Protein AF-0000000077039198 (afdb_homodimer)

Sequence (618 aa):
MDKLDQVRIFLQVAEMGSFIKAAHALDVPRATVSAAVQQLEAALGTRLLHRTTRQVQLTADGTVLLERGRRLLAEADELDRLFRRRDRDVIGRLNVDVPSRIARRVIAPALPALFRRHPKLQLSLGSTDRSIDLVQEGVDCAIRVGRLADSSLVVRPLGQFALINCASPDYLREHGVPEHPDALAHGHWAIGYASPTTGRELDWEYVTDAGRHTLTLPSRVVVNNAETYIASCIAGMGLIQIPRFDVAHLLESGALVEVMRAHRPAPMDVSAVYPHRRHRSRRLNAFVEWFGELMADALTERVADADRDMDKLDQVRIFLQVAEMGSFIKAAHALDVPRATVSAAVQQLEAALGTRLLHRTTRQVQLTADGTVLLERGRRLLAEADELDRLFRRRDRDVIGRLNVDVPSRIARRVIAPALPALFRRHPKLQLSLGSTDRSIDLVQEGVDCAIRVGRLADSSLVVRPLGQFALINCASPDYLREHGVPEHPDALAHGHWAIGYASPTTGRELDWEYVTDAGRHTLTLPSRVVVNNAETYIASCIAGMGLIQIPRFDVAHLLESGALVEVMRAHRPAPMDVSAVYPHRRHRSRRLNAFVEWFGELMADALTERVADADRD

Solvent-accessible surface area (backbone atoms only — not comparable to full-atom values): 32562 Å² total; per-residue (Å²): 130,53,72,66,54,24,48,51,48,39,45,39,23,62,61,43,33,26,60,61,60,27,14,60,68,68,72,43,56,46,67,56,45,53,46,32,39,50,50,46,23,59,76,66,72,44,66,39,61,42,81,51,96,84,53,53,37,69,33,75,58,21,50,53,42,49,56,51,43,34,52,50,49,29,49,52,47,48,53,47,54,73,68,48,65,89,86,61,79,38,65,46,77,44,35,34,33,25,35,45,58,52,36,28,71,51,48,24,60,43,42,60,61,53,40,69,76,28,71,56,41,27,39,37,45,38,49,46,55,54,66,72,60,42,63,64,67,58,38,58,34,30,50,44,77,43,88,74,73,98,54,90,47,39,76,42,82,71,41,30,35,36,36,35,33,35,31,10,57,68,32,32,72,74,70,48,78,55,72,46,77,76,48,44,76,68,80,46,40,25,48,30,40,32,35,45,84,77,57,44,67,56,68,46,51,26,38,54,96,90,39,82,45,73,47,86,60,55,55,54,40,32,26,45,34,69,59,36,46,50,32,24,20,57,45,38,62,23,32,45,75,43,48,43,77,81,43,46,69,35,46,73,72,53,52,28,41,79,39,32,79,83,46,26,35,73,63,33,42,29,28,41,35,27,50,56,60,54,45,77,42,65,51,52,52,52,46,54,53,53,47,49,63,72,40,43,65,52,33,61,43,68,76,69,76,67,78,82,115,131,54,71,67,52,24,48,49,50,39,44,40,24,63,60,44,33,25,61,61,60,27,12,60,71,68,72,43,57,48,66,55,45,52,48,32,38,51,50,46,24,60,75,68,70,45,66,38,59,42,83,49,96,84,53,52,37,69,32,76,59,22,51,52,41,48,56,51,44,32,52,49,51,30,48,52,48,47,51,47,57,71,62,51,62,77,88,68,77,35,65,47,76,44,34,34,35,26,36,44,58,50,36,30,70,52,47,25,59,43,42,60,60,52,39,69,74,25,71,56,40,27,37,34,45,39,50,45,56,54,67,71,60,42,63,64,67,61,40,59,32,30,49,44,75,44,89,73,75,96,55,88,46,39,76,42,81,72,40,30,34,36,35,37,33,35,30,10,60,69,32,31,72,73,71,48,79,55,73,46,76,76,47,44,76,68,80,45,41,27,47,29,42,32,34,47,84,78,56,43,67,55,69,48,52,28,37,54,96,91,37,82,45,72,46,85,61,55,56,53,40,30,26,46,33,70,59,38,46,50,31,26,20,57,46,37,62,22,32,44,76,42,49,44,76,82,41,46,70,34,46,72,72,54,54,29,40,78,39,32,79,82,45,26,35,72,62,32,42,28,29,42,35,27,52,58,60,52,48,77,43,66,51,52,52,52,47,53,52,51,49,49,62,73,40,43,65,53,33,61,44,67,75,70,80,68,75,85,116

Foldseek 3Di:
DDLLVLLVLLLLCALQQHLVLSCVLVVHDSVVSVVSQVVNCVVVVHHQWDPDPPTTHGDPVVVVSNVVSLVVNLVVLVVCVVPVDDLDAPADEAAEEEAALCVPPFCVVCVVVVCVSHVRYHYHYHHFLADDDCSNNSHQKYKHKFDDDPDLKDKAFLFWFFKFKKAFPVLCVVQNADQDPVSQVPRFAAAFEADRYPRDTDFDWWADPVGIDTDHGHAPHYDHHVVVRVVCRLVNRGMYMDGCVSCVVVCVVRSMDTGNLVTHGDIIIIIMIGNPSPNCHPNNVSVVVVSSVRCVCRRPDDPPPPPPD/DDLLVLLVLLLLCALQQHLVLSCVLVVHDSVVSVVSQVVNCVVVVHHQWDPDPPTTHGDPVVVVSNVVSLVVNLVVLVVCVVPVPDPAAQADEAEEEEAALCVPPFVVVCVVVVCVRHVRY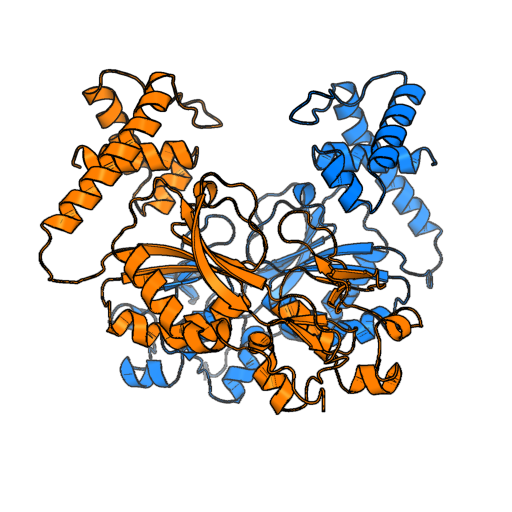HYHYHHFLADDDCSNNSHAKYKHKFDDDPDLKDKAFLFWFFKFKKAFPVLCVVQNADQDPVSQVPRFAAAFEADRYPRDTDFDWWADPVGIDTDHGHAPHYDHHVVVRVVCRLVNRGMYMDGCVSCVVVCVVRSMDTGNLVTHHDIIIIIMIGNPSPNCHSNNVSVVVVSSVSCVCRRPDDPPPPPPD

Organism: Burkholderia multivorans (strain ATCC 17616 / 249) (NCBI:txid395019)

Nearest PDB structures (foldseek):
  3mz1-assembly2_D  TM=9.166E-01  e=2.827E-24  Sinorhizobium meliloti 1021
  3mz1-assembly2_C  TM=9.330E-01  e=1.285E-22  Sinorhizobium meliloti 1021
  3hhg-assembly1_D  TM=6.402E-01  e=2.664E-24  Neisseria meningitidis serogroup B
  7trw-assembly1_A-2  TM=8.514E-01  e=2.018E-18  Yersinia pestis CO92
  3fxq-assembly1_A  TM=5.347E-01  e=2.849E-16  Comamonas testosteroni

Radius of gyration: 25.98 Å; Cα contacts (8 Å, |Δi|>4): 1129; chains: 2; bounding box: 73×73×73 Å

pLDDT: mean 85.36, std 14.04, range [26.58, 98.69]

Secondary structure (DSSP, 8-state):
--HHHHHHHHHHHHHHT-HHHHHHHHTS-HHHHHHHHHHHHHHHTS--EEE-SS-EEE-HHHHHHHHHHHHHHHHHHHHHHHHS-TT----EEEEEEE-HHHIIIIIHHHHHHHHHH-TTEEEEEEE-SS---HHHHT-SEEEEESPPPS-SEEEEEEEEEPEEEEE-HHHHHHH----SHHHHTTT--EEEEB-TTT-PBPPEEEEETTEEEEE---EEEEES-HHHHHHHHHTTS-BEEEEHHHHHHHHHHTSSEEE-GGGPPPPEEEEEEEETTS---HHHHHHHHHHHHHTHHHHH---------/--HHHHHHHHHHHHHHT-HHHHHHHHTS-HHHHHHHHHHHHHHHTS--EEE-SS-EEE-HHHHHHHHHHHHHHHHHHHHHHHHS-S-----EEEEEEE-HHHIIIIIHHHHHHHHHH-TTEEEEEEE-SS---HHHHT-SEEEEESPPPS-SEEEEEEEEEPEEEEE-HHHHHHH----SHHHHTTT--EEEEB-TTT-PBPPEEEEETTEEEEE---EEEEES-HHHHHHHHHTTS-BEEEEHHHHHHHHHHTSSEEE-GGGPPPPEEEEEEEETTS---HHHHHHHHHHHHHTHHHHH---------

InterPro domains:
  IPR000847 LysR, HTH, N-terminal domain [PF00126] (4-62)
  IPR000847 LysR, HTH, N-terminal domain [PS50931] (1-59)
  IPR005119 LysR, substrate-binding [PF03466] (91-295)
  IPR036388 Winged helix-like DNA-binding domain superfamily [G3DSA:1.10.10.10] (2-85)
  IPR036390 Winged helix DNA-binding domain superfamily [SSF46785] (4-87)
  IPR058163 LysR-type transcriptional regulator, proteobacterial-type [PTHR30537] (1-298)

Structure (mmCIF, N/CA/C/O backbone):
data_AF-0000000077039198-model_v1
#
loop_
_entity.id
_entity.type
_entity.pdbx_description
1 polymer 'LysR family transcriptional regulator'
#
loop_
_atom_site.group_PDB
_atom_site.id
_atom_site.type_symbol
_atom_site.label_atom_id
_atom_site.label_alt_id
_atom_site.label_comp_id
_atom_site.label_asym_id
_atom_site.label_entity_id
_atom_site.label_seq_id
_atom_site.pdbx_PDB_ins_code
_atom_site.Cartn_x
_atom_site.Cartn_y
_atom_site.Cartn_z
_atom_site.occupancy
_atom_site.B_iso_or_equiv
_atom_site.auth_seq_id
_atom_site.auth_comp_id
_atom_site.auth_asym_id
_atom_site.auth_atom_id
_atom_site.pdbx_PDB_model_num
ATOM 1 N N . MET A 1 1 ? 6.91 -18.266 -33.281 1 67 1 MET A N 1
ATOM 2 C CA . MET A 1 1 ? 5.758 -17.719 -32.562 1 67 1 MET A CA 1
ATOM 3 C C . MET A 1 1 ? 4.48 -17.906 -33.375 1 67 1 MET A C 1
ATOM 5 O O . MET A 1 1 ? 4.465 -17.656 -34.594 1 67 1 MET A O 1
ATOM 9 N N . ASP A 1 2 ? 3.58 -18.594 -32.875 1 75.06 2 ASP A N 1
ATOM 10 C CA . ASP A 1 2 ? 2.361 -18.844 -33.656 1 75.06 2 ASP A CA 1
ATOM 11 C C . ASP A 1 2 ? 1.493 -17.594 -33.719 1 75.06 2 ASP A C 1
ATOM 13 O O . ASP A 1 2 ? 1.746 -16.609 -33 1 75.06 2 ASP A O 1
ATOM 17 N N . LYS A 1 3 ? 0.579 -17.625 -34.656 1 77.5 3 LYS A N 1
ATOM 18 C CA . LYS A 1 3 ? -0.268 -16.469 -34.969 1 77.5 3 LYS A CA 1
ATOM 19 C C . LYS A 1 3 ? -1.01 -15.984 -33.719 1 77.5 3 LYS A C 1
ATOM 21 O O . LYS A 1 3 ? -1.183 -14.781 -33.531 1 77.5 3 LYS A O 1
ATOM 26 N N . LEU A 1 4 ? -1.336 -16.922 -32.906 1 78.31 4 LEU A N 1
ATOM 27 C CA . LEU A 1 4 ? -2.076 -16.547 -31.719 1 78.31 4 LEU A CA 1
ATOM 28 C C . LEU A 1 4 ? -1.189 -15.773 -30.75 1 78.31 4 LEU A C 1
ATOM 30 O O . LEU A 1 4 ? -1.648 -14.828 -30.109 1 78.31 4 LEU A O 1
ATOM 34 N N . ASP A 1 5 ? 0.031 -16.188 -30.719 1 82.06 5 ASP A N 1
ATOM 35 C CA . ASP A 1 5 ? 1.004 -15.484 -29.891 1 82.06 5 ASP A CA 1
ATOM 36 C C . ASP A 1 5 ? 1.21 -14.055 -30.391 1 82.06 5 ASP A C 1
ATOM 38 O O . ASP A 1 5 ? 1.312 -13.117 -29.594 1 82.06 5 ASP A O 1
ATOM 42 N N . GLN A 1 6 ? 1.284 -13.984 -31.672 1 87 6 GLN A N 1
ATOM 43 C CA . GLN A 1 6 ? 1.472 -12.672 -32.281 1 87 6 GLN A CA 1
ATOM 44 C C . GLN A 1 6 ? 0.288 -11.758 -31.969 1 87 6 GLN A C 1
ATOM 46 O O . GLN A 1 6 ? 0.47 -10.578 -31.641 1 87 6 GLN A O 1
ATOM 51 N N . VAL A 1 7 ? -0.876 -12.32 -32.062 1 85.19 7 VAL A N 1
ATOM 52 C CA . VAL A 1 7 ? -2.088 -11.555 -31.781 1 85.19 7 VAL A CA 1
ATOM 53 C C . VAL A 1 7 ? -2.107 -11.148 -30.297 1 85.19 7 VAL A C 1
ATOM 55 O O . VAL A 1 7 ? -2.451 -10.016 -29.969 1 85.19 7 VAL A O 1
ATOM 58 N N . ARG A 1 8 ? -1.712 -12.031 -29.469 1 85.62 8 ARG A N 1
ATOM 59 C CA . ARG A 1 8 ? -1.644 -11.758 -28.031 1 85.62 8 ARG A CA 1
ATOM 60 C C . ARG A 1 8 ? -0.685 -10.609 -27.75 1 85.62 8 ARG A C 1
ATOM 62 O O . ARG A 1 8 ? -0.999 -9.719 -26.953 1 85.62 8 ARG A O 1
ATOM 69 N N . ILE A 1 9 ? 0.448 -10.664 -28.312 1 89 9 ILE A N 1
ATOM 70 C CA . ILE A 1 9 ? 1.472 -9.641 -28.125 1 89 9 ILE A CA 1
ATOM 71 C C . ILE A 1 9 ? 0.968 -8.297 -28.656 1 89 9 ILE A C 1
ATOM 73 O O . ILE A 1 9 ? 1.109 -7.27 -27.984 1 89 9 ILE A O 1
ATOM 77 N N . PHE A 1 10 ? 0.365 -8.312 -29.797 1 90.38 10 PHE A N 1
ATOM 78 C CA . PHE A 1 10 ? -0.214 -7.105 -30.359 1 90.38 10 PHE A CA 1
ATOM 79 C C . PHE A 1 10 ? -1.245 -6.5 -29.422 1 90.38 10 PHE A C 1
ATOM 81 O O . PHE A 1 10 ? -1.231 -5.293 -29.172 1 90.38 10 PHE A O 1
ATOM 88 N N . LEU A 1 11 ? -2.121 -7.332 -28.953 1 87.94 11 LEU A N 1
ATOM 89 C CA . LEU A 1 11 ? -3.172 -6.852 -28.062 1 87.94 11 LEU A CA 1
ATOM 90 C C . LEU A 1 11 ? -2.572 -6.223 -26.812 1 87.94 11 LEU A C 1
ATOM 92 O O . LEU A 1 11 ? -3.045 -5.184 -26.344 1 87.94 11 LEU A O 1
ATOM 96 N N . GLN A 1 12 ? -1.568 -6.859 -26.281 1 87.62 12 GLN A N 1
ATOM 97 C CA . GLN A 1 12 ? -0.903 -6.352 -25.094 1 87.62 12 GLN A CA 1
ATOM 98 C C . GLN A 1 12 ? -0.29 -4.977 -25.344 1 87.62 12 GLN A C 1
ATOM 100 O O . GLN A 1 12 ? -0.417 -4.074 -24.516 1 87.62 12 GLN A O 1
ATOM 105 N N . VAL A 1 13 ? 0.344 -4.824 -26.469 1 88.44 13 VAL A N 1
ATOM 106 C CA . VAL A 1 13 ? 0.954 -3.555 -26.844 1 88.44 13 VAL A CA 1
ATOM 107 C C . VAL A 1 13 ? -0.13 -2.492 -27.016 1 88.44 13 VAL A C 1
ATOM 109 O O . VAL A 1 13 ? 0.014 -1.364 -26.547 1 88.44 13 VAL A O 1
ATOM 112 N N . ALA A 1 14 ? -1.17 -2.865 -27.672 1 86.69 14 ALA A N 1
ATOM 113 C CA . ALA A 1 14 ? -2.268 -1.945 -27.969 1 86.69 14 ALA A CA 1
ATOM 114 C C . ALA A 1 14 ? -2.938 -1.467 -26.672 1 86.69 14 ALA A C 1
ATOM 116 O O . ALA A 1 14 ? -3.24 -0.28 -26.531 1 86.69 14 ALA A O 1
ATOM 117 N N . GLU A 1 15 ? -3.156 -2.402 -25.859 1 81.75 15 GLU A N 1
ATOM 118 C CA . GLU A 1 15 ? -3.869 -2.109 -24.625 1 81.75 15 GLU A CA 1
ATOM 119 C C . GLU A 1 15 ? -3.014 -1.272 -23.672 1 81.75 15 GLU A C 1
ATOM 121 O O . GLU A 1 15 ? -3.518 -0.359 -23.016 1 81.75 15 GLU A O 1
ATOM 126 N N . MET A 1 16 ? -1.768 -1.598 -23.656 1 80.06 16 MET A N 1
ATOM 127 C CA . MET A 1 16 ? -0.873 -0.927 -22.719 1 80.06 16 MET A CA 1
ATOM 128 C C . MET A 1 16 ? -0.294 0.344 -23.328 1 80.06 16 MET A C 1
ATOM 130 O O . MET A 1 16 ? 0.256 1.187 -22.625 1 80.06 16 MET A O 1
ATOM 134 N N . GLY A 1 17 ? -0.468 0.487 -24.578 1 82.12 17 GLY A N 1
ATOM 135 C CA . GLY A 1 17 ? 0.005 1.641 -25.328 1 82.12 17 GLY A CA 1
ATOM 136 C C . GLY A 1 17 ? 1.517 1.765 -25.344 1 82.12 17 GLY A C 1
ATOM 137 O O . GLY A 1 17 ? 2.053 2.863 -25.5 1 82.12 17 GLY A O 1
ATOM 138 N N . SER A 1 18 ? 2.168 0.697 -25 1 85.81 18 SER A N 1
ATOM 139 C CA . SER A 1 18 ? 3.621 0.741 -24.891 1 85.81 18 SER A CA 1
ATOM 140 C C . SER A 1 18 ? 4.242 -0.621 -25.172 1 85.81 18 SER A C 1
ATOM 142 O O . SER A 1 18 ? 3.781 -1.642 -24.656 1 85.81 18 SER A O 1
ATOM 144 N N . PHE A 1 19 ? 5.367 -0.58 -26.031 1 86.94 19 PHE A N 1
ATOM 145 C CA . PHE A 1 19 ? 6.086 -1.809 -26.359 1 86.94 19 PHE A CA 1
ATOM 146 C C . PHE A 1 19 ? 6.887 -2.295 -25.156 1 86.94 19 PHE A C 1
ATOM 148 O O . PHE A 1 19 ? 6.945 -3.496 -24.891 1 86.94 19 PHE A O 1
ATOM 155 N N . ILE A 1 20 ? 7.375 -1.341 -24.422 1 84 20 ILE A N 1
ATOM 156 C CA . ILE A 1 20 ? 8.234 -1.686 -23.297 1 84 20 ILE A CA 1
ATOM 157 C C . ILE A 1 20 ? 7.379 -2.236 -22.156 1 84 20 ILE A C 1
ATOM 159 O O . ILE A 1 20 ? 7.727 -3.252 -21.547 1 84 20 ILE A O 1
ATOM 163 N N . LYS A 1 21 ? 6.285 -1.625 -21.953 1 81.75 21 LYS A N 1
ATOM 164 C CA . LYS A 1 21 ? 5.395 -2.107 -20.891 1 81.75 21 LYS A CA 1
ATOM 165 C C . LYS A 1 21 ? 4.844 -3.49 -21.234 1 81.75 21 LYS A C 1
ATOM 167 O O . LYS A 1 21 ? 4.754 -4.355 -20.359 1 81.75 21 LYS A O 1
ATOM 172 N N . ALA A 1 22 ? 4.539 -3.66 -22.484 1 85.12 22 ALA A N 1
ATOM 173 C CA . ALA A 1 22 ? 4.023 -4.949 -22.922 1 85.12 22 ALA A CA 1
ATOM 174 C C . ALA A 1 22 ? 5.074 -6.043 -22.781 1 85.12 22 ALA A C 1
ATOM 176 O O . ALA A 1 22 ? 4.77 -7.156 -22.344 1 85.12 22 ALA A O 1
ATOM 177 N N . ALA A 1 23 ? 6.266 -5.734 -23.109 1 86.75 23 ALA A N 1
ATOM 178 C CA . ALA A 1 23 ? 7.363 -6.691 -23 1 86.75 23 ALA A CA 1
ATOM 179 C C . ALA A 1 23 ? 7.555 -7.121 -21.547 1 86.75 23 ALA A C 1
ATOM 181 O O . ALA A 1 23 ? 7.719 -8.312 -21.266 1 86.75 23 ALA A O 1
ATOM 182 N N . HIS A 1 24 ? 7.434 -6.188 -20.75 1 79.31 24 HIS A N 1
ATOM 183 C CA . HIS A 1 24 ? 7.57 -6.453 -19.328 1 79.31 24 HIS A CA 1
ATOM 184 C C . HIS A 1 24 ? 6.422 -7.32 -18.812 1 79.31 24 HIS A C 1
ATOM 186 O O . HIS A 1 24 ? 6.652 -8.289 -18.094 1 79.31 24 HIS A O 1
ATOM 192 N N . ALA A 1 25 ? 5.316 -6.926 -19.281 1 74 25 ALA A N 1
ATOM 193 C CA . ALA A 1 25 ? 4.125 -7.645 -18.844 1 74 25 ALA A CA 1
ATOM 194 C C . ALA A 1 25 ? 4.137 -9.086 -19.344 1 74 25 ALA A C 1
ATOM 196 O O . ALA A 1 25 ? 3.666 -9.992 -18.656 1 74 25 ALA A O 1
ATOM 197 N N . LEU A 1 26 ? 4.715 -9.328 -20.484 1 76.69 26 LEU A N 1
ATOM 198 C CA . LEU A 1 26 ? 4.719 -10.633 -21.125 1 76.69 26 LEU A CA 1
ATOM 199 C C . LEU A 1 26 ? 6.004 -11.391 -20.812 1 76.69 26 LEU A C 1
ATOM 201 O O . LEU A 1 26 ? 6.156 -12.555 -21.203 1 76.69 26 LEU A O 1
ATOM 205 N N . ASP A 1 27 ? 6.879 -10.703 -20.031 1 77.19 27 ASP A N 1
ATOM 206 C CA . ASP A 1 27 ? 8.18 -11.258 -19.656 1 77.19 27 ASP A CA 1
ATOM 207 C C . ASP A 1 27 ? 8.953 -11.734 -20.875 1 77.19 27 ASP A C 1
ATOM 209 O O . ASP A 1 27 ? 9.414 -12.875 -20.922 1 77.19 27 ASP A O 1
ATOM 213 N N . VAL A 1 28 ? 8.984 -10.961 -21.953 1 80.12 28 VAL A N 1
ATOM 214 C CA . VAL A 1 28 ? 9.758 -11.211 -23.156 1 80.12 28 VAL A CA 1
ATOM 215 C C . VAL A 1 28 ? 10.516 -9.953 -23.562 1 80.12 28 VAL A C 1
ATOM 217 O O . VAL A 1 28 ? 10.133 -8.844 -23.188 1 80.12 28 VAL A O 1
ATOM 220 N N . PRO A 1 29 ? 11.664 -10.18 -24.156 1 83.69 29 PRO A N 1
ATOM 221 C CA . PRO A 1 29 ? 12.406 -9.008 -24.641 1 83.69 29 PRO A CA 1
ATOM 222 C C . PRO A 1 29 ? 11.578 -8.125 -25.562 1 83.69 29 PRO A C 1
ATOM 224 O O . PRO A 1 29 ? 10.742 -8.625 -26.312 1 83.69 29 PRO A O 1
ATOM 227 N N . ARG A 1 30 ? 11.859 -6.836 -25.453 1 89.69 30 ARG A N 1
ATOM 228 C CA . ARG A 1 30 ? 11.156 -5.875 -26.297 1 89.69 30 ARG A CA 1
ATOM 229 C C . ARG A 1 30 ? 11.305 -6.23 -27.766 1 89.69 30 ARG A C 1
ATOM 231 O O . ARG A 1 30 ? 10.375 -6.027 -28.562 1 89.69 30 ARG A O 1
ATOM 238 N N . ALA A 1 31 ? 12.492 -6.734 -28.078 1 90.75 31 ALA A N 1
ATOM 239 C CA . ALA A 1 31 ? 12.742 -7.125 -29.469 1 90.75 31 ALA A CA 1
ATOM 240 C C . ALA A 1 31 ? 11.75 -8.195 -29.922 1 90.75 31 ALA A C 1
ATOM 242 O O . ALA A 1 31 ? 11.32 -8.195 -31.078 1 90.75 31 ALA A O 1
ATOM 243 N N . THR A 1 32 ? 11.453 -9.023 -29 1 89.31 32 THR A N 1
ATOM 244 C CA . THR A 1 32 ? 10.492 -10.086 -29.281 1 89.31 32 THR A CA 1
ATOM 245 C C . THR A 1 32 ? 9.102 -9.508 -29.547 1 89.31 32 THR A C 1
ATOM 247 O O . THR A 1 32 ? 8.414 -9.922 -30.469 1 89.31 32 THR A O 1
ATOM 250 N N . VAL A 1 33 ? 8.766 -8.547 -28.734 1 91.56 33 VAL A N 1
ATOM 251 C CA . VAL A 1 33 ? 7.473 -7.883 -28.875 1 91.56 33 VAL A CA 1
ATOM 252 C C . VAL A 1 33 ? 7.406 -7.145 -30.203 1 91.56 33 VAL A C 1
ATOM 254 O O . VAL A 1 33 ? 6.422 -7.266 -30.938 1 91.56 33 VAL A O 1
ATOM 257 N N . SER A 1 34 ? 8.398 -6.426 -30.516 1 91.81 34 SER A N 1
ATOM 258 C CA . SER A 1 34 ? 8.453 -5.66 -31.75 1 91.81 34 SER A CA 1
ATOM 259 C C . SER A 1 34 ? 8.391 -6.574 -32.969 1 91.81 34 SER A C 1
ATOM 261 O O . SER A 1 34 ? 7.641 -6.305 -33.906 1 91.81 34 SER A O 1
ATOM 263 N N . ALA A 1 35 ? 9.141 -7.656 -32.906 1 92.56 35 ALA A N 1
ATOM 264 C CA . ALA A 1 35 ? 9.164 -8.609 -34.031 1 92.56 35 ALA A CA 1
ATOM 265 C C . ALA A 1 35 ? 7.801 -9.258 -34.219 1 92.56 35 ALA A C 1
ATOM 267 O O . ALA A 1 35 ? 7.352 -9.43 -35.375 1 92.56 35 ALA A O 1
ATOM 268 N N . ALA A 1 36 ? 7.25 -9.586 -33.156 1 92.25 36 ALA A N 1
ATOM 269 C CA . ALA A 1 36 ? 5.941 -10.227 -33.219 1 92.25 36 ALA A CA 1
ATOM 270 C C . ALA A 1 36 ? 4.918 -9.32 -33.875 1 92.25 36 ALA A C 1
ATOM 272 O O . ALA A 1 36 ? 4.152 -9.773 -34.75 1 92.25 36 ALA A O 1
ATOM 273 N N . VAL A 1 37 ? 4.93 -8.062 -33.531 1 92.94 37 VAL A N 1
ATOM 274 C CA . VAL A 1 37 ? 3.986 -7.102 -34.094 1 92.94 37 VAL A CA 1
ATOM 275 C C . VAL A 1 37 ? 4.281 -6.898 -35.562 1 92.94 37 VAL A C 1
ATOM 277 O O . VAL A 1 37 ? 3.363 -6.859 -36.406 1 92.94 37 VAL A O 1
ATOM 280 N N . GLN A 1 38 ? 5.531 -6.797 -35.875 1 91.56 38 GLN A N 1
ATOM 281 C CA . GLN A 1 38 ? 5.938 -6.617 -37.281 1 91.56 38 GLN A CA 1
ATOM 282 C C . GLN A 1 38 ? 5.527 -7.812 -38.125 1 91.56 38 GLN A C 1
ATOM 284 O O . GLN A 1 38 ? 5.031 -7.645 -39.25 1 91.56 38 GLN A O 1
ATOM 289 N N . GLN A 1 39 ? 5.797 -8.961 -37.594 1 88.94 39 GLN A N 1
ATOM 290 C CA . GLN A 1 39 ? 5.43 -10.18 -38.281 1 88.94 39 GLN A CA 1
ATOM 291 C C . GLN A 1 39 ? 3.922 -10.258 -38.5 1 88.94 39 GLN A C 1
ATOM 293 O O . GLN A 1 39 ? 3.465 -10.648 -39.594 1 88.94 39 GLN A O 1
ATOM 298 N N . LEU A 1 40 ? 3.223 -9.891 -37.5 1 90.75 40 LEU A N 1
ATOM 299 C CA . LEU A 1 40 ? 1.768 -9.891 -37.594 1 90.75 40 LEU A CA 1
ATOM 300 C C . LEU A 1 40 ? 1.295 -8.906 -38.656 1 90.75 40 LEU A C 1
ATOM 302 O O . LEU A 1 40 ? 0.442 -9.242 -39.5 1 90.75 40 LEU A O 1
ATOM 306 N N . GLU A 1 41 ? 1.841 -7.695 -38.625 1 92.5 41 GLU A N 1
ATOM 307 C CA . GLU A 1 41 ? 1.503 -6.672 -39.625 1 92.5 41 GLU A CA 1
ATOM 308 C C . GLU A 1 41 ? 1.846 -7.137 -41.031 1 92.5 41 GLU A C 1
ATOM 310 O O . GLU A 1 41 ? 1.07 -6.922 -41.969 1 92.5 41 GLU A O 1
ATOM 315 N N . ALA A 1 42 ? 2.975 -7.785 -41.156 1 88.94 42 ALA A N 1
ATOM 316 C CA . ALA A 1 42 ? 3.406 -8.305 -42.469 1 88.94 42 ALA A CA 1
ATOM 317 C C . ALA A 1 42 ? 2.453 -9.391 -42.969 1 88.94 42 ALA A C 1
ATOM 319 O O . ALA A 1 42 ? 2.082 -9.406 -44.125 1 88.94 42 ALA A O 1
ATOM 320 N N . ALA A 1 43 ? 2.131 -10.273 -42.094 1 83.19 43 ALA A N 1
ATOM 321 C CA . ALA A 1 43 ? 1.235 -11.367 -42.438 1 83.19 43 ALA A CA 1
ATOM 322 C C . ALA A 1 43 ? -0.137 -10.844 -42.844 1 83.19 43 ALA A C 1
ATOM 324 O O . ALA A 1 43 ? -0.785 -11.414 -43.719 1 83.19 43 ALA A O 1
ATOM 325 N N . LEU A 1 44 ? -0.529 -9.75 -42.188 1 85.31 44 LEU A N 1
ATOM 326 C CA . LEU A 1 44 ? -1.848 -9.18 -42.469 1 85.31 44 LEU A CA 1
ATOM 327 C C . LEU A 1 44 ? -1.787 -8.172 -43.594 1 85.31 44 LEU A C 1
ATOM 329 O O . LEU A 1 44 ? -2.822 -7.793 -44.156 1 85.31 44 LEU A O 1
ATOM 333 N N . GLY A 1 45 ? -0.642 -7.766 -43.938 1 87.56 45 GLY A N 1
ATOM 334 C CA . GLY A 1 45 ? -0.448 -6.836 -45.062 1 87.56 45 GLY A CA 1
ATOM 335 C C . GLY A 1 45 ? -0.879 -5.418 -44.719 1 87.56 45 GLY A C 1
ATOM 336 O O . GLY A 1 45 ? -1.255 -4.652 -45.594 1 87.56 45 GLY A O 1
ATOM 337 N N . THR A 1 46 ? -1.011 -5.168 -43.438 1 89.5 46 THR A N 1
ATOM 338 C CA . THR A 1 46 ? -1.401 -3.834 -43 1 89.5 46 THR A CA 1
ATOM 339 C C . THR A 1 46 ? -0.654 -3.443 -41.719 1 89.5 46 THR A C 1
ATOM 341 O O . THR A 1 46 ? -0.08 -4.301 -41.031 1 89.5 46 THR A O 1
ATOM 344 N N . ARG A 1 47 ? -0.626 -2.143 -41.469 1 90.75 47 ARG A N 1
ATOM 345 C CA . ARG A 1 47 ? -0.08 -1.639 -40.219 1 90.75 47 ARG A CA 1
ATOM 346 C C . ARG A 1 47 ? -1.156 -1.573 -39.125 1 90.75 47 ARG A C 1
ATOM 348 O O . ARG A 1 47 ? -2.299 -1.2 -39.406 1 90.75 47 ARG A O 1
ATOM 355 N N . LEU A 1 48 ? -0.766 -2.055 -38 1 92.5 48 LEU A N 1
ATOM 356 C CA . LEU A 1 48 ? -1.725 -2.102 -36.906 1 92.5 48 LEU A CA 1
ATOM 357 C C . LEU A 1 48 ? -1.466 -0.976 -35.906 1 92.5 48 LEU A C 1
ATOM 359 O O . LEU A 1 48 ? -2.369 -0.573 -35.156 1 92.5 48 LEU A O 1
ATOM 363 N N . LEU A 1 49 ? -0.245 -0.507 -35.875 1 91.25 49 LEU A N 1
ATOM 364 C CA . LEU A 1 49 ? 0.164 0.513 -34.906 1 91.25 49 LEU A CA 1
ATOM 365 C C . LEU A 1 49 ? 0.883 1.661 -35.625 1 91.25 49 LEU A C 1
ATOM 367 O O . LEU A 1 49 ? 1.617 1.443 -36.594 1 91.25 49 LEU A O 1
ATOM 371 N N . HIS A 1 50 ? 0.466 2.906 -35.188 1 83.88 50 HIS A N 1
ATOM 372 C CA . HIS A 1 50 ? 1.292 4.055 -35.531 1 83.88 50 HIS A CA 1
ATOM 373 C C . HIS A 1 50 ? 2.461 4.215 -34.562 1 83.88 50 HIS A C 1
ATOM 375 O O . HIS A 1 50 ? 2.268 4.227 -33.344 1 83.88 50 HIS A O 1
ATOM 381 N N . ARG A 1 51 ? 3.594 3.877 -35 1 68.62 51 ARG A N 1
ATOM 382 C CA . ARG A 1 51 ? 4.766 3.912 -34.125 1 68.62 51 ARG A CA 1
ATOM 383 C C . ARG A 1 51 ? 5.336 5.324 -34.031 1 68.62 51 ARG A C 1
ATOM 385 O O . ARG A 1 51 ? 5.883 5.844 -35 1 68.62 51 ARG A O 1
ATOM 392 N N . THR A 1 52 ? 4.559 6.172 -33.5 1 59.31 52 THR A N 1
ATOM 393 C CA . THR A 1 52 ? 5.234 7.449 -33.312 1 59.31 52 THR A CA 1
ATOM 394 C C . THR A 1 52 ? 6.078 7.43 -32.031 1 59.31 52 THR A C 1
ATOM 396 O O . THR A 1 52 ? 5.941 6.527 -31.219 1 59.31 52 THR A O 1
ATOM 399 N N . THR A 1 53 ? 7.047 8.211 -31.875 1 57.56 53 THR A N 1
ATOM 400 C CA . THR A 1 53 ? 8.078 8.258 -30.844 1 57.56 53 THR A CA 1
ATOM 401 C C . THR A 1 53 ? 7.453 8.32 -29.453 1 57.56 53 THR A C 1
ATOM 403 O O . THR A 1 53 ? 8.086 7.934 -28.469 1 57.56 53 THR A O 1
ATOM 406 N N . ARG A 1 54 ? 6.273 8.812 -29.188 1 59.19 54 ARG A N 1
ATOM 407 C CA . ARG A 1 54 ? 5.859 9.078 -27.812 1 59.19 54 ARG A CA 1
ATOM 408 C C . ARG A 1 54 ? 4.836 8.055 -27.344 1 59.19 54 ARG A C 1
ATOM 410 O O . ARG A 1 54 ? 4.879 7.617 -26.188 1 59.19 54 ARG A O 1
ATOM 417 N N . GLN A 1 55 ? 3.77 7.824 -28.125 1 69.06 55 GLN A N 1
ATOM 418 C CA . GLN A 1 55 ? 2.709 6.914 -27.703 1 69.06 55 GLN A CA 1
ATOM 419 C C . GLN A 1 55 ? 2.285 6 -28.844 1 69.06 55 GLN A C 1
ATOM 421 O O . GLN A 1 55 ? 2.238 6.426 -30 1 69.06 55 GLN A O 1
ATOM 426 N N . VAL A 1 56 ? 2.184 4.641 -28.562 1 79.25 56 VAL A N 1
ATOM 427 C CA . VAL A 1 56 ? 1.688 3.67 -29.531 1 79.25 56 VAL A CA 1
ATOM 428 C C . VAL A 1 56 ? 0.191 3.877 -29.75 1 79.25 56 VAL A C 1
ATOM 430 O O . VAL A 1 56 ? -0.583 3.928 -28.781 1 79.25 56 VAL A O 1
ATOM 433 N N . GLN A 1 57 ? -0.134 4.32 -30.969 1 85.75 57 GLN A N 1
ATOM 434 C CA . GLN A 1 57 ? -1.542 4.488 -31.312 1 85.75 57 GLN A CA 1
ATOM 435 C C . GLN A 1 57 ? -1.994 3.426 -32.312 1 85.75 57 GLN A C 1
ATOM 437 O O . GLN A 1 57 ? -1.224 3.02 -33.188 1 85.75 57 GLN A O 1
ATOM 442 N N . LEU A 1 58 ? -3.244 3.023 -32.188 1 88.75 58 LEU A N 1
ATOM 443 C CA . LEU A 1 58 ? -3.83 2.037 -33.094 1 88.75 58 LEU A CA 1
ATOM 444 C C . LEU A 1 58 ? -4.184 2.67 -34.438 1 88.75 58 LEU A C 1
ATOM 446 O O . LEU A 1 58 ? -4.652 3.811 -34.469 1 88.75 58 LEU A O 1
ATOM 450 N N . THR A 1 59 ? -3.908 2.029 -35.562 1 88.5 59 THR A N 1
ATOM 451 C CA . THR A 1 59 ? -4.5 2.359 -36.844 1 88.5 59 THR A CA 1
ATOM 452 C C . THR A 1 59 ? -5.961 1.913 -36.906 1 88.5 59 THR A C 1
ATOM 454 O O . THR A 1 59 ? -6.469 1.317 -35.938 1 88.5 59 THR A O 1
ATOM 457 N N . ALA A 1 60 ? -6.656 2.271 -37.969 1 85.81 60 ALA A N 1
ATOM 458 C CA . ALA A 1 60 ? -8.016 1.783 -38.188 1 85.81 60 ALA A CA 1
ATOM 459 C C . ALA A 1 60 ? -8.062 0.257 -38.188 1 85.81 60 ALA A C 1
ATOM 461 O O . ALA A 1 60 ? -8.922 -0.348 -37.531 1 85.81 60 ALA A O 1
ATOM 462 N N . ASP A 1 61 ? -7.125 -0.294 -38.844 1 86 61 ASP A N 1
ATOM 463 C CA . ASP A 1 61 ? -7.027 -1.75 -38.906 1 86 61 ASP A CA 1
ATOM 464 C C . ASP A 1 61 ? -6.641 -2.324 -37.562 1 86 61 ASP A C 1
ATOM 466 O O . ASP A 1 61 ? -7.113 -3.396 -37.156 1 86 61 ASP A O 1
ATOM 470 N N . GLY A 1 62 ? -5.773 -1.603 -36.844 1 90.81 62 GLY A N 1
ATOM 471 C CA . GLY A 1 62 ? -5.414 -2.012 -35.5 1 90.81 62 GLY A CA 1
ATOM 472 C C . GLY A 1 62 ? -6.598 -2.062 -34.562 1 90.81 62 GLY A C 1
ATOM 473 O O . GLY A 1 62 ? -6.711 -2.98 -33.75 1 90.81 62 GLY A O 1
ATOM 474 N N . THR A 1 63 ? -7.477 -1.148 -34.781 1 87.38 63 THR A N 1
ATOM 475 C CA . THR A 1 63 ? -8.68 -1.089 -33.938 1 87.38 63 THR A CA 1
ATOM 476 C C . THR A 1 63 ? -9.578 -2.291 -34.219 1 87.38 63 THR A C 1
ATOM 478 O O . THR A 1 63 ? -10.133 -2.885 -33.281 1 87.38 63 THR A O 1
ATOM 481 N N . VAL A 1 64 ? -9.734 -2.592 -35.5 1 81.81 64 VAL A N 1
ATOM 482 C CA . VAL A 1 64 ? -10.531 -3.744 -35.906 1 81.81 64 VAL A CA 1
ATOM 483 C C . VAL A 1 64 ? -9.914 -5.023 -35.344 1 81.81 64 VAL A C 1
ATOM 485 O O . VAL A 1 64 ? -10.609 -5.859 -34.75 1 81.81 64 VAL A O 1
ATOM 488 N N . LEU A 1 65 ? -8.625 -5.137 -35.406 1 85.69 65 LEU A N 1
ATOM 489 C CA . LEU A 1 65 ? -7.957 -6.352 -34.938 1 85.69 65 LEU A CA 1
ATOM 490 C C . LEU A 1 65 ? -8 -6.453 -33.438 1 85.69 65 LEU A C 1
ATOM 492 O O . LEU A 1 65 ? -8.086 -7.555 -32.875 1 85.69 65 LEU A O 1
ATOM 496 N N . LEU A 1 66 ? -7.895 -5.309 -32.844 1 86.5 66 LEU A N 1
ATOM 497 C CA . LEU A 1 66 ? -7.988 -5.316 -31.391 1 86.5 66 LEU A CA 1
ATOM 498 C C . LEU A 1 66 ? -9.281 -5.988 -30.938 1 86.5 66 LEU A C 1
ATOM 500 O O . LEU A 1 66 ? -9.258 -6.863 -30.062 1 86.5 66 LEU A O 1
ATOM 504 N N . GLU A 1 67 ? -10.336 -5.645 -31.594 1 78.88 67 GLU A N 1
ATOM 505 C CA . GLU A 1 67 ? -11.633 -6.203 -31.234 1 78.88 67 GLU A CA 1
ATOM 506 C C . GLU A 1 67 ? -11.734 -7.668 -31.641 1 78.88 67 GLU A C 1
ATOM 508 O O . GLU A 1 67 ? -12.133 -8.523 -30.844 1 78.88 67 GLU A O 1
ATOM 513 N N . ARG A 1 68 ? -11.359 -7.914 -32.875 1 76.94 68 ARG A N 1
ATOM 514 C CA . ARG A 1 68 ? -11.469 -9.266 -33.406 1 76.94 68 ARG A CA 1
ATOM 515 C C . ARG A 1 68 ? -10.453 -10.203 -32.75 1 76.94 68 ARG A C 1
ATOM 517 O O . ARG A 1 68 ? -10.742 -11.383 -32.531 1 76.94 68 ARG A O 1
ATOM 524 N N . GLY A 1 69 ? -9.312 -9.609 -32.5 1 80.31 69 GLY A N 1
ATOM 525 C CA . GLY A 1 69 ? -8.281 -10.398 -31.844 1 80.31 69 GLY A CA 1
ATOM 526 C C . GLY A 1 69 ? -8.664 -10.852 -30.453 1 80.31 69 GLY A C 1
ATOM 527 O O . GLY A 1 69 ? -8.391 -11.992 -30.062 1 80.31 69 GLY A O 1
ATOM 528 N N . ARG A 1 70 ? -9.344 -10.016 -29.875 1 78.75 70 ARG A N 1
ATOM 529 C CA . ARG A 1 70 ? -9.852 -10.352 -28.547 1 78.75 70 ARG A CA 1
ATOM 530 C C . ARG A 1 70 ? -10.805 -11.539 -28.609 1 78.75 70 ARG A C 1
ATOM 532 O O . ARG A 1 70 ? -10.711 -12.461 -27.781 1 78.75 70 ARG A O 1
ATOM 539 N N . ARG A 1 71 ? -11.672 -11.477 -29.547 1 69.81 71 ARG A N 1
ATOM 540 C CA . ARG A 1 71 ? -12.625 -12.57 -29.734 1 69.81 71 ARG A CA 1
ATOM 541 C C . ARG A 1 71 ? -11.914 -13.867 -30.094 1 69.81 71 ARG A C 1
ATOM 543 O O . ARG A 1 71 ? -12.258 -14.938 -29.578 1 69.81 71 ARG A O 1
ATOM 550 N N . LEU A 1 72 ? -10.969 -13.719 -30.953 1 71.75 72 LEU A N 1
ATOM 551 C CA . LEU A 1 72 ? -10.195 -14.875 -31.391 1 71.75 72 LEU A CA 1
ATOM 552 C C . LEU A 1 72 ? -9.484 -15.531 -30.219 1 71.75 72 LEU A C 1
ATOM 554 O O . LEU A 1 72 ? -9.531 -16.75 -30.047 1 71.75 72 LEU A O 1
ATOM 558 N N . LEU A 1 73 ? -8.898 -14.734 -29.422 1 73.62 73 LEU A N 1
ATOM 559 C CA . LEU A 1 73 ? -8.156 -15.281 -28.297 1 73.62 73 LEU A CA 1
ATOM 560 C C . LEU A 1 73 ? -9.102 -15.891 -27.266 1 73.62 73 LEU A C 1
ATOM 562 O O . LEU A 1 73 ? -8.789 -16.922 -26.656 1 73.62 73 LEU A O 1
ATOM 566 N N . ALA A 1 74 ? -10.211 -15.289 -27.156 1 68 74 ALA A N 1
ATOM 567 C CA . ALA A 1 74 ? -11.227 -15.828 -26.266 1 68 74 ALA A CA 1
ATOM 568 C C . ALA A 1 74 ? -11.695 -17.203 -26.734 1 68 74 ALA A C 1
ATOM 570 O O . ALA A 1 74 ? -11.852 -18.125 -25.922 1 68 74 ALA A O 1
ATOM 571 N N . GLU A 1 75 ? -11.898 -17.297 -27.969 1 62.31 75 GLU A N 1
ATOM 572 C CA . GLU A 1 75 ? -12.32 -18.562 -28.547 1 62.31 75 GLU A CA 1
ATOM 573 C C . GLU A 1 75 ? -11.219 -19.625 -28.422 1 62.31 75 GLU A C 1
ATOM 575 O O . GLU A 1 75 ? -11.5 -20.781 -28.141 1 62.31 75 GLU A O 1
ATOM 580 N N . ALA A 1 76 ? -10.062 -19.219 -28.656 1 63.69 76 ALA A N 1
ATOM 581 C CA . ALA A 1 76 ? -8.93 -20.125 -28.516 1 63.69 76 ALA A CA 1
ATOM 582 C C . ALA A 1 76 ? -8.812 -20.625 -27.078 1 63.69 76 ALA A C 1
ATOM 584 O O . ALA A 1 76 ? -8.578 -21.828 -26.859 1 63.69 76 ALA A O 1
ATOM 585 N N . ASP A 1 77 ? -8.992 -19.797 -26.234 1 62.5 77 ASP A N 1
ATOM 586 C CA . ASP A 1 77 ? -8.945 -20.156 -24.812 1 62.5 77 ASP A CA 1
ATOM 587 C C . ASP A 1 77 ? -10.078 -21.109 -24.453 1 62.5 77 ASP A C 1
ATOM 589 O O . ASP A 1 77 ? -9.883 -22.062 -23.688 1 62.5 77 ASP A O 1
ATOM 593 N N . GLU A 1 78 ? -11.25 -20.812 -25 1 59.19 78 GLU A N 1
ATOM 594 C CA . GLU A 1 78 ? -12.398 -21.688 -24.781 1 59.19 78 GLU A CA 1
ATOM 595 C C . GLU A 1 78 ? -12.141 -23.078 -25.328 1 59.19 78 GLU A C 1
ATOM 597 O O . GLU A 1 78 ? -12.492 -24.078 -24.703 1 59.19 78 GLU A O 1
ATOM 602 N N . LEU A 1 79 ? -11.648 -23.141 -26.484 1 53.25 79 LEU A N 1
ATOM 603 C CA . LEU A 1 79 ? -11.32 -24.422 -27.094 1 53.25 79 LEU A CA 1
ATOM 604 C C . LEU A 1 79 ? -10.336 -25.203 -26.234 1 53.25 79 LEU A C 1
ATOM 606 O O . LEU A 1 79 ? -10.469 -26.422 -26.078 1 53.25 79 LEU A O 1
ATOM 610 N N . ASP A 1 80 ? -9.461 -24.484 -25.75 1 54.66 80 ASP A N 1
ATOM 611 C CA . ASP A 1 80 ? -8.484 -25.125 -24.891 1 54.66 80 ASP A CA 1
ATOM 612 C C . ASP A 1 80 ? -9.141 -25.656 -23.625 1 54.66 80 ASP A C 1
ATOM 614 O O . ASP A 1 80 ? -8.789 -26.75 -23.141 1 54.66 80 ASP A O 1
ATOM 618 N N . ARG A 1 81 ? -10.055 -24.906 -23.172 1 53.66 81 ARG A N 1
ATOM 619 C CA . ARG A 1 81 ? -10.812 -25.297 -21.984 1 53.66 81 ARG A CA 1
ATOM 620 C C . ARG A 1 81 ? -11.609 -26.562 -22.219 1 53.66 81 ARG A C 1
ATOM 622 O O . ARG A 1 81 ? -11.711 -27.422 -21.344 1 53.66 81 ARG A O 1
ATOM 629 N N . LEU A 1 82 ? -12.25 -26.609 -23.328 1 46.62 82 LEU A N 1
ATOM 630 C CA . LEU A 1 82 ? -13.125 -27.719 -23.656 1 46.62 82 LEU A CA 1
ATOM 631 C C . LEU A 1 82 ? -12.328 -29.031 -23.734 1 46.62 82 LEU A C 1
ATOM 633 O O . LEU A 1 82 ? -12.852 -30.094 -23.406 1 46.62 82 LEU A O 1
ATOM 637 N N . PHE A 1 83 ? -11.289 -28.953 -24.328 1 45.84 83 PHE A N 1
ATOM 638 C CA . PHE A 1 83 ? -10.555 -30.203 -24.531 1 45.84 83 PHE A CA 1
ATOM 639 C C . PHE A 1 83 ? -9.523 -30.406 -23.422 1 45.84 83 PHE A C 1
ATOM 641 O O . PHE A 1 83 ? -8.828 -31.422 -23.406 1 45.84 83 PHE A O 1
ATOM 648 N N . ARG A 1 84 ? -9.211 -29.422 -22.703 1 48.06 84 ARG A N 1
ATOM 649 C CA . ARG A 1 84 ? -8.227 -29.625 -21.641 1 48.06 84 ARG A CA 1
ATOM 650 C C . ARG A 1 84 ? -8.828 -30.406 -20.484 1 48.06 84 ARG A C 1
ATOM 652 O O . ARG A 1 84 ? -9.773 -29.953 -19.844 1 48.06 84 ARG A O 1
ATOM 659 N N . ARG A 1 85 ? -8.742 -31.641 -20.516 1 45.28 85 ARG A N 1
ATOM 660 C CA . ARG A 1 85 ? -8.867 -32.531 -19.375 1 45.28 85 ARG A CA 1
ATOM 661 C C . ARG A 1 85 ? -8.57 -31.797 -18.062 1 45.28 85 ARG A C 1
ATOM 663 O O . ARG A 1 85 ? -7.824 -30.828 -18.047 1 45.28 85 ARG A O 1
ATOM 670 N N . ARG A 1 86 ? -9.25 -32.156 -16.875 1 44.53 86 ARG A N 1
ATOM 671 C CA . ARG A 1 86 ? -9.352 -31.875 -15.445 1 44.53 86 ARG A CA 1
ATOM 672 C C . ARG A 1 86 ? -8.023 -31.359 -14.891 1 44.53 86 ARG A C 1
ATOM 674 O O . ARG A 1 86 ? -7.992 -30.406 -14.125 1 44.53 86 ARG A O 1
ATOM 681 N N . ASP A 1 87 ? -7.105 -32.281 -14.68 1 44.25 87 ASP A N 1
ATOM 682 C CA . ASP A 1 87 ? -5.953 -32.25 -13.789 1 44.25 87 ASP A CA 1
ATOM 683 C C . ASP A 1 87 ? -4.922 -31.234 -14.273 1 44.25 87 ASP A C 1
ATOM 685 O O . ASP A 1 87 ? -3.727 -31.375 -14.016 1 44.25 87 ASP A O 1
ATOM 689 N N . ARG A 1 88 ? -5.121 -30.516 -15.352 1 54.34 88 ARG A N 1
ATOM 690 C CA . ARG A 1 88 ? -4.008 -29.938 -16.109 1 54.34 88 ARG A CA 1
ATOM 691 C C . ARG A 1 88 ? -3.379 -28.781 -15.352 1 54.34 88 ARG A C 1
ATOM 693 O O . ARG A 1 88 ? -4.074 -28.016 -14.672 1 54.34 88 ARG A O 1
ATOM 700 N N . ASP A 1 89 ? -2.105 -28.781 -15.367 1 70.56 89 ASP A N 1
ATOM 701 C CA . ASP A 1 89 ? -1.122 -27.953 -14.672 1 70.56 89 ASP A CA 1
ATOM 702 C C . ASP A 1 89 ? -1.369 -26.469 -14.93 1 70.56 89 ASP A C 1
ATOM 704 O O . ASP A 1 89 ? -1.607 -26.062 -16.078 1 70.56 89 ASP A O 1
ATOM 708 N N . VAL A 1 90 ? -1.957 -25.75 -13.969 1 82.19 90 VAL A N 1
ATOM 709 C CA . VAL A 1 90 ? -1.959 -24.297 -14.023 1 82.19 90 VAL A CA 1
ATOM 710 C C . VAL A 1 90 ? -0.528 -23.781 -14.172 1 82.19 90 VAL A C 1
ATOM 712 O O . VAL A 1 90 ? 0.299 -23.969 -13.273 1 82.19 90 VAL A O 1
ATOM 715 N N . ILE A 1 91 ? -0.327 -23.297 -15.359 1 81.38 91 ILE A N 1
ATOM 716 C CA . ILE A 1 91 ? 1.047 -22.922 -15.656 1 81.38 91 ILE A CA 1
ATOM 717 C C . ILE A 1 91 ? 1.095 -21.438 -16.047 1 81.38 91 ILE A C 1
ATOM 719 O O . ILE A 1 91 ? 0.192 -20.938 -16.719 1 81.38 91 ILE A O 1
ATOM 723 N N . GLY A 1 92 ? 2.24 -20.812 -15.57 1 87.19 92 GLY A N 1
ATOM 724 C CA . GLY A 1 92 ? 2.51 -19.453 -16.031 1 87.19 92 GLY A CA 1
ATOM 725 C C . GLY A 1 92 ? 2.299 -18.406 -14.969 1 87.19 92 GLY A C 1
ATOM 726 O O . GLY A 1 92 ? 2.033 -18.734 -13.805 1 87.19 92 GLY A O 1
ATOM 727 N N . ARG A 1 93 ? 2.447 -17.156 -15.414 1 89.44 93 ARG A N 1
ATOM 728 C CA . ARG A 1 93 ? 2.396 -16.047 -14.484 1 89.44 93 ARG A CA 1
ATOM 729 C C . ARG A 1 93 ? 1.008 -15.406 -14.461 1 89.44 93 ARG A C 1
ATOM 731 O O . ARG A 1 93 ? 0.406 -15.188 -15.508 1 89.44 93 ARG A O 1
ATOM 738 N N . LEU A 1 94 ? 0.506 -15.281 -13.367 1 92.25 94 LEU A N 1
ATOM 739 C CA . LEU A 1 94 ? -0.742 -14.562 -13.148 1 92.25 94 LEU A CA 1
ATOM 740 C C . LEU A 1 94 ? -0.487 -13.25 -12.414 1 92.25 94 LEU A C 1
ATOM 742 O O . LEU A 1 94 ? 0.129 -13.234 -11.352 1 92.25 94 LEU A O 1
ATOM 746 N N . ASN A 1 95 ? -0.908 -12.102 -13 1 93.31 95 ASN A N 1
ATOM 747 C CA . ASN A 1 95 ? -0.79 -10.789 -12.383 1 93.31 95 ASN A CA 1
ATOM 748 C C . ASN A 1 95 ? -2.08 -10.383 -11.672 1 93.31 95 ASN A C 1
ATOM 750 O O . ASN A 1 95 ? -3.094 -10.125 -12.32 1 93.31 95 ASN A O 1
ATOM 754 N N . VAL A 1 96 ? -1.976 -10.305 -10.359 1 95.06 96 VAL A N 1
ATOM 755 C CA . VAL A 1 96 ? -3.176 -9.969 -9.594 1 95.06 96 VAL A CA 1
ATOM 756 C C . VAL A 1 96 ? -2.92 -8.719 -8.75 1 95.06 96 VAL A C 1
ATOM 758 O O . VAL A 1 96 ? -1.784 -8.461 -8.352 1 95.06 96 VAL A O 1
ATOM 761 N N . ASP A 1 97 ? -3.947 -7.957 -8.547 1 94.62 97 ASP A N 1
ATOM 762 C CA . ASP A 1 97 ? -3.904 -6.805 -7.652 1 94.62 97 ASP A CA 1
ATOM 763 C C . ASP A 1 97 ? -5.008 -6.883 -6.598 1 94.62 97 ASP A C 1
ATOM 765 O O . ASP A 1 97 ? -6.172 -7.117 -6.93 1 94.62 97 ASP A O 1
ATOM 769 N N . VAL A 1 98 ? -4.605 -6.785 -5.355 1 95.44 98 VAL A N 1
ATOM 770 C CA . VAL A 1 98 ? -5.559 -6.941 -4.258 1 95.44 98 VAL A CA 1
ATOM 771 C C . VAL A 1 98 ? -5.328 -5.848 -3.217 1 95.44 98 VAL A C 1
ATOM 773 O O . VAL A 1 98 ? -4.258 -5.242 -3.172 1 95.44 98 VAL A O 1
ATOM 776 N N . PRO A 1 99 ? -6.359 -5.578 -2.387 1 93.75 99 PRO A N 1
ATOM 777 C CA . PRO A 1 99 ? -6.121 -4.652 -1.279 1 93.75 99 PRO A CA 1
ATOM 778 C C . PRO A 1 99 ? -4.957 -5.078 -0.389 1 93.75 99 PRO A C 1
ATOM 780 O O . PRO A 1 99 ? -4.734 -6.273 -0.19 1 93.75 99 PRO A O 1
ATOM 783 N N . SER A 1 100 ? -4.289 -4.078 0.151 1 91.81 100 SER A N 1
ATOM 784 C CA . SER A 1 100 ? -3.023 -4.277 0.849 1 91.81 100 SER A CA 1
ATOM 785 C C . SER A 1 100 ? -3.182 -5.254 2.008 1 91.81 100 SER A C 1
ATOM 787 O O . SER A 1 100 ? -2.363 -6.164 2.176 1 91.81 100 SER A O 1
ATOM 789 N N . ARG A 1 101 ? -4.129 -5.133 2.766 1 92.38 101 ARG A N 1
ATOM 790 C CA . ARG A 1 101 ? -4.297 -5.965 3.951 1 92.38 101 ARG A CA 1
ATOM 791 C C . ARG A 1 101 ? -4.621 -7.406 3.568 1 92.38 101 ARG A C 1
ATOM 793 O O . ARG A 1 101 ? -4.168 -8.344 4.227 1 92.38 101 ARG A O 1
ATOM 800 N N . ILE A 1 102 ? -5.422 -7.582 2.52 1 94.69 102 ILE A N 1
ATOM 801 C CA . ILE A 1 102 ? -5.746 -8.922 2.029 1 94.69 102 ILE A CA 1
ATOM 802 C C . ILE A 1 102 ? -4.48 -9.609 1.541 1 94.69 102 ILE A C 1
ATOM 804 O O . ILE A 1 102 ? -4.258 -10.789 1.83 1 94.69 102 ILE A O 1
ATOM 808 N N . ALA A 1 103 ? -3.693 -8.883 0.818 1 96.5 103 ALA A N 1
ATOM 809 C CA . ALA A 1 103 ? -2.436 -9.445 0.336 1 96.5 103 ALA A CA 1
ATOM 810 C C . ALA A 1 103 ? -1.564 -9.922 1.497 1 96.5 103 ALA A C 1
ATOM 812 O O . ALA A 1 103 ? -1.068 -11.047 1.488 1 96.5 103 ALA A O 1
ATOM 813 N N . ARG A 1 104 ? -1.435 -9.125 2.482 1 94.81 104 ARG A N 1
ATOM 814 C CA . ARG A 1 104 ? -0.503 -9.367 3.578 1 94.81 104 ARG A CA 1
ATOM 815 C C . ARG A 1 104 ? -1.042 -10.438 4.523 1 94.81 104 ARG A C 1
ATOM 817 O O . ARG A 1 104 ? -0.319 -11.359 4.902 1 94.81 104 ARG A O 1
ATOM 824 N N . ARG A 1 105 ? -2.268 -10.383 4.883 1 94.31 105 ARG A N 1
ATOM 825 C CA . ARG A 1 105 ? -2.781 -11.172 5.996 1 94.31 105 ARG A CA 1
ATOM 826 C C . ARG A 1 105 ? -3.418 -12.461 5.504 1 94.31 105 ARG A C 1
ATOM 828 O O . ARG A 1 105 ? -3.527 -13.438 6.258 1 94.31 105 ARG A O 1
ATOM 835 N N . VAL A 1 106 ? -3.852 -12.414 4.266 1 95 106 VAL A N 1
ATOM 836 C CA . VAL A 1 106 ? -4.633 -13.562 3.811 1 95 106 VAL A CA 1
ATOM 837 C C . VAL A 1 106 ? -3.855 -14.32 2.738 1 95 106 VAL A C 1
ATOM 839 O O . VAL A 1 106 ? -3.531 -15.5 2.916 1 95 106 VAL A O 1
ATOM 842 N N . ILE A 1 107 ? -3.428 -13.672 1.694 1 97.44 107 ILE A N 1
ATOM 843 C CA . I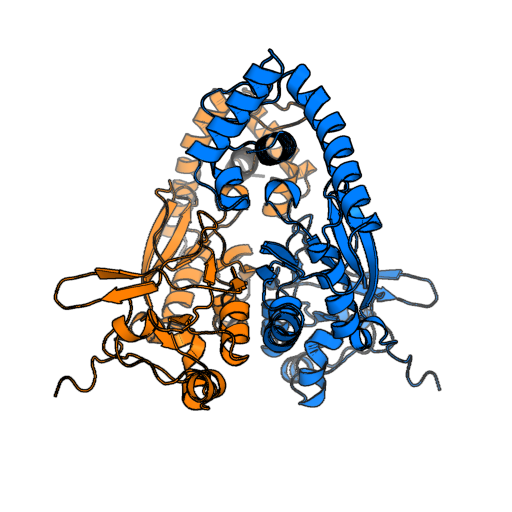LE A 1 107 ? -2.865 -14.344 0.527 1 97.44 107 ILE A CA 1
ATOM 844 C C . ILE A 1 107 ? -1.444 -14.805 0.834 1 97.44 107 ILE A C 1
ATOM 846 O O . ILE A 1 107 ? -1.111 -15.977 0.638 1 97.44 107 ILE A O 1
ATOM 850 N N . ALA A 1 108 ? -0.629 -13.961 1.355 1 97.94 108 ALA A N 1
ATOM 851 C CA . ALA A 1 108 ? 0.787 -14.266 1.549 1 97.94 108 ALA A CA 1
ATOM 852 C C . ALA A 1 108 ? 0.973 -15.5 2.426 1 97.94 108 ALA A C 1
ATOM 854 O O . ALA A 1 108 ? 1.672 -16.438 2.043 1 97.94 108 ALA A O 1
ATOM 855 N N . PRO A 1 109 ? 0.295 -15.562 3.568 1 97.06 109 PRO A N 1
ATOM 856 C CA . PRO A 1 109 ? 0.477 -16.734 4.426 1 97.06 109 PRO A CA 1
ATOM 857 C C . PRO A 1 109 ? -0.014 -18.031 3.768 1 97.06 109 PRO A C 1
ATOM 859 O O . PRO A 1 109 ? 0.39 -19.125 4.172 1 97.06 109 PRO A O 1
ATOM 862 N N . ALA A 1 110 ? -0.818 -17.906 2.775 1 97.62 110 ALA A N 1
ATOM 863 C CA . ALA A 1 110 ? -1.44 -19.078 2.17 1 97.62 110 ALA A CA 1
ATOM 864 C C . ALA A 1 110 ? -0.729 -19.484 0.88 1 97.62 110 ALA A C 1
ATOM 866 O O . ALA A 1 110 ? -1.076 -20.484 0.254 1 97.62 110 ALA A O 1
ATOM 867 N N . LEU A 1 111 ? 0.249 -18.781 0.487 1 97.56 111 LEU A N 1
ATOM 868 C CA . LEU A 1 111 ? 0.925 -18.984 -0.789 1 97.56 111 LEU A CA 1
ATOM 869 C C . LEU A 1 111 ? 1.533 -20.375 -0.862 1 97.56 111 LEU A C 1
ATOM 871 O O . LEU A 1 111 ? 1.472 -21.031 -1.905 1 97.56 111 LEU A O 1
ATOM 875 N N . PRO A 1 112 ? 2.188 -20.906 0.267 1 96.44 112 PRO A N 1
ATOM 876 C CA . PRO A 1 112 ? 2.752 -22.266 0.168 1 96.44 112 PRO A CA 1
ATOM 877 C C . PRO A 1 112 ? 1.724 -23.297 -0.27 1 96.44 112 PRO A C 1
ATOM 879 O O . PRO A 1 112 ? 2.025 -24.156 -1.106 1 96.44 112 PRO A O 1
ATOM 882 N N . ALA A 1 113 ? 0.546 -23.172 0.249 1 94.44 113 ALA A N 1
ATOM 883 C CA . ALA A 1 113 ? -0.511 -24.109 -0.112 1 94.44 113 ALA A CA 1
ATOM 884 C C . ALA A 1 113 ? -0.914 -23.953 -1.575 1 94.44 113 ALA A C 1
ATOM 886 O O . ALA A 1 113 ? -1.151 -24.938 -2.271 1 94.44 113 ALA A O 1
ATOM 887 N N . LEU A 1 114 ? -1.018 -22.75 -2.047 1 95.38 114 LEU A N 1
ATOM 888 C CA . LEU A 1 114 ? -1.358 -22.484 -3.441 1 95.38 114 LEU A CA 1
ATOM 889 C C . LEU A 1 114 ? -0.329 -23.109 -4.379 1 95.38 114 LEU A C 1
ATOM 891 O O . LEU A 1 114 ? -0.692 -23.766 -5.352 1 95.38 114 LEU A O 1
ATOM 895 N N . PHE A 1 115 ? 0.928 -22.922 -4.027 1 94.12 115 PHE A N 1
ATOM 896 C CA . PHE A 1 115 ? 1.991 -23.359 -4.926 1 94.12 115 PHE A CA 1
ATOM 897 C C . PHE A 1 115 ? 2.209 -24.859 -4.816 1 94.12 115 PHE A C 1
ATOM 899 O O . PHE A 1 115 ? 2.797 -25.484 -5.707 1 94.12 115 PHE A O 1
ATOM 906 N N . ARG A 1 116 ? 1.834 -25.453 -3.682 1 92.94 116 ARG A N 1
ATOM 907 C CA . ARG A 1 116 ? 1.796 -26.906 -3.611 1 92.94 116 ARG A CA 1
ATOM 908 C C . ARG A 1 116 ? 0.734 -27.469 -4.551 1 92.94 116 ARG A C 1
ATOM 910 O O . ARG A 1 116 ? 0.964 -28.484 -5.219 1 92.94 116 ARG A O 1
ATOM 917 N N . ARG A 1 117 ? -0.389 -26.797 -4.59 1 90.69 117 ARG A N 1
ATOM 918 C CA . ARG A 1 117 ? -1.497 -27.203 -5.445 1 90.69 117 ARG A CA 1
ATOM 919 C C . ARG A 1 117 ? -1.174 -26.969 -6.914 1 90.69 117 ARG A C 1
ATOM 921 O O . ARG A 1 117 ? -1.556 -27.75 -7.777 1 90.69 117 ARG A O 1
ATOM 928 N N . HIS A 1 118 ? -0.513 -25.891 -7.188 1 93.12 118 HIS A N 1
ATOM 929 C CA . HIS A 1 118 ? -0.139 -25.5 -8.547 1 93.12 118 HIS A CA 1
ATOM 930 C C . HIS A 1 118 ? 1.347 -25.172 -8.633 1 93.12 118 HIS A C 1
ATOM 932 O O . HIS A 1 118 ? 1.722 -24 -8.711 1 93.12 118 HIS A O 1
ATOM 938 N N . PRO A 1 119 ? 2.178 -26.141 -8.797 1 90.62 119 PRO A N 1
ATOM 939 C CA . PRO A 1 119 ? 3.627 -25.953 -8.68 1 90.62 119 PRO A CA 1
ATOM 940 C C . PRO A 1 119 ? 4.219 -25.125 -9.812 1 90.62 119 PRO A C 1
ATOM 942 O O . PRO A 1 119 ? 5.312 -24.578 -9.68 1 90.62 119 PRO A O 1
ATOM 945 N N . LYS A 1 120 ? 3.559 -25 -10.914 1 90.06 120 LYS A N 1
ATOM 946 C CA . LYS A 1 120 ? 4.125 -24.281 -12.062 1 90.06 120 LYS A CA 1
ATOM 947 C C . LYS A 1 120 ? 3.521 -22.891 -12.203 1 90.06 120 LYS A C 1
ATOM 949 O O . LYS A 1 120 ? 3.818 -22.172 -13.156 1 90.06 120 LYS A O 1
ATOM 954 N N . LEU A 1 121 ? 2.703 -22.547 -11.281 1 92.44 121 LEU A N 1
ATOM 955 C CA . LEU A 1 121 ? 2.104 -21.219 -11.242 1 92.44 121 LEU A CA 1
ATOM 956 C C . LEU A 1 121 ? 3.096 -20.188 -10.711 1 92.44 121 LEU A C 1
ATOM 958 O O . LEU A 1 121 ? 3.846 -20.469 -9.773 1 92.44 121 LEU A O 1
ATOM 962 N N . GLN A 1 122 ? 3.156 -19.078 -11.352 1 93.38 122 GLN A N 1
ATOM 963 C CA . GLN A 1 122 ? 3.844 -17.906 -10.828 1 93.38 122 GLN A CA 1
ATOM 964 C C . GLN A 1 122 ? 2.861 -16.766 -10.555 1 93.38 122 GLN A C 1
ATOM 966 O O . GLN A 1 122 ? 1.902 -16.578 -11.305 1 93.38 122 GLN A O 1
ATOM 971 N N . LEU A 1 123 ? 3.137 -16.047 -9.523 1 96.25 123 LEU A N 1
ATOM 972 C CA . LEU A 1 123 ? 2.191 -15.016 -9.117 1 96.25 123 LEU A CA 1
ATOM 973 C C . LEU A 1 123 ? 2.889 -13.672 -8.977 1 96.25 123 LEU A C 1
ATOM 975 O O . LEU A 1 123 ? 3.896 -13.555 -8.273 1 96.25 123 LEU A O 1
ATOM 979 N N . SER A 1 124 ? 2.445 -12.688 -9.727 1 95.62 124 SER A N 1
ATOM 980 C CA . SER A 1 124 ? 2.721 -11.281 -9.445 1 95.62 124 SER A CA 1
ATOM 981 C C . SER A 1 124 ? 1.607 -10.656 -8.617 1 95.62 124 SER A C 1
ATOM 983 O O . SER A 1 124 ? 0.492 -10.461 -9.102 1 95.62 124 SER A O 1
ATOM 985 N N . LEU A 1 125 ? 1.971 -10.328 -7.402 1 96.69 125 LEU A N 1
ATOM 986 C CA . LEU A 1 125 ? 0.971 -9.906 -6.426 1 96.69 125 LEU A CA 1
ATOM 987 C C . LEU A 1 125 ? 1.121 -8.43 -6.098 1 96.69 125 LEU A C 1
ATOM 989 O O . LEU A 1 125 ? 1.922 -8.055 -5.234 1 96.69 125 LEU A O 1
ATOM 993 N N . GLY A 1 126 ? 0.348 -7.648 -6.793 1 94.69 126 GLY A N 1
ATOM 994 C CA . GLY A 1 126 ? 0.255 -6.238 -6.449 1 94.69 126 GLY A CA 1
ATOM 995 C C . GLY A 1 126 ? -0.664 -5.969 -5.273 1 94.69 126 GLY A C 1
ATOM 996 O O . GLY A 1 126 ? -1.672 -6.656 -5.094 1 94.69 126 GLY A O 1
ATOM 997 N N . SER A 1 127 ? -0.263 -4.961 -4.508 1 93.12 127 SER A N 1
ATOM 998 C CA . SER A 1 127 ? -1.027 -4.586 -3.32 1 93.12 127 SER A CA 1
ATOM 999 C C . SER A 1 127 ? -1.303 -3.088 -3.289 1 93.12 127 SER A C 1
ATOM 1001 O O . SER A 1 127 ? -0.388 -2.287 -3.082 1 93.12 127 SER A O 1
ATOM 1003 N N . THR A 1 128 ? -2.566 -2.705 -3.492 1 88.81 128 THR A N 1
ATOM 1004 C CA . THR A 1 128 ? -2.926 -1.294 -3.404 1 88.81 128 THR A CA 1
ATOM 1005 C C . THR A 1 128 ? -4.391 -1.134 -3.006 1 88.81 128 THR A C 1
ATOM 1007 O O . THR A 1 128 ? -5.23 -1.962 -3.363 1 88.81 128 THR A O 1
ATOM 1010 N N . ASP A 1 129 ? -4.66 -0.054 -2.289 1 88.69 129 ASP A N 1
ATOM 1011 C CA . ASP A 1 129 ? -6.031 0.265 -1.914 1 88.69 129 ASP A CA 1
ATOM 1012 C C . ASP A 1 129 ? -6.633 1.301 -2.861 1 88.69 129 ASP A C 1
ATOM 1014 O O . ASP A 1 129 ? -7.805 1.659 -2.734 1 88.69 129 ASP A O 1
ATOM 1018 N N . ARG A 1 130 ? -5.859 1.663 -3.809 1 82.44 130 ARG A N 1
ATOM 1019 C CA . ARG A 1 130 ? -6.32 2.641 -4.789 1 82.44 130 ARG A CA 1
ATOM 1020 C C . ARG A 1 130 ? -6.879 1.952 -6.031 1 82.44 130 ARG A C 1
ATOM 1022 O O . ARG A 1 130 ? -6.508 0.815 -6.336 1 82.44 130 ARG A O 1
ATOM 1029 N N . SER A 1 131 ? -7.727 2.695 -6.648 1 78.56 131 SER A N 1
ATOM 1030 C CA . SER A 1 131 ? -8.195 2.209 -7.941 1 78.56 131 SER A CA 1
ATOM 1031 C C . SER A 1 131 ? -7.105 2.32 -9 1 78.56 131 SER A C 1
ATOM 1033 O O . SER A 1 131 ? -6.367 3.307 -9.039 1 78.56 131 SER A O 1
ATOM 1035 N N . ILE A 1 132 ? -7.035 1.221 -9.711 1 76.44 132 ILE A N 1
ATOM 1036 C CA . ILE A 1 132 ? -6.043 1.221 -10.781 1 76.44 132 ILE A CA 1
ATOM 1037 C C . ILE A 1 132 ? -6.715 0.863 -12.109 1 76.44 132 ILE A C 1
ATOM 1039 O O . ILE A 1 132 ? -7.809 0.294 -12.125 1 76.44 132 ILE A O 1
ATOM 1043 N N . ASP A 1 133 ? -6.059 1.367 -13.148 1 75 133 ASP A N 1
ATOM 1044 C CA . ASP A 1 133 ? -6.449 0.886 -14.469 1 75 133 ASP A CA 1
ATOM 1045 C C . ASP A 1 133 ? -5.852 -0.492 -14.75 1 75 133 ASP A C 1
ATOM 1047 O O . ASP A 1 133 ? -4.688 -0.604 -15.133 1 75 133 ASP A O 1
ATOM 1051 N N . LEU A 1 134 ? -6.676 -1.416 -14.688 1 78.5 134 LEU A N 1
ATOM 1052 C CA . LEU A 1 134 ? -6.219 -2.799 -14.773 1 78.5 134 LEU A CA 1
ATOM 1053 C C . LEU A 1 134 ? -5.543 -3.068 -16.109 1 78.5 134 LEU A C 1
ATOM 1055 O O . LEU A 1 134 ? -4.508 -3.736 -16.172 1 78.5 134 LEU A O 1
ATOM 1059 N N . VAL A 1 135 ? -6.16 -2.551 -17.109 1 73.81 135 VAL A N 1
ATOM 1060 C CA . VAL A 1 135 ? -5.664 -2.82 -18.453 1 73.81 135 VAL A CA 1
ATOM 1061 C C . VAL A 1 135 ? -4.309 -2.145 -18.656 1 73.81 135 VAL A C 1
ATOM 1063 O O . VAL A 1 135 ? -3.346 -2.783 -19.078 1 73.81 135 VAL A O 1
ATOM 1066 N N . GLN A 1 136 ? -4.258 -0.979 -18.172 1 71.12 136 GLN A N 1
ATOM 1067 C CA . GLN A 1 136 ? -3.02 -0.222 -18.328 1 71.12 136 GLN A CA 1
ATOM 1068 C C . GLN A 1 136 ? -1.91 -0.788 -17.438 1 71.12 136 GLN A C 1
ATOM 1070 O O . GLN A 1 136 ? -0.734 -0.747 -17.812 1 71.12 136 GLN A O 1
ATOM 1075 N N . GLU A 1 137 ? -2.361 -1.372 -16.406 1 77.94 137 GLU A N 1
ATOM 1076 C CA . GLU A 1 137 ? -1.368 -1.837 -15.453 1 77.94 137 GLU A CA 1
ATOM 1077 C C . GLU A 1 137 ? -1.013 -3.303 -15.688 1 77.94 137 GLU A C 1
ATOM 1079 O O . GLU A 1 137 ? -0.159 -3.859 -14.992 1 77.94 137 GLU A O 1
ATOM 1084 N N . GLY A 1 138 ? -1.621 -3.906 -16.672 1 80.56 138 GLY A N 1
ATOM 1085 C CA . GLY A 1 138 ? -1.332 -5.293 -17 1 80.56 138 GLY A CA 1
ATOM 1086 C C . GLY A 1 138 ? -1.798 -6.27 -15.945 1 80.56 138 GLY A C 1
ATOM 1087 O O . GLY A 1 138 ? -1.13 -7.27 -15.672 1 80.56 138 GLY A O 1
ATOM 1088 N N . VAL A 1 139 ? -2.852 -5.973 -15.305 1 88.25 139 VAL A N 1
ATOM 1089 C CA . VAL A 1 139 ? -3.406 -6.812 -14.242 1 88.25 139 VAL A CA 1
ATOM 1090 C C . VAL A 1 139 ? -4.434 -7.773 -14.836 1 88.25 139 VAL A C 1
ATOM 1092 O O . VAL A 1 139 ? -5.336 -7.355 -15.562 1 88.25 139 VAL A O 1
ATOM 1095 N N . ASP A 1 140 ? -4.207 -9.07 -14.562 1 88.06 140 ASP A N 1
ATOM 1096 C CA . ASP A 1 140 ? -5.117 -10.094 -15.062 1 88.06 140 ASP A CA 1
ATOM 1097 C C . ASP A 1 140 ? -6.414 -10.117 -14.25 1 88.06 140 ASP A C 1
ATOM 1099 O O . ASP A 1 140 ? -7.48 -10.438 -14.781 1 88.06 140 ASP A O 1
ATOM 1103 N N . CYS A 1 141 ? -6.246 -9.859 -12.969 1 91.5 141 CYS A N 1
ATOM 1104 C CA . CYS A 1 141 ? -7.383 -9.914 -12.055 1 91.5 141 CYS A CA 1
ATOM 1105 C C . CYS A 1 141 ? -7.16 -9.008 -10.852 1 91.5 141 CYS A C 1
ATOM 1107 O O . CYS A 1 141 ? -6.055 -8.961 -10.305 1 91.5 141 CYS A O 1
ATOM 1109 N N . ALA A 1 142 ? -8.219 -8.344 -10.492 1 93.44 142 ALA A N 1
ATOM 1110 C CA . ALA A 1 142 ? -8.156 -7.543 -9.273 1 93.44 142 ALA A CA 1
ATOM 1111 C C . ALA A 1 142 ? -9.266 -7.926 -8.305 1 93.44 142 ALA A C 1
ATOM 1113 O O . ALA A 1 142 ? -10.383 -8.234 -8.727 1 93.44 142 ALA A O 1
ATOM 1114 N N . ILE A 1 143 ? -8.914 -8 -7.074 1 94.19 143 ILE A N 1
ATOM 1115 C CA . ILE A 1 143 ? -9.938 -8.07 -6.031 1 94.19 143 ILE A CA 1
ATOM 1116 C C . ILE A 1 143 ? -10.281 -6.664 -5.551 1 94.19 143 ILE A C 1
ATOM 1118 O O . ILE A 1 143 ? -9.391 -5.879 -5.211 1 94.19 143 ILE A O 1
ATOM 1122 N N . ARG A 1 144 ? -11.57 -6.371 -5.535 1 91.38 144 ARG A N 1
ATOM 1123 C CA . ARG A 1 144 ? -12.016 -5.039 -5.133 1 91.38 144 ARG A CA 1
ATOM 1124 C C . ARG A 1 144 ? -13.07 -5.125 -4.031 1 91.38 144 ARG A C 1
ATOM 1126 O O . ARG A 1 144 ? -13.914 -6.02 -4.047 1 91.38 144 ARG A O 1
ATOM 1133 N N . VAL A 1 145 ? -12.93 -4.168 -3.184 1 90.44 145 VAL A N 1
ATOM 1134 C CA . VAL A 1 145 ? -13.883 -4.047 -2.09 1 90.44 145 VAL A CA 1
ATOM 1135 C C . VAL A 1 145 ? -14.68 -2.748 -2.238 1 90.44 145 VAL A C 1
ATOM 1137 O O . VAL A 1 145 ? -14.094 -1.667 -2.352 1 90.44 145 VAL A O 1
ATOM 1140 N N . GLY A 1 146 ? -15.969 -2.863 -2.248 1 85.44 146 GLY A N 1
ATOM 1141 C CA . GLY A 1 146 ? -16.828 -1.697 -2.373 1 85.44 146 GLY A CA 1
ATOM 1142 C C . GLY A 1 146 ? -17.344 -1.489 -3.781 1 85.44 146 GLY A C 1
ATOM 1143 O O . GLY A 1 146 ? -17.344 -2.414 -4.598 1 85.44 146 GLY A O 1
ATOM 1144 N N . ARG A 1 147 ? -17.859 -0.275 -4.008 1 74.56 147 ARG A N 1
ATOM 1145 C CA . ARG A 1 147 ? -18.531 0.054 -5.266 1 74.56 147 ARG A CA 1
ATOM 1146 C C . ARG A 1 147 ? -17.531 0.129 -6.414 1 74.56 147 ARG A C 1
ATOM 1148 O O . ARG A 1 147 ? -16.422 0.654 -6.246 1 74.56 147 ARG A O 1
ATOM 1155 N N . LEU A 1 148 ? -17.906 -0.559 -7.477 1 74.88 148 LEU A N 1
ATOM 1156 C CA . LEU A 1 148 ? -17.062 -0.589 -8.664 1 74.88 148 LEU A CA 1
ATOM 1157 C C . LEU A 1 148 ? -17.484 0.49 -9.656 1 74.88 148 LEU A C 1
ATOM 1159 O O . LEU A 1 148 ? -18.672 0.797 -9.781 1 74.88 148 LEU A O 1
ATOM 1163 N N . ALA A 1 149 ? -16.469 1.248 -10.078 1 64.12 149 ALA A N 1
ATOM 1164 C CA . ALA A 1 149 ? -16.812 2.188 -11.141 1 64.12 149 ALA A CA 1
ATOM 1165 C C . ALA A 1 149 ? -17.234 1.451 -12.406 1 64.12 149 ALA A C 1
ATOM 1167 O O . ALA A 1 149 ? -16.875 0.288 -12.609 1 64.12 149 ALA A O 1
ATOM 1168 N N . ASP A 1 150 ? -18.172 1.974 -13.227 1 58.06 150 ASP A N 1
ATOM 1169 C CA . ASP A 1 150 ? -18.734 1.443 -14.469 1 58.06 150 ASP A CA 1
ATOM 1170 C C . ASP A 1 150 ? -17.625 1.057 -15.453 1 58.06 150 ASP A C 1
ATOM 1172 O O . ASP A 1 150 ? -16.875 1.911 -15.906 1 58.06 150 ASP A O 1
ATOM 1176 N N . SER A 1 151 ? -17.094 -0.175 -15.203 1 61.97 151 SER A N 1
ATOM 1177 C CA . SER A 1 151 ? -15.977 -0.468 -16.094 1 61.97 151 SER A CA 1
ATOM 1178 C C . SER A 1 151 ? -16.328 -1.584 -17.078 1 61.97 151 SER A C 1
ATOM 1180 O O . SER A 1 151 ? -17.344 -2.264 -16.906 1 61.97 151 SER A O 1
ATOM 1182 N N . SER A 1 152 ? -15.789 -1.53 -18.312 1 69.38 152 SER A N 1
ATOM 1183 C CA . SER A 1 152 ? -15.719 -2.58 -19.328 1 69.38 152 SER A CA 1
ATOM 1184 C C . SER A 1 152 ? -15.102 -3.854 -18.766 1 69.38 152 SER A C 1
ATOM 1186 O O . SER A 1 152 ? -14.695 -4.742 -19.516 1 69.38 152 SER A O 1
ATOM 1188 N N . LEU A 1 153 ? -15.25 -3.936 -17.422 1 79.12 153 LEU A N 1
ATOM 1189 C CA . LEU A 1 153 ? -14.648 -5.078 -16.75 1 79.12 153 LEU A CA 1
ATOM 1190 C C . LEU A 1 153 ? -15.703 -6.109 -16.359 1 79.12 153 LEU A C 1
ATOM 1192 O O . LEU A 1 153 ? -16.875 -5.766 -16.172 1 79.12 153 LEU A O 1
ATOM 1196 N N . VAL A 1 154 ? -15.336 -7.348 -16.453 1 82.38 154 VAL A N 1
ATOM 1197 C CA . VAL A 1 154 ? -16.172 -8.414 -15.906 1 82.38 154 VAL A CA 1
ATOM 1198 C C . VAL A 1 154 ? -16.094 -8.391 -14.383 1 82.38 154 VAL A C 1
ATOM 1200 O O . VAL A 1 154 ? -15.008 -8.289 -13.812 1 82.38 154 VAL A O 1
ATOM 1203 N N . VAL A 1 155 ? -17.25 -8.445 -13.812 1 87.75 155 VAL A N 1
ATOM 1204 C CA . VAL A 1 155 ? -17.344 -8.445 -12.352 1 87.75 155 VAL A CA 1
ATOM 1205 C C . VAL A 1 155 ? -17.859 -9.797 -11.867 1 87.75 155 VAL A C 1
ATOM 1207 O O . VAL A 1 155 ? -18.922 -10.25 -12.289 1 87.75 155 VAL A O 1
ATOM 1210 N N . ARG A 1 156 ? -17.109 -10.445 -11.023 1 87.44 156 ARG A N 1
ATOM 1211 C CA . ARG A 1 156 ? -17.531 -11.672 -10.352 1 87.44 156 ARG A CA 1
ATOM 1212 C C . ARG A 1 156 ? -17.688 -11.438 -8.852 1 87.44 156 ARG A C 1
ATOM 1214 O O . ARG A 1 156 ? -16.703 -11.336 -8.125 1 87.44 156 ARG A O 1
ATOM 1221 N N . PRO A 1 157 ? -18.938 -11.438 -8.43 1 89.81 157 PRO A N 1
ATOM 1222 C CA . PRO A 1 157 ? -19.156 -11.25 -6.996 1 89.81 157 PRO A CA 1
ATOM 1223 C C . PRO A 1 157 ? -18.641 -12.414 -6.16 1 89.81 157 PRO A C 1
ATOM 1225 O O . PRO A 1 157 ? -18.828 -13.578 -6.523 1 89.81 157 PRO A O 1
ATOM 1228 N N . LEU A 1 158 ? -17.953 -12.102 -5.129 1 91.19 158 LEU A N 1
ATOM 1229 C CA . LEU A 1 158 ? -17.391 -13.125 -4.254 1 91.19 158 LEU A CA 1
ATOM 1230 C C . LEU A 1 158 ? -18.141 -13.156 -2.92 1 91.19 158 LEU A C 1
ATOM 1232 O O . LEU A 1 158 ? -18.156 -14.188 -2.24 1 91.19 158 LEU A O 1
ATOM 1236 N N . GLY A 1 159 ? -18.703 -12.062 -2.471 1 91.12 159 GLY A N 1
ATOM 1237 C CA . GLY A 1 159 ? -19.375 -11.93 -1.193 1 91.12 159 GLY A CA 1
ATOM 1238 C C . GLY A 1 159 ? -19.328 -10.523 -0.63 1 91.12 159 GLY A C 1
ATOM 1239 O O . GLY A 1 159 ? -19.266 -9.547 -1.385 1 91.12 159 GLY A O 1
ATOM 1240 N N . GLN A 1 160 ? -19.516 -10.461 0.715 1 92.56 160 GLN A N 1
ATOM 1241 C CA . GLN A 1 160 ? -19.516 -9.156 1.375 1 92.56 160 GLN A CA 1
ATOM 1242 C C . GLN A 1 160 ? -18.688 -9.195 2.662 1 92.56 160 GLN A C 1
ATOM 1244 O O . GLN A 1 160 ? -18.609 -10.234 3.318 1 92.56 160 GLN A O 1
ATOM 1249 N N . PHE A 1 161 ? -18.109 -8.062 2.879 1 94.25 161 PHE A N 1
ATOM 1250 C CA . PHE A 1 161 ? -17.484 -7.859 4.184 1 94.25 161 PHE A CA 1
ATOM 1251 C C . PHE A 1 161 ? -18.422 -7.094 5.113 1 94.25 161 PHE A C 1
ATOM 1253 O O . PHE A 1 161 ? -18.969 -6.062 4.734 1 94.25 161 PHE A O 1
ATOM 1260 N N . ALA A 1 162 ? -18.562 -7.598 6.328 1 94.75 162 ALA A N 1
ATOM 1261 C CA . ALA A 1 162 ? -19.219 -6.816 7.371 1 94.75 162 ALA A CA 1
ATOM 1262 C C . ALA A 1 162 ? -18.312 -5.723 7.91 1 94.75 162 ALA A C 1
ATOM 1264 O O . ALA A 1 162 ? -17.141 -5.977 8.211 1 94.75 162 ALA A O 1
ATOM 1265 N N . LEU A 1 163 ? -18.891 -4.543 7.988 1 96.12 163 LEU A N 1
ATOM 1266 C CA . LEU A 1 163 ? -18.109 -3.432 8.531 1 96.12 163 LEU A CA 1
ATOM 1267 C C . LEU A 1 163 ? -18.516 -3.141 9.977 1 96.12 163 LEU A C 1
ATOM 1269 O O . LEU A 1 163 ? -19.688 -3.307 10.336 1 96.12 163 LEU A O 1
ATOM 1273 N N . ILE A 1 164 ? -17.547 -2.662 10.734 1 96.88 164 ILE A N 1
ATOM 1274 C CA . ILE A 1 164 ? -17.812 -2.291 12.117 1 96.88 164 ILE A CA 1
ATOM 1275 C C . ILE A 1 164 ? -17.156 -0.946 12.43 1 96.88 164 ILE A C 1
ATOM 1277 O O . ILE A 1 164 ? -16.312 -0.473 11.664 1 96.88 164 ILE A O 1
ATOM 1281 N N . ASN A 1 165 ? -17.594 -0.362 13.523 1 97.81 165 ASN A N 1
ATOM 1282 C CA . ASN A 1 165 ? -16.984 0.825 14.102 1 97.81 165 ASN A CA 1
ATOM 1283 C C . ASN A 1 165 ? -16.016 0.46 15.219 1 97.81 165 ASN A C 1
ATOM 1285 O O . ASN A 1 165 ? -16.359 -0.315 16.109 1 97.81 165 ASN A O 1
ATOM 1289 N N . CYS A 1 166 ? -14.773 1.054 15.125 1 97.94 166 CYS A N 1
ATOM 1290 C CA . CYS A 1 166 ? -13.812 0.725 16.172 1 97.94 166 CYS A CA 1
ATOM 1291 C C . CYS A 1 166 ? -13.047 1.964 16.625 1 97.94 166 CYS A C 1
ATOM 1293 O O . CYS A 1 166 ? -13 2.963 15.898 1 97.94 166 CYS A O 1
ATOM 1295 N N . ALA A 1 167 ? -12.562 1.858 17.781 1 98.56 167 ALA A N 1
ATOM 1296 C CA . ALA A 1 167 ? -11.648 2.834 18.375 1 98.56 167 ALA A CA 1
ATOM 1297 C C . ALA A 1 167 ? -10.68 2.164 19.344 1 98.56 167 ALA A C 1
ATOM 1299 O O . ALA A 1 167 ? -10.891 1.021 19.75 1 98.56 167 ALA A O 1
ATOM 1300 N N . SER A 1 168 ? -9.609 2.865 19.641 1 98.69 168 SER A N 1
ATOM 1301 C CA . SER A 1 168 ? -8.703 2.357 20.672 1 98.69 168 SER A CA 1
ATOM 1302 C C . SER A 1 168 ? -9.227 2.646 22.062 1 98.69 168 SER A C 1
ATOM 1304 O O . SER A 1 168 ? -9.953 3.621 22.281 1 98.69 168 SER A O 1
ATOM 1306 N N . PRO A 1 169 ? -8.859 1.803 23.062 1 98.38 169 PRO A N 1
ATOM 1307 C CA . PRO A 1 169 ? -9.242 2.092 24.453 1 98.38 169 PRO A CA 1
ATOM 1308 C C . PRO A 1 169 ? -8.742 3.455 24.922 1 98.38 169 PRO A C 1
ATOM 1310 O O . PRO A 1 169 ? -9.469 4.168 25.625 1 98.38 169 PRO A O 1
ATOM 1313 N N . ASP A 1 170 ? -7.586 3.805 24.547 1 96.94 170 ASP A N 1
ATOM 1314 C CA . ASP A 1 170 ? -7.02 5.09 24.953 1 96.94 170 ASP A CA 1
ATOM 1315 C C . ASP A 1 170 ? -7.855 6.25 24.406 1 96.94 170 ASP A C 1
ATOM 1317 O O . ASP A 1 170 ? -8.109 7.223 25.125 1 96.94 170 ASP A O 1
ATOM 1321 N N . TYR A 1 171 ? -8.25 6.137 23.203 1 97.75 171 TYR A N 1
ATOM 1322 C CA . TYR A 1 171 ? -9.109 7.168 22.625 1 97.75 171 TYR A CA 1
ATOM 1323 C C . TYR A 1 171 ? -10.406 7.289 23.422 1 97.75 171 TYR A C 1
ATOM 1325 O O . TYR A 1 171 ? -10.852 8.398 23.734 1 97.75 171 TYR A O 1
ATOM 1333 N N . LEU A 1 172 ? -11 6.172 23.688 1 97.38 172 LEU A N 1
ATOM 1334 C CA . LEU A 1 172 ? -12.289 6.152 24.375 1 97.38 172 LEU A CA 1
ATOM 1335 C C . LEU A 1 172 ? -12.164 6.688 25.797 1 97.38 172 LEU A C 1
ATOM 1337 O O . LEU A 1 172 ? -13.086 7.316 26.312 1 97.38 172 LEU A O 1
ATOM 1341 N N . ARG A 1 173 ? -11.07 6.406 26.422 1 96.56 173 ARG A N 1
ATOM 1342 C CA . ARG A 1 173 ? -10.828 6.953 27.75 1 96.56 173 ARG A CA 1
ATOM 1343 C C . ARG A 1 173 ? -10.758 8.477 27.719 1 96.56 173 ARG A C 1
ATOM 1345 O O . ARG A 1 173 ? -11.266 9.148 28.609 1 96.56 173 ARG A O 1
ATOM 1352 N N . GLU A 1 174 ? -10.227 8.984 26.688 1 94.62 174 GLU A N 1
ATOM 1353 C CA . GLU A 1 174 ? -9.992 10.422 26.578 1 94.62 174 GLU A CA 1
ATOM 1354 C C . GLU A 1 174 ? -11.234 11.148 26.062 1 94.62 174 GLU A C 1
ATOM 1356 O O . GLU A 1 174 ? -11.547 12.25 26.516 1 94.62 174 GLU A O 1
ATOM 1361 N N . HIS A 1 175 ? -11.977 10.539 25.156 1 95.25 175 HIS A N 1
ATOM 1362 C CA . HIS A 1 175 ? -13.031 11.258 24.453 1 95.25 175 HIS A CA 1
ATOM 1363 C C . HIS A 1 175 ? -14.406 10.711 24.812 1 95.25 175 HIS A C 1
ATOM 1365 O O . HIS A 1 175 ? -15.43 11.289 24.438 1 95.25 175 HIS A O 1
ATOM 1371 N N . GLY A 1 176 ? -14.461 9.594 25.547 1 95.12 176 GLY A N 1
ATOM 1372 C CA . GLY A 1 176 ? -15.719 8.953 25.875 1 95.12 176 GLY A CA 1
ATOM 1373 C C . GLY A 1 176 ? -16.141 7.91 24.844 1 95.12 176 GLY A C 1
ATOM 1374 O O . GLY A 1 176 ? -15.609 7.879 23.734 1 95.12 176 GLY A O 1
ATOM 1375 N N . VAL A 1 177 ? -17.078 7.051 25.234 1 95.94 177 VAL A N 1
ATOM 1376 C CA . VAL A 1 177 ? -17.594 6.004 24.359 1 95.94 177 VAL A CA 1
ATOM 1377 C C . VAL A 1 177 ? -18.859 6.492 23.656 1 95.94 177 VAL A C 1
ATOM 1379 O O . VAL A 1 177 ? -19.875 6.738 24.297 1 95.94 177 VAL A O 1
ATOM 1382 N N . PRO A 1 178 ? -18.734 6.641 22.344 1 95.19 178 PRO A N 1
ATOM 1383 C CA . PRO A 1 178 ? -19.969 7.039 21.656 1 95.19 178 PRO A CA 1
ATOM 1384 C C . PRO A 1 178 ? -20.984 5.91 21.594 1 95.19 178 PRO A C 1
ATOM 1386 O O . PRO A 1 178 ? -20.656 4.793 21.188 1 95.19 178 PRO A O 1
ATOM 1389 N N . GLU A 1 179 ? -22.219 6.238 21.891 1 89.62 179 GLU A N 1
ATOM 1390 C CA . GLU A 1 179 ? -23.25 5.211 21.906 1 89.62 179 GLU A CA 1
ATOM 1391 C C . GLU A 1 179 ? -24.203 5.375 20.719 1 89.62 179 GLU A C 1
ATOM 1393 O O . GLU A 1 179 ? -24.922 4.438 20.344 1 89.62 179 GLU A O 1
ATOM 1398 N N . HIS A 1 180 ? -24.25 6.551 20.25 1 91.06 180 HIS A N 1
ATOM 1399 C CA . HIS A 1 180 ? -25.109 6.891 19.125 1 91.06 180 HIS A CA 1
ATOM 1400 C C . HIS A 1 180 ? -24.422 7.852 18.172 1 91.06 180 HIS A C 1
ATOM 1402 O O . HIS A 1 180 ? -23.562 8.633 18.578 1 91.06 180 HIS A O 1
ATOM 1408 N N . PRO A 1 181 ? -24.844 7.77 16.891 1 91.38 181 PRO A N 1
ATOM 1409 C CA . PRO A 1 181 ? -24.219 8.68 15.93 1 91.38 181 PRO A CA 1
ATOM 1410 C C . PRO A 1 181 ? -24.344 10.148 16.328 1 91.38 181 PRO A C 1
ATOM 1412 O O . PRO A 1 181 ? -23.484 10.961 15.992 1 91.38 181 PRO A O 1
ATOM 1415 N N . ASP A 1 182 ? -25.344 10.531 17.047 1 89.06 182 ASP A N 1
ATOM 1416 C CA . ASP A 1 182 ? -25.516 11.906 17.516 1 89.06 182 ASP A CA 1
ATOM 1417 C C . ASP A 1 182 ? -24.375 12.328 18.438 1 89.06 182 ASP A C 1
ATOM 1419 O O . ASP A 1 182 ? -24.031 13.508 18.5 1 89.06 182 ASP A O 1
ATOM 1423 N N . ALA A 1 183 ? -23.859 11.352 19.125 1 89.31 183 ALA A N 1
ATOM 1424 C CA . ALA A 1 183 ? -22.75 11.625 20.047 1 89.31 183 ALA A CA 1
ATOM 1425 C C . ALA A 1 183 ? -21.484 11.984 19.281 1 89.31 183 ALA A C 1
ATOM 1427 O O . ALA A 1 183 ? -20.594 12.648 19.828 1 89.31 183 ALA A O 1
ATOM 1428 N N . LEU A 1 184 ? -21.375 11.531 18 1 91.56 184 LEU A N 1
ATOM 1429 C CA . LEU A 1 184 ? -20.172 11.766 17.203 1 91.56 184 LEU A CA 1
ATOM 1430 C C . LEU A 1 184 ? -20 13.242 16.891 1 91.56 184 LEU A C 1
ATOM 1432 O O . LEU A 1 184 ? -18.875 13.727 16.75 1 91.56 184 LEU A O 1
ATOM 1436 N N . ALA A 1 185 ? -21.109 13.922 16.812 1 79.5 185 ALA A N 1
ATOM 1437 C CA . ALA A 1 185 ? -21.078 15.344 16.469 1 79.5 185 ALA A CA 1
ATOM 1438 C C . ALA A 1 185 ? -20.484 16.172 17.609 1 79.5 185 ALA A C 1
ATOM 1440 O O . ALA A 1 185 ? -20.141 17.344 17.422 1 79.5 185 ALA A O 1
ATOM 1441 N N . HIS A 1 186 ? -20.375 15.57 18.75 1 82.12 186 HIS A N 1
ATOM 1442 C CA . HIS A 1 186 ? -19.953 16.328 19.906 1 82.12 186 HIS A CA 1
ATOM 1443 C C . HIS A 1 186 ? -18.531 15.945 20.312 1 82.12 186 HIS A C 1
ATOM 1445 O O . HIS A 1 186 ? -18.312 15.383 21.391 1 82.12 186 HIS A O 1
ATOM 1451 N N . GLY A 1 187 ? -17.531 16.281 19.484 1 85.31 187 GLY A N 1
ATOM 1452 C CA . GLY A 1 187 ? -16.156 16.234 19.969 1 85.31 187 GLY A CA 1
ATOM 1453 C C . GLY A 1 187 ? -15.398 15 19.531 1 85.31 187 GLY A C 1
ATOM 1454 O O . GLY A 1 187 ? -14.289 14.742 20 1 85.31 187 GLY A O 1
ATOM 1455 N N . HIS A 1 188 ? -16.016 14.117 18.781 1 94.88 188 HIS A N 1
ATOM 1456 C CA . HIS A 1 188 ? -15.305 12.93 18.344 1 94.88 188 HIS A CA 1
ATOM 1457 C C . HIS A 1 188 ? -14.602 13.172 17.016 1 94.88 188 HIS A C 1
ATOM 1459 O O . HIS A 1 188 ? -15.008 14.055 16.25 1 94.88 188 HIS A O 1
ATOM 1465 N N . TRP A 1 189 ? -13.555 12.422 16.859 1 95 189 TRP A N 1
ATOM 1466 C CA . TRP A 1 189 ? -12.75 12.492 15.648 1 95 189 TRP A CA 1
ATOM 1467 C C . TRP A 1 189 ? -12.805 11.172 14.883 1 95 189 TRP A C 1
ATOM 1469 O O . TRP A 1 189 ? -12.812 10.102 15.484 1 95 189 TRP A O 1
ATOM 1479 N N . ALA A 1 190 ? -12.859 11.281 13.594 1 96.88 190 ALA A N 1
ATOM 1480 C CA . ALA A 1 190 ? -12.633 10.125 12.734 1 96.88 190 ALA A CA 1
ATOM 1481 C C . ALA A 1 190 ? -11.242 10.164 12.109 1 96.88 190 ALA A C 1
ATOM 1483 O O . ALA A 1 190 ? -10.609 11.219 12.07 1 96.88 190 ALA A O 1
ATOM 1484 N N . ILE A 1 191 ? -10.742 9.07 11.836 1 97.75 191 ILE A N 1
ATOM 1485 C CA . ILE A 1 191 ? -9.648 8.992 10.875 1 97.75 191 ILE A CA 1
ATOM 1486 C C . ILE A 1 191 ? -10.203 8.891 9.461 1 97.75 191 ILE A C 1
ATOM 1488 O O . ILE A 1 191 ? -10.977 7.98 9.148 1 97.75 191 ILE A O 1
ATOM 1492 N N . GLY A 1 192 ? -9.805 9.875 8.719 1 96.5 192 GLY A N 1
ATOM 1493 C CA . GLY A 1 192 ? -10.336 9.883 7.367 1 96.5 192 GLY A CA 1
ATOM 1494 C C . GLY A 1 192 ? -9.758 8.789 6.492 1 96.5 192 GLY A C 1
ATOM 1495 O O . GLY A 1 192 ? -8.57 8.453 6.609 1 96.5 192 GLY A O 1
ATOM 1496 N N . TYR A 1 193 ? -10.602 8.258 5.672 1 94.88 193 TYR A N 1
ATOM 1497 C CA . TYR A 1 193 ? -10.156 7.355 4.617 1 94.88 193 TYR A CA 1
ATOM 1498 C C . TYR A 1 193 ? -10.445 7.938 3.238 1 94.88 193 TYR A C 1
ATOM 1500 O O . TYR A 1 193 ? -11.594 8.281 2.934 1 94.88 193 TYR A O 1
ATOM 1508 N N . ALA A 1 194 ? -9.383 8.039 2.492 1 90.56 194 ALA A N 1
ATOM 1509 C CA . ALA A 1 194 ? -9.531 8.625 1.163 1 90.56 194 ALA A CA 1
ATOM 1510 C C . ALA A 1 194 ? -10.141 7.621 0.188 1 90.56 194 ALA A C 1
ATOM 1512 O O . ALA A 1 194 ? -9.688 6.48 0.095 1 90.56 194 ALA A O 1
ATOM 1513 N N . SER A 1 195 ? -11.125 8.086 -0.524 1 81.88 195 SER A N 1
ATOM 1514 C CA . SER A 1 195 ? -11.758 7.262 -1.552 1 81.88 195 SER A CA 1
ATOM 1515 C C . SER A 1 195 ? -10.734 6.785 -2.582 1 81.88 195 SER A C 1
ATOM 1517 O O . SER A 1 195 ? -9.945 7.582 -3.092 1 81.88 195 SER A O 1
ATOM 1519 N N . PRO A 1 196 ? -10.805 5.508 -2.918 1 77.62 196 PRO A N 1
ATOM 1520 C CA . PRO A 1 196 ? -9.883 4.984 -3.932 1 77.62 196 PRO A CA 1
ATOM 1521 C C . PRO A 1 196 ? -10.086 5.629 -5.301 1 77.62 196 PRO A C 1
ATOM 1523 O O . PRO A 1 196 ? -9.164 5.656 -6.117 1 77.62 196 PRO A O 1
ATOM 1526 N N . THR A 1 197 ? -11.25 6.133 -5.57 1 72 197 THR A N 1
ATOM 1527 C CA . THR A 1 197 ? -11.594 6.629 -6.898 1 72 197 THR A CA 1
ATOM 1528 C C . THR A 1 197 ? -11.406 8.141 -6.977 1 72 197 THR A C 1
ATOM 1530 O O . THR A 1 197 ? -10.828 8.656 -7.934 1 72 197 THR A O 1
ATOM 1533 N N . THR A 1 198 ? -11.828 8.859 -5.895 1 69.31 198 THR A N 1
ATOM 1534 C CA . THR A 1 198 ? -11.852 10.312 -5.996 1 69.31 198 THR A CA 1
ATOM 1535 C C . THR A 1 198 ? -10.758 10.93 -5.137 1 69.31 198 THR A C 1
ATOM 1537 O O . THR A 1 198 ? -10.406 12.102 -5.316 1 69.31 198 THR A O 1
ATOM 1540 N N . GLY A 1 199 ? -10.32 10.156 -4.254 1 77.56 199 GLY A N 1
ATOM 1541 C CA . GLY A 1 199 ? -9.344 10.688 -3.318 1 77.56 199 GLY A CA 1
ATOM 1542 C C . GLY A 1 199 ? -9.969 11.5 -2.197 1 77.56 199 GLY A C 1
ATOM 1543 O O . GLY A 1 199 ? -9.273 11.922 -1.27 1 77.56 199 GLY A O 1
ATOM 1544 N N . ARG A 1 200 ? -11.266 11.586 -2.199 1 81.25 200 ARG A N 1
ATOM 1545 C CA . ARG A 1 200 ? -11.953 12.352 -1.162 1 81.25 200 ARG A CA 1
ATOM 1546 C C . ARG A 1 200 ? -12.203 11.5 0.075 1 81.25 200 ARG A C 1
ATOM 1548 O O . ARG A 1 200 ? -12.398 10.289 -0.031 1 81.25 200 ARG A O 1
ATOM 1555 N N . GLU A 1 201 ? -12.195 12.227 1.139 1 89.44 201 GLU A N 1
ATOM 1556 C CA . GLU A 1 201 ? -12.492 11.555 2.398 1 89.44 201 GLU A CA 1
ATOM 1557 C C . GLU A 1 201 ? -13.906 10.984 2.402 1 89.44 201 GLU A C 1
ATOM 1559 O O . GLU A 1 201 ? -14.852 11.656 1.989 1 89.44 201 GLU A O 1
ATOM 1564 N N . LEU A 1 202 ? -14.031 9.789 2.822 1 89.12 202 LEU A N 1
ATOM 1565 C CA . LEU A 1 202 ? -15.336 9.141 2.902 1 89.12 202 LEU A CA 1
ATOM 1566 C C . LEU A 1 202 ? -16.109 9.625 4.121 1 89.12 202 LEU A C 1
ATOM 1568 O O . LEU A 1 202 ? -15.531 9.844 5.188 1 89.12 202 LEU A O 1
ATOM 1572 N N . ASP A 1 203 ? -17.375 9.664 3.938 1 91.81 203 ASP A N 1
ATOM 1573 C CA . ASP A 1 203 ? -18.25 10.031 5.059 1 91.81 203 ASP A CA 1
ATOM 1574 C C . ASP A 1 203 ? -18.422 8.852 6.016 1 91.81 203 ASP A C 1
ATOM 1576 O O . ASP A 1 203 ? -18.234 7.699 5.633 1 91.81 203 ASP A O 1
ATOM 1580 N N . TRP A 1 204 ? -18.766 9.273 7.234 1 95 204 TRP A N 1
ATOM 1581 C CA . TRP A 1 204 ? -19.172 8.266 8.203 1 95 204 TRP A CA 1
ATOM 1582 C C . TRP A 1 204 ? -20.578 7.746 7.906 1 95 204 TRP A C 1
ATOM 1584 O O . TRP A 1 204 ? -21.516 8.531 7.781 1 95 204 TRP A O 1
ATOM 1594 N N . GLU A 1 205 ? -20.672 6.449 7.77 1 95.44 205 GLU A N 1
ATOM 1595 C CA . GLU A 1 205 ? -21.953 5.867 7.387 1 95.44 205 GLU A CA 1
ATOM 1596 C C . GLU A 1 205 ? -22.531 5.004 8.508 1 95.44 205 GLU A C 1
ATOM 1598 O O . GLU A 1 205 ? -21.781 4.359 9.242 1 95.44 205 GLU A O 1
ATOM 1603 N N . TYR A 1 206 ? -23.875 5.055 8.633 1 94.69 206 TYR A N 1
ATOM 1604 C CA . TYR A 1 206 ? -24.562 4.094 9.484 1 94.69 206 TYR A CA 1
ATOM 1605 C C . TYR A 1 206 ? -25.938 3.766 8.93 1 94.69 206 TYR A C 1
ATOM 1607 O O . TYR A 1 206 ? -26.5 4.543 8.156 1 94.69 206 TYR A O 1
ATOM 1615 N N . VAL A 1 207 ? -26.406 2.588 9.336 1 94.19 207 VAL A N 1
ATOM 1616 C CA . VAL A 1 207 ? -27.688 2.105 8.82 1 94.19 207 VAL A CA 1
ATOM 1617 C C . VAL A 1 207 ? -28.703 2.031 9.945 1 94.19 207 VAL A C 1
ATOM 1619 O O . VAL A 1 207 ? -28.391 1.592 11.055 1 94.19 207 VAL A O 1
ATOM 1622 N N . THR A 1 208 ? -29.875 2.516 9.664 1 90.62 208 THR A N 1
ATOM 1623 C CA . THR A 1 208 ? -31.047 2.369 10.531 1 90.62 208 THR A CA 1
ATOM 1624 C C . THR A 1 208 ? -32.188 1.693 9.797 1 90.62 208 THR A C 1
ATOM 1626 O O . THR A 1 208 ? -32.062 1.326 8.625 1 90.62 208 THR A O 1
ATOM 1629 N N . ASP A 1 209 ? -33.25 1.557 10.516 1 87.62 209 ASP A N 1
ATOM 1630 C CA . ASP A 1 209 ? -34.438 1.004 9.875 1 87.62 209 ASP A CA 1
ATOM 1631 C C . ASP A 1 209 ? -34.906 1.889 8.727 1 87.62 209 ASP A C 1
ATOM 1633 O O . ASP A 1 209 ? -35.562 1.411 7.797 1 87.62 209 ASP A O 1
ATOM 1637 N N . ALA A 1 210 ? -34.594 3.072 8.781 1 89.75 210 ALA A N 1
ATOM 1638 C CA . ALA A 1 210 ? -35.031 4.043 7.781 1 89.75 210 ALA A CA 1
ATOM 1639 C C . ALA A 1 210 ? -34.094 4.055 6.578 1 89.75 210 ALA A C 1
ATOM 1641 O O . ALA A 1 210 ? -34.375 4.715 5.574 1 89.75 210 ALA A O 1
ATOM 1642 N N . GLY A 1 211 ? -33.031 3.352 6.727 1 91.81 211 GLY A N 1
ATOM 1643 C CA . GLY A 1 211 ? -32.094 3.287 5.602 1 91.81 211 GLY A CA 1
ATOM 1644 C C . GLY A 1 211 ? -30.703 3.723 5.957 1 91.81 211 GLY A C 1
ATOM 1645 O O . GLY A 1 211 ? -30.297 3.648 7.121 1 91.81 211 GLY A O 1
ATOM 1646 N N . ARG A 1 212 ? -29.938 4.125 4.89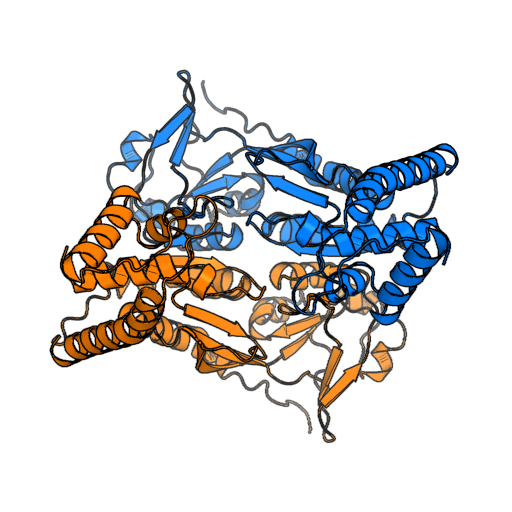8 1 93.56 212 ARG A N 1
ATOM 1647 C CA . ARG A 1 212 ? -28.547 4.523 5.055 1 93.56 212 ARG A CA 1
ATOM 1648 C C . ARG A 1 212 ? -28.438 6.012 5.387 1 93.56 212 ARG A C 1
ATOM 1650 O O . ARG A 1 212 ? -29.141 6.836 4.797 1 93.56 212 ARG A O 1
ATOM 1657 N N . HIS A 1 213 ? -27.594 6.312 6.359 1 94.12 213 HIS A N 1
ATOM 1658 C CA . HIS A 1 213 ? -27.328 7.684 6.785 1 94.12 213 HIS A CA 1
ATOM 1659 C C . HIS A 1 213 ? -25.828 7.973 6.77 1 94.12 213 HIS A C 1
ATOM 1661 O O . HIS A 1 213 ? -25.016 7.059 6.918 1 94.12 213 HIS A O 1
ATOM 1667 N N . THR A 1 214 ? -25.516 9.219 6.508 1 93.5 214 THR A N 1
ATOM 1668 C CA . THR A 1 214 ? -24.125 9.641 6.555 1 93.5 214 THR A CA 1
ATOM 1669 C C . THR A 1 214 ? -23.969 10.891 7.406 1 93.5 214 THR A C 1
ATOM 1671 O O . THR A 1 214 ? -24.906 11.672 7.555 1 93.5 214 THR A O 1
ATOM 1674 N N . LEU A 1 215 ? -22.844 11.023 8.047 1 90.62 215 LEU A N 1
ATOM 1675 C CA . LEU A 1 215 ? -22.5 12.25 8.75 1 90.62 215 LEU A CA 1
ATOM 1676 C C . LEU A 1 215 ? -21.031 12.609 8.539 1 90.62 215 LEU A C 1
ATOM 1678 O O . LEU A 1 215 ? -20.219 11.742 8.203 1 90.62 215 LEU A O 1
ATOM 1682 N N . THR A 1 216 ? -20.797 13.844 8.625 1 90.19 216 THR A N 1
ATOM 1683 C CA . THR A 1 216 ? -19.422 14.32 8.484 1 90.19 216 THR A CA 1
ATOM 1684 C C . THR A 1 216 ? -18.75 14.438 9.844 1 90.19 216 THR A C 1
ATOM 1686 O O . THR A 1 216 ? -19.281 15.094 10.75 1 90.19 216 THR A O 1
ATOM 1689 N N . LEU A 1 217 ? -17.656 13.742 9.992 1 92.19 217 LEU A N 1
ATOM 1690 C CA . LEU A 1 217 ? -16.828 13.859 11.188 1 92.19 217 LEU A CA 1
ATOM 1691 C C . LEU A 1 217 ? -15.5 14.539 10.859 1 92.19 217 LEU A C 1
ATOM 1693 O O . LEU A 1 217 ? -14.938 14.328 9.789 1 92.19 217 LEU A O 1
ATOM 1697 N N . PRO A 1 218 ? -15.055 15.367 11.781 1 92.06 218 PRO A N 1
ATOM 1698 C CA . PRO A 1 218 ? -13.734 15.961 11.547 1 92.06 218 PRO A CA 1
ATOM 1699 C C . PRO A 1 218 ? -12.602 14.938 11.625 1 92.06 218 PRO A C 1
ATOM 1701 O O . PRO A 1 218 ? -12.695 13.961 12.383 1 92.06 218 PRO A O 1
ATOM 1704 N N . SER A 1 219 ? -11.609 15.141 10.844 1 94.38 219 SER A N 1
ATOM 1705 C CA . SER A 1 219 ? -10.414 14.305 10.844 1 94.38 219 SER A CA 1
ATOM 1706 C C . SER A 1 219 ? -9.141 15.148 10.828 1 94.38 219 SER A C 1
ATOM 1708 O O . SER A 1 219 ? -9.094 16.203 10.18 1 94.38 219 SER A O 1
ATOM 1710 N N . ARG A 1 220 ? -8.164 14.727 11.594 1 94.38 220 ARG A N 1
ATOM 1711 C CA . ARG A 1 220 ? -6.863 15.391 11.57 1 94.38 220 ARG A CA 1
ATOM 1712 C C . ARG A 1 220 ? -5.91 14.688 10.617 1 94.38 220 ARG A C 1
ATOM 1714 O O . ARG A 1 220 ? -4.895 15.258 10.211 1 94.38 220 ARG A O 1
ATOM 1721 N N . VAL A 1 221 ? -6.27 13.461 10.367 1 96.75 221 VAL A N 1
ATOM 1722 C CA . VAL A 1 221 ? -5.453 12.664 9.461 1 96.75 221 VAL A CA 1
ATOM 1723 C C . VAL A 1 221 ? -6.352 11.898 8.492 1 96.75 221 VAL A C 1
ATOM 1725 O O . VAL A 1 221 ? -7.398 11.383 8.883 1 96.75 221 VAL A O 1
ATOM 1728 N N . VAL A 1 222 ? -5.988 11.961 7.234 1 96.75 222 VAL A N 1
ATOM 1729 C CA . VAL A 1 222 ? -6.641 11.188 6.184 1 96.75 222 VAL A CA 1
ATOM 1730 C C . VAL A 1 222 ? -5.633 10.227 5.555 1 96.75 222 VAL A C 1
ATOM 1732 O O . VAL A 1 222 ? -4.535 10.625 5.168 1 96.75 222 VAL A O 1
ATOM 1735 N N . VAL A 1 223 ? -6.023 8.945 5.559 1 97 223 VAL A N 1
ATOM 1736 C CA . VAL A 1 223 ? -5.125 7.934 5.016 1 97 223 VAL A CA 1
ATOM 1737 C C . VAL A 1 223 ? -5.785 7.246 3.824 1 97 223 VAL A C 1
ATOM 1739 O O . VAL A 1 223 ? -6.984 7.402 3.594 1 97 223 VAL A O 1
ATOM 1742 N N . ASN A 1 224 ? -4.973 6.477 3.041 1 94.19 224 ASN A N 1
ATOM 1743 C CA . ASN A 1 224 ? -5.527 5.781 1.885 1 94.19 224 ASN A CA 1
ATOM 1744 C C . ASN A 1 224 ? -5.133 4.309 1.877 1 94.19 224 ASN A C 1
ATOM 1746 O O . ASN A 1 224 ? -5.113 3.672 0.822 1 94.19 224 ASN A O 1
ATOM 1750 N N . ASN A 1 225 ? -4.789 3.846 2.984 1 94.81 225 ASN A N 1
ATOM 1751 C CA . ASN A 1 225 ? -4.352 2.469 3.18 1 94.81 225 ASN A CA 1
ATOM 1752 C C . ASN A 1 225 ? -4.895 1.886 4.48 1 94.81 225 ASN A C 1
ATOM 1754 O O . ASN A 1 225 ? -4.809 2.52 5.535 1 94.81 225 ASN A O 1
ATOM 1758 N N . ALA A 1 226 ? -5.398 0.676 4.398 1 95 226 ALA A N 1
ATOM 1759 C CA . ALA A 1 226 ? -6.09 0.08 5.539 1 95 226 ALA A CA 1
ATOM 1760 C C . ALA A 1 226 ? -5.125 -0.179 6.691 1 95 226 ALA A C 1
ATOM 1762 O O . ALA A 1 226 ? -5.488 -0.027 7.859 1 95 226 ALA A O 1
ATOM 1763 N N . GLU A 1 227 ? -3.93 -0.565 6.367 1 94.62 227 GLU A N 1
ATOM 1764 C CA . GLU A 1 227 ? -2.945 -0.806 7.418 1 94.62 227 GLU A CA 1
ATOM 1765 C C . GLU A 1 227 ? -2.664 0.466 8.211 1 94.62 227 GLU A C 1
ATOM 1767 O O . GLU A 1 227 ? -2.609 0.435 9.445 1 94.62 227 GLU A O 1
ATOM 1772 N N . THR A 1 228 ? -2.508 1.519 7.48 1 96.44 228 THR A N 1
ATOM 1773 C CA . THR A 1 228 ? -2.234 2.795 8.125 1 96.44 228 THR A CA 1
ATOM 1774 C C . THR A 1 228 ? -3.471 3.305 8.867 1 96.44 228 THR A C 1
ATOM 1776 O O . THR A 1 228 ? -3.357 3.926 9.922 1 96.44 228 THR A O 1
ATOM 1779 N N . TYR A 1 229 ? -4.582 3.014 8.289 1 97.75 229 TYR A N 1
ATOM 1780 C CA . TYR A 1 229 ? -5.863 3.346 8.898 1 97.75 229 TYR A CA 1
ATOM 1781 C C . TYR A 1 229 ? -5.98 2.73 10.289 1 97.75 229 TYR A C 1
ATOM 1783 O O . TYR A 1 229 ? -6.234 3.436 11.266 1 97.75 229 TYR A O 1
ATOM 1791 N N . ILE A 1 230 ? -5.699 1.535 10.398 1 98 230 ILE A N 1
ATOM 1792 C CA . ILE A 1 230 ? -5.805 0.775 11.641 1 98 230 ILE A CA 1
ATOM 1793 C C . ILE A 1 230 ? -4.719 1.222 12.617 1 98 230 ILE A C 1
ATOM 1795 O O . ILE A 1 230 ? -4.98 1.416 13.805 1 98 230 ILE A O 1
ATOM 1799 N N . ALA A 1 231 ? -3.5 1.359 12.109 1 97.69 231 ALA A N 1
ATOM 1800 C CA . ALA A 1 231 ? -2.398 1.789 12.961 1 97.69 231 ALA A CA 1
ATOM 1801 C C . ALA A 1 231 ? -2.688 3.15 13.586 1 97.69 231 ALA A C 1
ATOM 1803 O O . ALA A 1 231 ? -2.371 3.385 14.758 1 97.69 231 ALA A O 1
ATOM 1804 N N . SER A 1 232 ? -3.254 4.055 12.812 1 98.44 232 SER A N 1
ATOM 1805 C CA . SER A 1 232 ? -3.617 5.367 13.328 1 98.44 232 SER A CA 1
ATOM 1806 C C . SER A 1 232 ? -4.703 5.262 14.398 1 98.44 232 SER A C 1
ATOM 1808 O O . SER A 1 232 ? -4.699 6.016 15.367 1 98.44 232 SER A O 1
ATOM 1810 N N . CYS A 1 233 ? -5.598 4.34 14.18 1 98.69 233 CYS A N 1
ATOM 1811 C CA . CYS A 1 233 ? -6.656 4.105 15.156 1 98.69 233 CYS A CA 1
ATOM 1812 C C . CYS A 1 233 ? -6.086 3.59 16.469 1 98.69 233 CYS A C 1
ATOM 1814 O O . CYS A 1 233 ? -6.438 4.09 17.547 1 98.69 233 CYS A O 1
ATOM 1816 N N . ILE A 1 234 ? -5.246 2.627 16.375 1 98.56 234 ILE A N 1
ATOM 1817 C CA . ILE A 1 234 ? -4.594 2.072 17.562 1 98.56 234 ILE A CA 1
ATOM 1818 C C . ILE A 1 234 ? -3.857 3.178 18.312 1 98.56 234 ILE A C 1
ATOM 1820 O O . ILE A 1 234 ? -3.85 3.201 19.547 1 98.56 234 ILE A O 1
ATOM 1824 N N . ALA A 1 235 ? -3.326 4.102 17.578 1 98.12 235 ALA A N 1
ATOM 1825 C CA . ALA A 1 235 ? -2.547 5.195 18.156 1 98.12 235 ALA A CA 1
ATOM 1826 C C . ALA A 1 235 ? -3.453 6.219 18.828 1 98.12 235 ALA A C 1
ATOM 1828 O O . ALA A 1 235 ? -2.973 7.18 19.438 1 98.12 235 ALA A O 1
ATOM 1829 N N . GLY A 1 236 ? -4.727 6.062 18.672 1 97.62 236 GLY A N 1
ATOM 1830 C CA . GLY A 1 236 ? -5.668 6.91 19.391 1 97.62 236 GLY A CA 1
ATOM 1831 C C . GLY A 1 236 ? -6.043 8.164 18.625 1 97.62 236 GLY A C 1
ATOM 1832 O O . GLY A 1 236 ? -6.426 9.172 19.219 1 97.62 236 GLY A O 1
ATOM 1833 N N . MET A 1 237 ? -5.977 8.117 17.281 1 97.5 237 MET A N 1
ATOM 1834 C CA . MET A 1 237 ? -6.195 9.32 16.484 1 97.5 237 MET A CA 1
ATOM 1835 C C . MET A 1 237 ? -7.684 9.531 16.219 1 97.5 237 MET A C 1
ATOM 1837 O O . MET A 1 237 ? -8.094 10.602 15.766 1 97.5 237 MET A O 1
ATOM 1841 N N . GLY A 1 238 ? -8.469 8.484 16.422 1 97.88 238 GLY A N 1
ATOM 1842 C CA . GLY A 1 238 ? -9.891 8.625 16.156 1 97.88 238 GLY A CA 1
ATOM 1843 C C . GLY A 1 238 ? -10.586 7.297 15.898 1 97.88 238 GLY A C 1
ATOM 1844 O O . GLY A 1 238 ? -10 6.23 16.125 1 97.88 238 GLY A O 1
ATOM 1845 N N . LEU A 1 239 ? -11.852 7.398 15.477 1 98.06 239 LEU A N 1
ATOM 1846 C CA . LEU A 1 239 ? -12.68 6.238 15.141 1 98.06 239 LEU A CA 1
ATOM 1847 C C . LEU A 1 239 ? -12.477 5.828 13.688 1 98.06 239 LEU A C 1
ATOM 1849 O O . LEU A 1 239 ? -12.156 6.664 12.836 1 98.06 239 LEU A O 1
ATOM 1853 N N . ILE A 1 240 ? -12.664 4.578 13.422 1 98.31 240 ILE A N 1
ATOM 1854 C CA . ILE A 1 240 ? -12.609 4.105 12.047 1 98.31 240 ILE A CA 1
ATOM 1855 C C . ILE A 1 240 ? -13.797 3.18 11.766 1 98.31 240 ILE A C 1
ATOM 1857 O O . ILE A 1 240 ? -14.414 2.66 12.695 1 98.31 240 ILE A O 1
ATOM 1861 N N . GLN A 1 241 ? -14.156 3.025 10.539 1 97.44 241 GLN A N 1
ATOM 1862 C CA . GLN A 1 241 ? -15.047 1.999 10 1 97.44 241 GLN A CA 1
ATOM 1863 C C . GLN A 1 241 ? -14.281 1.027 9.102 1 97.44 241 GLN A C 1
ATOM 1865 O O . GLN A 1 241 ? -13.719 1.431 8.086 1 97.44 241 GLN A O 1
ATOM 1870 N N . ILE A 1 242 ? -14.336 -0.19 9.445 1 96.81 242 ILE A N 1
ATOM 1871 C CA . ILE A 1 242 ? -13.406 -1.13 8.82 1 96.81 242 ILE A CA 1
ATOM 1872 C C . ILE A 1 242 ? -14.047 -2.514 8.75 1 96.81 242 ILE A C 1
ATOM 1874 O O . ILE A 1 242 ? -14.867 -2.871 9.602 1 96.81 242 ILE A O 1
ATOM 1878 N N . PRO A 1 243 ? -13.711 -3.305 7.695 1 95.25 243 PRO A N 1
ATOM 1879 C CA . PRO A 1 243 ? -14.164 -4.695 7.723 1 95.25 243 PRO A CA 1
ATOM 1880 C C . PRO A 1 243 ? -13.742 -5.43 8.992 1 95.25 243 PRO A C 1
ATOM 1882 O O . PRO A 1 243 ? -12.586 -5.348 9.406 1 95.25 243 PRO A O 1
ATOM 1885 N N . ARG A 1 244 ? -14.641 -6.176 9.578 1 95.31 244 ARG A N 1
ATOM 1886 C CA . ARG A 1 244 ? -14.398 -6.848 10.852 1 95.31 244 ARG A CA 1
ATOM 1887 C C . ARG A 1 244 ? -13.227 -7.812 10.75 1 95.31 244 ARG A C 1
ATOM 1889 O O . ARG A 1 244 ? -12.422 -7.918 11.68 1 95.31 244 ARG A O 1
ATOM 1896 N N . PHE A 1 245 ? -13.109 -8.492 9.664 1 92.06 245 PHE A N 1
ATOM 1897 C CA . PHE A 1 245 ? -12.07 -9.508 9.523 1 92.06 245 PHE A CA 1
ATOM 1898 C C . PHE A 1 245 ? -10.68 -8.883 9.648 1 92.06 245 PHE A C 1
ATOM 1900 O O . PHE A 1 245 ? -9.742 -9.531 10.102 1 92.06 245 PHE A O 1
ATOM 1907 N N . ASP A 1 246 ? -10.594 -7.598 9.289 1 94.19 246 ASP A N 1
ATOM 1908 C CA . ASP A 1 246 ? -9.312 -6.898 9.312 1 94.19 246 ASP A CA 1
ATOM 1909 C C . ASP A 1 246 ? -8.828 -6.688 10.742 1 94.19 246 ASP A C 1
ATOM 1911 O O . ASP A 1 246 ? -7.625 -6.562 10.984 1 94.19 246 ASP A O 1
ATOM 1915 N N . VAL A 1 247 ? -9.758 -6.641 11.688 1 96.75 247 VAL A N 1
ATOM 1916 C CA . VAL A 1 247 ? -9.359 -6.207 13.023 1 96.75 247 VAL A CA 1
ATOM 1917 C C . VAL A 1 247 ? -9.805 -7.238 14.055 1 96.75 247 VAL A C 1
ATOM 1919 O O . VAL A 1 247 ? -9.766 -6.977 15.258 1 96.75 247 VAL A O 1
ATOM 1922 N N . ALA A 1 248 ? -10.219 -8.398 13.633 1 94.94 248 ALA A N 1
ATOM 1923 C CA . ALA A 1 248 ? -10.719 -9.422 14.539 1 94.94 248 ALA A CA 1
ATOM 1924 C C . ALA A 1 248 ? -9.703 -9.727 15.633 1 94.94 248 ALA A C 1
ATOM 1926 O O . ALA A 1 248 ? -10.047 -9.781 16.812 1 94.94 248 ALA A O 1
ATOM 1927 N N . HIS A 1 249 ? -8.477 -9.859 15.266 1 94.38 249 HIS A N 1
ATOM 1928 C CA . HIS A 1 249 ? -7.422 -10.172 16.219 1 94.38 249 HIS A CA 1
ATOM 1929 C C . HIS A 1 249 ? -7.18 -9.008 17.172 1 94.38 249 HIS A C 1
ATOM 1931 O O . HIS A 1 249 ? -6.797 -9.219 18.328 1 94.38 249 HIS A O 1
ATOM 1937 N N . LEU A 1 250 ? -7.402 -7.836 16.766 1 97.62 250 LEU A N 1
ATOM 1938 C CA . LEU A 1 250 ? -7.215 -6.648 17.594 1 97.62 250 LEU A CA 1
ATOM 1939 C C . LEU A 1 250 ? -8.375 -6.48 18.578 1 97.62 250 LEU A C 1
ATOM 1941 O O . LEU A 1 250 ? -8.195 -5.969 19.672 1 97.62 250 LEU A O 1
ATOM 1945 N N . LEU A 1 251 ? -9.539 -6.922 18.109 1 97.44 251 LEU A N 1
ATOM 1946 C CA . LEU A 1 251 ? -10.688 -6.941 19.016 1 97.44 251 LEU A CA 1
ATOM 1947 C C . LEU A 1 251 ? -10.5 -7.984 20.109 1 97.44 251 LEU A C 1
ATOM 1949 O O . LEU A 1 251 ? -10.766 -7.715 21.281 1 97.44 251 LEU A O 1
ATOM 1953 N N . GLU A 1 252 ? -9.977 -9.078 19.75 1 97.06 252 GLU A N 1
ATOM 1954 C CA . GLU A 1 252 ? -9.742 -10.172 20.688 1 97.06 252 GLU A CA 1
ATOM 1955 C C . GLU A 1 252 ? -8.68 -9.797 21.719 1 97.06 252 GLU A C 1
ATOM 1957 O O . GLU A 1 252 ? -8.82 -10.102 22.906 1 97.06 252 GLU A O 1
ATOM 1962 N N . SER A 1 253 ? -7.664 -9.141 21.312 1 97 253 SER A N 1
ATOM 1963 C CA . SER A 1 253 ? -6.57 -8.773 22.203 1 97 253 SER A CA 1
ATOM 1964 C C . SER A 1 253 ? -6.93 -7.543 23.031 1 97 253 SER A C 1
ATOM 1966 O O . SER A 1 253 ? -6.242 -7.223 24.016 1 97 253 SER A O 1
ATOM 1968 N N . GLY A 1 254 ? -7.926 -6.816 22.594 1 97.44 254 GLY A N 1
ATOM 1969 C CA . GLY A 1 254 ? -8.344 -5.617 23.297 1 97.44 254 GLY A CA 1
ATOM 1970 C C . GLY A 1 254 ? -7.637 -4.363 22.828 1 97.44 254 GLY A C 1
ATOM 1971 O O . GLY A 1 254 ? -7.828 -3.283 23.375 1 97.44 254 GLY A O 1
ATOM 1972 N N . ALA A 1 255 ? -6.879 -4.5 21.766 1 98 255 ALA A N 1
ATOM 1973 C CA . ALA A 1 255 ? -6.195 -3.338 21.203 1 98 255 ALA A CA 1
ATOM 1974 C C . ALA A 1 255 ? -7.188 -2.369 20.578 1 98 255 ALA A C 1
ATOM 1976 O O . ALA A 1 255 ? -6.922 -1.169 20.484 1 98 255 ALA A O 1
ATOM 1977 N N . LEU A 1 256 ? -8.289 -2.912 20.109 1 98.56 256 LEU A N 1
ATOM 1978 C CA . LEU A 1 256 ? -9.414 -2.125 19.609 1 98.56 256 LEU A CA 1
ATOM 1979 C C . LEU A 1 256 ? -10.719 -2.57 20.25 1 98.56 256 LEU A C 1
ATOM 1981 O O . LEU A 1 256 ? -10.82 -3.693 20.75 1 98.56 256 LEU A O 1
ATOM 1985 N N . VAL A 1 257 ? -11.633 -1.669 20.297 1 98.38 257 VAL A N 1
ATOM 1986 C CA . VAL A 1 257 ? -12.961 -1.926 20.844 1 98.38 257 VAL A CA 1
ATOM 1987 C C . VAL A 1 257 ? -14.023 -1.519 19.828 1 98.38 257 VAL A C 1
ATOM 1989 O O . VAL A 1 257 ? -13.945 -0.442 19.234 1 98.38 257 VAL A O 1
ATOM 1992 N N . GLU A 1 258 ? -14.977 -2.4 19.641 1 97.88 258 GLU A N 1
ATOM 1993 C CA . GLU A 1 258 ? -16.109 -2.027 18.781 1 97.88 258 GLU A CA 1
ATOM 1994 C C . GLU A 1 258 ? -17.047 -1.069 19.5 1 97.88 258 GLU A C 1
ATOM 1996 O O . GLU A 1 258 ? -17.344 -1.259 20.688 1 97.88 258 GLU A O 1
ATOM 2001 N N . VAL A 1 259 ? -17.453 -0.063 18.812 1 97.5 259 VAL A N 1
ATOM 2002 C CA . VAL A 1 259 ? -18.391 0.906 19.375 1 97.5 259 VAL A CA 1
ATOM 2003 C C . VAL A 1 259 ? -19.609 1.036 18.453 1 97.5 259 VAL A C 1
ATOM 2005 O O . VAL A 1 259 ? -19.547 0.658 17.281 1 97.5 259 VAL A O 1
ATOM 2008 N N . MET A 1 260 ? -20.719 1.421 19.016 1 95.88 260 MET A N 1
ATOM 2009 C CA . MET A 1 260 ? -21.953 1.676 18.281 1 95.88 260 MET A CA 1
ATOM 2010 C C . MET A 1 260 ? -22.344 0.467 17.438 1 95.88 260 MET A C 1
ATOM 2012 O O . MET A 1 260 ? -22.609 0.599 16.25 1 95.88 260 MET A O 1
ATOM 2016 N N . ARG A 1 261 ? -22.453 -0.612 18.031 1 93.94 261 ARG A N 1
ATOM 2017 C CA . ARG A 1 261 ? -22.75 -1.882 17.375 1 93.94 261 ARG A CA 1
ATOM 2018 C C . ARG A 1 261 ? -24.094 -1.829 16.672 1 93.94 261 ARG A C 1
ATOM 2020 O O . ARG A 1 261 ? -24.297 -2.506 15.656 1 93.94 261 ARG A O 1
ATOM 2027 N N . ALA A 1 262 ? -24.953 -1.023 17.188 1 92.62 262 ALA A N 1
ATOM 2028 C CA . ALA A 1 262 ? -26.297 -0.933 16.609 1 92.62 262 ALA A CA 1
ATOM 2029 C C . ALA A 1 262 ? -26.312 0.012 15.414 1 92.62 262 ALA A C 1
ATOM 2031 O O . ALA A 1 262 ? -27.328 0.108 14.711 1 92.62 262 ALA A O 1
ATOM 2032 N N . HIS A 1 263 ? -25.25 0.658 15.188 1 94.81 263 HIS A N 1
ATOM 2033 C CA . HIS A 1 263 ? -25.188 1.659 14.133 1 94.81 263 HIS A CA 1
ATOM 2034 C C . HIS A 1 263 ? -24 1.412 13.203 1 94.81 263 HIS A C 1
ATOM 2036 O O . HIS A 1 263 ? -23.234 2.334 12.906 1 94.81 263 HIS A O 1
ATOM 2042 N N . ARG A 1 264 ? -23.922 0.212 12.742 1 95.44 264 ARG A N 1
ATOM 2043 C CA . ARG A 1 264 ? -22.859 -0.177 11.812 1 95.44 264 ARG A CA 1
ATOM 2044 C C . ARG A 1 264 ? -23.156 0.331 10.406 1 95.44 264 ARG A C 1
ATOM 2046 O O . ARG A 1 264 ? -24.312 0.568 10.062 1 95.44 264 ARG A O 1
ATOM 2053 N N . PRO A 1 265 ? -22.062 0.575 9.648 1 95.56 265 PRO A N 1
ATOM 2054 C CA . PRO A 1 265 ? -22.312 0.866 8.234 1 95.56 265 PRO A CA 1
ATOM 2055 C C . PRO A 1 265 ? -22.766 -0.36 7.453 1 95.56 265 PRO A C 1
ATOM 2057 O O . PRO A 1 265 ? -22.734 -1.479 7.969 1 95.56 265 PRO A O 1
ATOM 2060 N N . ALA A 1 266 ? -23.25 -0.098 6.223 1 93.69 266 ALA A N 1
ATOM 2061 C CA . ALA A 1 266 ? -23.656 -1.195 5.344 1 93.69 266 ALA A CA 1
ATOM 2062 C C . ALA A 1 266 ? -22.453 -2.061 4.969 1 93.69 266 ALA A C 1
ATOM 2064 O O . ALA A 1 266 ? -21.328 -1.563 4.867 1 93.69 266 ALA A O 1
ATOM 2065 N N . PRO A 1 267 ? -22.719 -3.375 4.812 1 93.56 267 PRO A N 1
ATOM 2066 C CA . PRO A 1 267 ? -21.625 -4.23 4.324 1 93.56 267 PRO A CA 1
ATOM 2067 C C . PRO A 1 267 ? -21.109 -3.797 2.959 1 93.56 267 PRO A C 1
ATOM 2069 O O . PRO A 1 267 ? -21.781 -3.066 2.234 1 93.56 267 PRO A O 1
ATOM 2072 N N . MET A 1 268 ? -19.906 -4.184 2.684 1 92.56 268 MET A N 1
ATOM 2073 C CA . MET A 1 268 ? -19.297 -3.85 1.399 1 92.56 268 MET A CA 1
ATOM 2074 C C . MET A 1 268 ? -19.172 -5.09 0.519 1 92.56 268 MET A C 1
ATOM 2076 O O . MET A 1 268 ? -18.734 -6.145 0.979 1 92.56 268 MET A O 1
ATOM 2080 N N . ASP A 1 269 ? -19.438 -4.922 -0.757 1 92.06 269 ASP A N 1
ATOM 2081 C CA . ASP A 1 269 ? -19.297 -6.016 -1.715 1 92.06 269 ASP A CA 1
ATOM 2082 C C . ASP A 1 269 ? -17.812 -6.285 -2.02 1 92.06 269 ASP A C 1
ATOM 2084 O O . ASP A 1 269 ? -17.016 -5.352 -2.119 1 92.06 269 ASP A O 1
ATOM 2088 N N . VAL A 1 270 ? -17.531 -7.551 -2.117 1 93.38 270 VAL A N 1
ATOM 2089 C CA . VAL A 1 270 ? -16.219 -7.992 -2.58 1 93.38 270 VAL A CA 1
ATOM 2090 C C . VAL A 1 270 ? -16.359 -8.711 -3.922 1 93.38 270 VAL A C 1
ATOM 2092 O O . VAL A 1 270 ? -17.203 -9.594 -4.074 1 93.38 270 VAL A O 1
ATOM 2095 N N . SER A 1 271 ? -15.516 -8.25 -4.902 1 92.62 271 SER A N 1
ATOM 2096 C CA . SER A 1 271 ? -15.625 -8.836 -6.23 1 92.62 271 SER A CA 1
ATOM 2097 C C . SER A 1 271 ? -14.25 -9.047 -6.859 1 92.62 271 SER A C 1
ATOM 2099 O O . SER A 1 271 ? -13.312 -8.312 -6.562 1 92.62 271 SER A O 1
ATOM 2101 N N . ALA A 1 272 ? -14.18 -10.086 -7.621 1 92.62 272 ALA A N 1
ATOM 2102 C CA . ALA A 1 272 ? -13.078 -10.203 -8.578 1 92.62 272 ALA A CA 1
ATOM 2103 C C . ALA A 1 272 ? -13.414 -9.5 -9.891 1 92.62 272 ALA A C 1
ATOM 2105 O O . ALA A 1 272 ? -14.508 -9.68 -10.43 1 92.62 272 ALA A O 1
ATOM 2106 N N . VAL A 1 273 ? -12.531 -8.648 -10.312 1 91 273 VAL A N 1
ATOM 2107 C CA . VAL A 1 273 ? -12.75 -7.914 -11.555 1 91 273 VAL A CA 1
ATOM 2108 C C . VAL A 1 273 ? -11.625 -8.219 -12.539 1 91 273 VAL A C 1
ATOM 2110 O O . VAL A 1 273 ? -10.461 -8.312 -12.148 1 91 273 VAL A O 1
ATOM 2113 N N . TYR A 1 274 ? -11.961 -8.438 -13.695 1 87.31 274 TYR A N 1
ATOM 2114 C CA . TYR A 1 274 ? -10.953 -8.703 -14.719 1 87.31 274 TYR A CA 1
ATOM 2115 C C . TYR A 1 274 ? -11.453 -8.273 -16.094 1 87.31 274 TYR A C 1
ATOM 2117 O O . TYR A 1 274 ? -12.664 -8.172 -16.328 1 87.31 274 TYR A O 1
ATOM 2125 N N . PRO A 1 275 ? -10.508 -7.848 -16.891 1 79.44 275 PRO A N 1
ATOM 2126 C CA . PRO A 1 275 ? -10.914 -7.391 -18.219 1 79.44 275 PRO A CA 1
ATOM 2127 C C . PRO A 1 275 ? -11.648 -8.469 -19.016 1 79.44 275 PRO A C 1
ATOM 2129 O O . PRO A 1 275 ? -11.359 -9.656 -18.859 1 79.44 275 PRO A O 1
ATOM 2132 N N . HIS A 1 276 ? -12.773 -8.047 -19.594 1 65.75 276 HIS A N 1
ATOM 2133 C CA . HIS A 1 276 ? -13.609 -8.922 -20.406 1 65.75 276 HIS A CA 1
ATOM 2134 C C . HIS A 1 276 ? -12.758 -9.812 -21.297 1 65.75 276 HIS A C 1
ATOM 2136 O O . HIS A 1 276 ? -13.078 -10.992 -21.484 1 65.75 276 HIS A O 1
ATOM 2142 N N . ARG A 1 277 ? -11.953 -9.07 -21.906 1 52.69 277 ARG A N 1
ATOM 2143 C CA . ARG A 1 277 ? -11.305 -9.711 -23.047 1 52.69 277 ARG A CA 1
ATOM 2144 C C . ARG A 1 277 ? -10.352 -10.805 -22.578 1 52.69 277 ARG A C 1
ATOM 2146 O O . ARG A 1 277 ? -9.859 -11.594 -23.391 1 52.69 277 ARG A O 1
ATOM 2153 N N . ARG A 1 278 ? -9.984 -10.656 -21.328 1 51.38 278 ARG A N 1
ATOM 2154 C CA . ARG A 1 278 ? -8.961 -11.633 -20.969 1 51.38 278 ARG A CA 1
ATOM 2155 C C . ARG A 1 278 ? -9.586 -12.984 -20.641 1 51.38 278 ARG A C 1
ATOM 2157 O O . ARG A 1 278 ? -10.555 -13.062 -19.875 1 51.38 278 ARG A O 1
ATOM 2164 N N . HIS A 1 279 ? -9.672 -13.812 -21.828 1 47.66 279 HIS A N 1
ATOM 2165 C CA . HIS A 1 279 ? -10 -15.219 -21.641 1 47.66 279 HIS A CA 1
ATOM 2166 C C . HIS A 1 279 ? -9.602 -15.703 -20.25 1 47.66 279 HIS A C 1
ATOM 2168 O O . HIS A 1 279 ? -8.508 -15.398 -19.766 1 47.66 279 HIS A O 1
ATOM 2174 N N . ARG A 1 280 ? -10.555 -15.812 -19.484 1 61.06 280 ARG A N 1
ATOM 2175 C CA . ARG A 1 280 ? -10.344 -16.406 -18.156 1 61.06 280 ARG A CA 1
ATOM 2176 C C . ARG A 1 280 ? -9.344 -17.547 -18.234 1 61.06 280 ARG A C 1
ATOM 2178 O O . ARG A 1 280 ? -9.711 -18.672 -18.578 1 61.06 280 ARG A O 1
ATOM 2185 N N . SER A 1 281 ? -8.109 -17.25 -18.234 1 74.06 281 SER A N 1
ATOM 2186 C CA . SER A 1 281 ? -7.074 -18.281 -18.203 1 74.06 281 SER A CA 1
ATOM 2187 C C . SER A 1 281 ? -7.273 -19.234 -17.047 1 74.06 281 SER A C 1
ATOM 2189 O O . SER A 1 281 ? -7.992 -18.938 -16.094 1 74.06 281 SER A O 1
ATOM 2191 N N . ARG A 1 282 ? -6.996 -20.422 -17.25 1 78.12 282 ARG A N 1
ATOM 2192 C CA . ARG A 1 282 ? -7.035 -21.438 -16.203 1 78.12 282 ARG A CA 1
ATOM 2193 C C . ARG A 1 282 ? -6.391 -20.922 -14.914 1 78.12 282 ARG A C 1
ATOM 2195 O O . ARG A 1 282 ? -6.863 -21.219 -13.812 1 78.12 282 ARG A O 1
ATOM 2202 N N . ARG A 1 283 ? -5.398 -20.125 -15.141 1 87 283 ARG A N 1
ATOM 2203 C CA . ARG A 1 283 ? -4.703 -19.594 -13.969 1 87 283 ARG A CA 1
ATOM 2204 C C . ARG A 1 283 ? -5.57 -18.594 -13.219 1 87 283 ARG A C 1
ATOM 2206 O O . ARG A 1 283 ? -5.594 -18.594 -11.992 1 87 283 ARG A O 1
ATOM 2213 N N . LEU A 1 284 ? -6.301 -17.844 -13.984 1 89 284 LEU A N 1
ATOM 2214 C CA . LEU A 1 284 ? -7.191 -16.875 -13.375 1 89 284 LEU A CA 1
ATOM 2215 C C . LEU A 1 284 ? -8.312 -17.562 -12.602 1 89 284 LEU A C 1
ATOM 2217 O O . LEU A 1 284 ? -8.578 -17.219 -11.453 1 89 284 LEU A O 1
ATOM 2221 N N . ASN A 1 285 ? -8.93 -18.531 -13.227 1 85.69 285 ASN A N 1
ATOM 2222 C CA . ASN A 1 285 ? -10.008 -19.266 -12.578 1 85.69 285 ASN A CA 1
ATOM 2223 C C . ASN A 1 285 ? -9.523 -20 -11.328 1 85.69 285 ASN A C 1
ATOM 2225 O O . ASN A 1 285 ? -10.195 -19.984 -10.305 1 85.69 285 ASN A O 1
ATOM 2229 N N . ALA A 1 286 ? -8.367 -20.609 -11.484 1 88.69 286 ALA A N 1
ATOM 2230 C CA . ALA A 1 286 ? -7.793 -21.312 -10.352 1 88.69 286 ALA A CA 1
ATOM 2231 C C . ALA A 1 286 ? -7.543 -20.375 -9.18 1 88.69 286 ALA A C 1
ATOM 2233 O O . ALA A 1 286 ? -7.82 -20.719 -8.023 1 88.69 286 ALA A O 1
ATOM 2234 N N . PHE A 1 287 ? -7.086 -19.219 -9.469 1 94 287 PHE A N 1
ATOM 2235 C CA . PHE A 1 287 ? -6.809 -18.25 -8.43 1 94 287 PHE A CA 1
ATOM 2236 C C . PHE A 1 287 ? -8.094 -17.781 -7.762 1 94 287 PHE A C 1
ATOM 2238 O O . PHE A 1 287 ? -8.18 -17.703 -6.535 1 94 287 PHE A O 1
ATOM 2245 N N . VAL A 1 288 ? -9.078 -17.391 -8.555 1 91.81 288 VAL A N 1
ATOM 2246 C CA . VAL A 1 288 ? -10.328 -16.844 -8.039 1 91.81 288 VAL A CA 1
ATOM 2247 C C . VAL A 1 288 ? -11.008 -17.891 -7.156 1 91.81 288 VAL A C 1
ATOM 2249 O O . VAL A 1 288 ? -11.531 -17.562 -6.09 1 91.81 288 VAL A O 1
ATOM 2252 N N . GLU A 1 289 ? -10.992 -19.125 -7.625 1 88.19 289 GLU A N 1
ATOM 2253 C CA . GLU A 1 289 ? -11.586 -20.203 -6.84 1 88.19 289 GLU A CA 1
ATOM 2254 C C . GLU A 1 289 ? -10.836 -20.406 -5.523 1 88.19 289 GLU A C 1
ATOM 2256 O O . GLU A 1 289 ? -11.453 -20.5 -4.461 1 88.19 289 GLU A O 1
ATOM 2261 N N . TRP A 1 290 ? -9.531 -20.469 -5.609 1 93.69 290 TRP A N 1
ATOM 2262 C CA . TRP A 1 290 ? -8.695 -20.625 -4.426 1 93.69 290 TRP A CA 1
ATOM 2263 C C . TRP A 1 290 ? -8.914 -19.469 -3.453 1 93.69 290 TRP A C 1
ATOM 2265 O O . TRP A 1 290 ? -9.086 -19.688 -2.252 1 93.69 290 TRP A O 1
ATOM 2275 N N . PHE A 1 291 ? -8.969 -18.281 -3.967 1 94.81 291 PHE A N 1
ATOM 2276 C CA . PHE A 1 291 ? -9.18 -17.094 -3.148 1 94.81 291 PHE A CA 1
ATOM 2277 C C . PHE A 1 291 ? -10.531 -17.141 -2.457 1 94.81 291 PHE A C 1
ATOM 2279 O O . PHE A 1 291 ? -10.648 -16.812 -1.275 1 94.81 291 PHE A O 1
ATOM 2286 N N . GLY A 1 292 ? -11.508 -17.469 -3.213 1 91.75 292 GLY A N 1
ATOM 2287 C CA . GLY A 1 292 ? -12.836 -17.594 -2.639 1 91.75 292 GLY A CA 1
ATOM 2288 C C . GLY A 1 292 ? -12.891 -18.562 -1.466 1 91.75 292 GLY A C 1
ATOM 2289 O O . GLY A 1 292 ? -13.539 -18.281 -0.456 1 91.75 292 GLY A O 1
ATOM 2290 N N . GLU A 1 293 ? -12.195 -19.656 -1.61 1 90.56 293 GLU A N 1
ATOM 2291 C CA . GLU A 1 293 ? -12.125 -20.641 -0.53 1 90.56 293 GLU A CA 1
ATOM 2292 C C . GLU A 1 293 ? -11.406 -20.062 0.689 1 90.56 293 GLU A C 1
ATOM 2294 O O . GLU A 1 293 ? -11.844 -20.266 1.824 1 90.56 293 GLU A O 1
ATOM 2299 N N . LEU A 1 294 ? -10.383 -19.375 0.438 1 93 294 LEU A N 1
ATOM 2300 C CA . LEU A 1 294 ? -9.562 -18.797 1.501 1 93 294 LEU A CA 1
ATOM 2301 C C . LEU A 1 294 ? -10.375 -17.797 2.324 1 93 294 LEU A C 1
ATOM 2303 O O . LEU A 1 294 ? -10.234 -17.734 3.549 1 93 294 LEU A O 1
ATOM 2307 N N . MET A 1 295 ? -11.234 -17.062 1.664 1 92.62 295 MET A N 1
ATOM 2308 C CA . MET A 1 295 ? -11.906 -15.945 2.322 1 92.62 295 MET A CA 1
ATOM 2309 C C . MET A 1 295 ? -13.344 -16.312 2.682 1 92.62 295 MET A C 1
ATOM 2311 O O . MET A 1 295 ? -14.125 -15.461 3.094 1 92.62 295 MET A O 1
ATOM 2315 N N . ALA A 1 296 ? -13.711 -17.5 2.553 1 89 296 ALA A N 1
ATOM 2316 C CA . ALA A 1 296 ? -15.094 -17.953 2.691 1 89 296 ALA A CA 1
ATOM 2317 C C . ALA A 1 296 ? -15.688 -17.484 4.02 1 89 296 ALA A C 1
ATOM 2319 O O . ALA A 1 296 ? -16.797 -16.938 4.051 1 89 296 ALA A O 1
ATOM 2320 N N . ASP A 1 297 ? -14.969 -17.594 5.078 1 86.38 297 ASP A N 1
ATOM 2321 C CA . ASP A 1 297 ? -15.477 -17.234 6.398 1 86.38 297 ASP A CA 1
ATOM 2322 C C . ASP A 1 297 ? -15.68 -15.734 6.523 1 86.38 297 ASP A C 1
ATOM 2324 O O . ASP A 1 297 ? -16.688 -15.273 7.07 1 86.38 297 ASP A O 1
ATOM 2328 N N . ALA A 1 298 ? -14.742 -15.031 6.039 1 87.25 298 ALA A N 1
ATOM 2329 C CA . ALA A 1 298 ? -14.812 -13.57 6.137 1 87.25 298 ALA A CA 1
ATOM 2330 C C . ALA A 1 298 ? -15.906 -13.016 5.234 1 87.25 298 ALA A C 1
ATOM 2332 O O . ALA A 1 298 ? -16.531 -11.992 5.551 1 87.25 298 ALA A O 1
ATOM 2333 N N . LEU A 1 299 ? -16.141 -13.664 4.137 1 86.06 299 LEU A N 1
ATOM 2334 C CA . LEU A 1 299 ? -17.078 -13.188 3.131 1 86.06 299 LEU A CA 1
ATOM 2335 C C . LEU A 1 299 ? -18.516 -13.523 3.527 1 86.06 299 LEU A C 1
ATOM 2337 O O . LEU A 1 299 ? -19.469 -12.898 3.041 1 86.06 299 LEU A O 1
ATOM 2341 N N . THR A 1 300 ? -18.672 -14.484 4.426 1 72.44 300 THR A N 1
ATOM 2342 C CA . THR A 1 300 ? -20.016 -14.93 4.793 1 72.44 300 THR A CA 1
ATOM 2343 C C . THR A 1 300 ? -20.359 -14.492 6.211 1 72.44 300 THR A C 1
ATOM 2345 O O . THR A 1 300 ? -21.484 -14.695 6.672 1 72.44 300 THR A O 1
ATOM 2348 N N . GLU A 1 301 ? -19.359 -13.969 6.758 1 72.12 301 GLU A N 1
ATOM 2349 C CA . GLU A 1 301 ? -19.625 -13.531 8.125 1 72.12 301 GLU A CA 1
ATOM 2350 C C . GLU A 1 301 ? -20.766 -12.523 8.172 1 72.12 301 GLU A C 1
ATOM 2352 O O . GLU A 1 301 ? -20.766 -11.539 7.438 1 72.12 301 GLU A O 1
ATOM 2357 N N . ARG A 1 302 ? -21.922 -13.07 8.719 1 62.56 302 ARG A N 1
ATOM 2358 C CA . ARG A 1 302 ? -22.969 -12.133 9.078 1 62.56 302 ARG A CA 1
ATOM 2359 C C . ARG A 1 302 ? -22.781 -11.602 10.492 1 62.56 302 ARG A C 1
ATOM 2361 O O . ARG A 1 302 ? -22.453 -12.359 11.414 1 62.56 302 ARG A O 1
ATOM 2368 N N . VAL A 1 303 ? -22.266 -10.328 10.633 1 57.66 303 VAL A N 1
ATOM 2369 C CA . VAL A 1 303 ? -22.172 -9.805 11.992 1 57.66 303 VAL A CA 1
ATOM 2370 C C . VAL A 1 303 ? -23.547 -9.844 12.664 1 57.66 303 VAL A C 1
ATOM 2372 O O . VAL A 1 303 ? -24.516 -9.266 12.156 1 57.66 303 VAL A O 1
ATOM 2375 N N . ALA A 1 304 ? -23.734 -10.961 13.391 1 49.47 304 ALA A N 1
ATOM 2376 C CA . ALA A 1 304 ? -24.969 -11.172 14.133 1 49.47 304 ALA A CA 1
ATOM 2377 C C . ALA A 1 304 ? -25.422 -9.898 14.836 1 49.47 304 ALA A C 1
ATOM 2379 O O . ALA A 1 304 ? -24.594 -9.164 15.391 1 49.47 304 ALA A O 1
ATOM 2380 N N . ASP A 1 305 ? -26.516 -9.422 14.312 1 45.94 305 ASP A N 1
ATOM 2381 C CA . ASP A 1 305 ? -27.219 -8.422 15.102 1 45.94 305 ASP A CA 1
ATOM 2382 C C . ASP A 1 305 ? -27.25 -8.812 16.578 1 45.94 305 ASP A C 1
ATOM 2384 O O . ASP A 1 305 ? -27.781 -9.859 16.938 1 45.94 305 ASP A O 1
ATOM 2388 N N . ALA A 1 306 ? -26.328 -8.953 17.375 1 36.75 306 ALA A N 1
ATOM 2389 C CA . ALA A 1 306 ? -26.578 -9.312 18.766 1 36.75 306 ALA A CA 1
ATOM 2390 C C . ALA A 1 306 ? -27.969 -8.852 19.219 1 36.75 306 ALA A C 1
ATOM 2392 O O . ALA A 1 306 ? -28.719 -8.266 18.438 1 36.75 306 ALA A O 1
ATOM 2393 N N . ASP A 1 307 ? -28 -8.258 20.594 1 33.31 307 ASP A N 1
ATOM 2394 C CA . ASP A 1 307 ? -29.062 -8.172 21.578 1 33.31 307 ASP A CA 1
ATOM 2395 C C . ASP A 1 307 ? -30.188 -7.238 21.109 1 33.31 307 ASP A C 1
ATOM 2397 O O . ASP A 1 307 ? -30.078 -6.016 21.234 1 33.31 307 ASP A O 1
ATOM 2401 N N . ARG A 1 308 ? -30.75 -7.285 20.125 1 31.05 308 ARG A N 1
ATOM 2402 C CA . ARG A 1 308 ? -32.062 -6.633 20.141 1 31.05 308 ARG A CA 1
ATOM 2403 C C . ARG A 1 308 ? -32.906 -7.137 21.297 1 31.05 308 ARG A C 1
ATOM 2405 O O . ARG A 1 308 ? -34.094 -6.785 21.406 1 31.05 308 ARG A O 1
ATOM 2412 N N . ASP A 1 309 ? -32.531 -8.219 22.016 1 26.73 309 ASP A N 1
ATOM 2413 C CA . ASP A 1 309 ? -33.406 -8.43 23.156 1 26.73 309 ASP A CA 1
ATOM 2414 C C . ASP A 1 309 ? -33.094 -7.434 24.281 1 26.73 309 ASP A C 1
ATOM 2416 O O . ASP A 1 309 ? -31.938 -7.145 24.547 1 26.73 309 ASP A O 1
ATOM 2420 N N . MET B 1 1 ? -10.719 36.688 -2.383 1 66.38 1 MET B N 1
ATOM 2421 C CA . MET B 1 1 ? -9.523 35.875 -2.65 1 66.38 1 MET B CA 1
ATOM 2422 C C . MET B 1 1 ? -8.391 36.75 -3.174 1 66.38 1 MET B C 1
ATOM 2424 O O . MET B 1 1 ? -8.617 37.625 -4.035 1 66.38 1 MET B O 1
ATOM 2428 N N . ASP B 1 2 ? -7.352 36.812 -2.479 1 74.62 2 ASP B N 1
ATOM 2429 C CA . ASP B 1 2 ? -6.27 37.688 -2.91 1 74.62 2 ASP B CA 1
ATOM 2430 C C . ASP B 1 2 ? -5.543 37.094 -4.121 1 74.62 2 ASP B C 1
ATOM 2432 O O . ASP B 1 2 ? -5.762 35.938 -4.488 1 74.62 2 ASP B O 1
ATOM 2436 N N . LYS B 1 3 ? -4.797 38 -4.773 1 77.19 3 LYS B N 1
ATOM 2437 C CA . LYS B 1 3 ? -4.121 37.656 -6.023 1 77.19 3 LYS B CA 1
ATOM 2438 C C . LYS B 1 3 ? -3.232 36.406 -5.852 1 77.19 3 LYS B C 1
ATOM 2440 O O . LYS B 1 3 ? -3.139 35.594 -6.75 1 77.19 3 LYS B O 1
ATOM 2445 N N . LEU B 1 4 ? -2.697 36.312 -4.699 1 78.12 4 LEU B N 1
ATOM 2446 C CA . LEU B 1 4 ? -1.808 35.188 -4.461 1 78.12 4 LEU B CA 1
ATOM 2447 C C . LEU B 1 4 ? -2.592 33.875 -4.414 1 78.12 4 LEU B C 1
ATOM 2449 O O . LEU B 1 4 ? -2.121 32.844 -4.906 1 78.12 4 LEU B O 1
ATOM 2453 N N . ASP B 1 5 ? -3.752 33.969 -3.854 1 81.81 5 ASP B N 1
ATOM 2454 C CA . ASP B 1 5 ? -4.637 32.812 -3.814 1 81.81 5 ASP B CA 1
ATOM 2455 C C . ASP B 1 5 ? -5.051 32.406 -5.223 1 81.81 5 ASP B C 1
ATOM 2457 O O . ASP B 1 5 ? -5.105 31.203 -5.527 1 81.81 5 ASP B O 1
ATOM 2461 N N . GLN B 1 6 ? -5.336 33.375 -5.973 1 86.81 6 GLN B N 1
ATOM 2462 C CA . GLN B 1 6 ? -5.734 33.125 -7.352 1 86.81 6 GLN B CA 1
ATOM 2463 C C . GLN B 1 6 ? -4.602 32.438 -8.125 1 86.81 6 GLN B C 1
ATOM 2465 O O . GLN B 1 6 ? -4.836 31.5 -8.883 1 86.81 6 GLN B O 1
ATOM 2470 N N . VAL B 1 7 ? -3.418 32.938 -7.914 1 85 7 VAL B N 1
ATOM 2471 C CA . VAL B 1 7 ? -2.25 32.375 -8.578 1 85 7 VAL B CA 1
ATOM 2472 C C . VAL B 1 7 ? -2.029 30.938 -8.102 1 85 7 VAL B C 1
ATOM 2474 O O . VAL B 1 7 ? -1.737 30.047 -8.906 1 85 7 VAL B O 1
ATOM 2477 N N . ARG B 1 8 ? -2.213 30.734 -6.859 1 85.5 8 ARG B N 1
ATOM 2478 C CA . ARG B 1 8 ? -2.072 29.391 -6.281 1 85.5 8 ARG B CA 1
ATOM 2479 C C . ARG B 1 8 ? -3.068 28.422 -6.898 1 85.5 8 ARG B C 1
ATOM 2481 O O . ARG B 1 8 ? -2.711 27.297 -7.242 1 85.5 8 ARG B O 1
ATOM 2488 N N . ILE B 1 9 ? -4.27 28.828 -6.98 1 88.75 9 ILE B N 1
ATOM 2489 C CA . ILE B 1 9 ? -5.332 28 -7.543 1 88.75 9 ILE B CA 1
ATOM 2490 C C . ILE B 1 9 ? -5.039 27.703 -9.016 1 88.75 9 ILE B C 1
ATOM 2492 O O . ILE B 1 9 ? -5.16 26.562 -9.461 1 88.75 9 ILE B O 1
ATOM 2496 N N . PHE B 1 10 ? -4.633 28.703 -9.727 1 90.25 10 PHE B N 1
ATOM 2497 C CA . PHE B 1 10 ? -4.266 28.531 -11.125 1 90.25 10 PHE B CA 1
ATOM 2498 C C . PHE B 1 10 ? -3.15 27.516 -11.273 1 90.25 10 PHE B C 1
ATOM 2500 O O . PHE B 1 10 ? -3.23 26.609 -12.125 1 90.25 10 PHE B O 1
ATOM 2507 N N . LEU B 1 11 ? -2.146 27.688 -10.484 1 87.5 11 LEU B N 1
ATOM 2508 C CA . LEU B 1 11 ? -1.013 26.766 -10.555 1 87.5 11 LEU B CA 1
ATOM 2509 C C . LEU B 1 11 ? -1.45 25.328 -10.281 1 87.5 11 LEU B C 1
ATOM 2511 O O . LEU B 1 11 ? -1 24.406 -10.953 1 87.5 11 LEU B O 1
ATOM 2515 N N . GLN B 1 12 ? -2.293 25.172 -9.312 1 87.31 12 GLN B N 1
ATOM 2516 C CA . GLN B 1 12 ? -2.799 23.859 -8.961 1 87.31 12 GLN B CA 1
ATOM 2517 C C . GLN B 1 12 ? -3.562 23.234 -10.125 1 87.31 12 GLN B C 1
ATOM 2519 O O . GLN B 1 12 ? -3.383 22.047 -10.43 1 87.31 12 GLN B O 1
ATOM 2524 N N . VAL B 1 13 ? -4.383 24.016 -10.758 1 88.31 13 VAL B N 1
ATOM 2525 C CA . VAL B 1 13 ? -5.156 23.547 -11.898 1 88.31 13 VAL B CA 1
ATOM 2526 C C . VAL B 1 13 ? -4.215 23.188 -13.047 1 88.31 13 VAL B C 1
ATOM 2528 O O . VAL B 1 13 ? -4.383 22.141 -13.688 1 88.31 13 VAL B O 1
ATOM 2531 N N . ALA B 1 14 ? -3.258 24.016 -13.273 1 86.56 14 ALA B N 1
ATOM 2532 C CA . ALA B 1 14 ? -2.309 23.828 -14.367 1 86.56 14 ALA B CA 1
ATOM 2533 C C . ALA B 1 14 ? -1.483 22.562 -14.164 1 86.56 14 ALA B C 1
ATOM 2535 O O . ALA B 1 14 ? -1.267 21.797 -15.109 1 86.56 14 ALA B O 1
ATOM 2536 N N . GLU B 1 15 ? -1.059 22.438 -12.984 1 81.62 15 GLU B N 1
ATOM 2537 C CA . GLU B 1 15 ? -0.181 21.312 -12.664 1 81.62 15 GLU B CA 1
ATOM 2538 C C . GLU B 1 15 ? -0.943 20 -12.688 1 81.62 15 GLU B C 1
ATOM 2540 O O . GLU B 1 15 ? -0.422 18.984 -13.164 1 81.62 15 GLU B O 1
ATOM 2545 N N . MET B 1 16 ? -2.141 20.062 -12.211 1 79.88 16 MET B N 1
ATOM 2546 C CA . MET B 1 16 ? -2.928 18.844 -12.094 1 79.88 16 MET B CA 1
ATOM 2547 C C . MET B 1 16 ? -3.709 18.578 -13.383 1 79.88 16 MET B C 1
ATOM 2549 O O . MET B 1 16 ? -4.211 17.469 -13.594 1 79.88 16 MET B O 1
ATOM 2553 N N . GLY B 1 17 ? -3.754 19.516 -14.211 1 82 17 GLY B N 1
ATOM 2554 C CA . GLY B 1 17 ? -4.441 19.438 -15.492 1 82 17 GLY B CA 1
ATOM 2555 C C . GLY B 1 17 ? -5.941 19.266 -15.352 1 82 17 GLY B C 1
ATOM 2556 O O . GLY B 1 17 ? -6.59 18.734 -16.25 1 82 17 GLY B O 1
ATOM 2557 N N . SER B 1 18 ? -6.434 19.516 -14.18 1 85.81 18 SER B N 1
ATOM 2558 C CA . SER B 1 18 ? -7.848 19.281 -13.914 1 85.81 18 SER B CA 1
ATOM 2559 C C . SER B 1 18 ? -8.383 20.234 -12.852 1 85.81 18 SER B C 1
ATOM 2561 O O . SER B 1 18 ? -7.754 20.438 -11.805 1 85.81 18 SER B O 1
ATOM 2563 N N . PHE B 1 19 ? -9.625 20.828 -13.172 1 86.94 19 PHE B N 1
ATOM 2564 C CA . PHE B 1 19 ? -10.273 21.719 -12.219 1 86.94 19 PHE B CA 1
ATOM 2565 C C . PHE B 1 19 ? -10.82 20.938 -11.031 1 86.94 19 PHE B C 1
ATOM 2567 O O . PHE B 1 19 ? -10.719 21.391 -9.883 1 86.94 19 PHE B O 1
ATOM 2574 N N . ILE B 1 20 ? -11.258 19.766 -11.328 1 84.06 20 ILE B N 1
ATOM 2575 C CA . ILE B 1 20 ? -11.891 18.969 -10.281 1 84.06 20 ILE B CA 1
ATOM 2576 C C . ILE B 1 20 ? -10.812 18.406 -9.344 1 84.06 20 ILE B C 1
ATOM 2578 O O . ILE B 1 20 ? -10.969 18.453 -8.125 1 84.06 20 ILE B O 1
ATOM 2582 N N . LYS B 1 21 ? -9.773 17.984 -9.922 1 81.69 21 LYS B N 1
ATOM 2583 C CA . LYS B 1 21 ? -8.68 17.469 -9.094 1 81.69 21 LYS B CA 1
ATOM 2584 C C . LYS B 1 21 ? -8.07 18.578 -8.234 1 81.69 21 L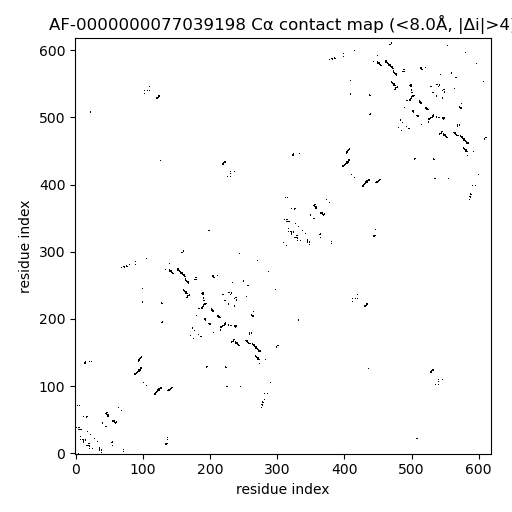YS B C 1
ATOM 2586 O O . LYS B 1 21 ? -7.762 18.359 -7.062 1 81.69 21 LYS B O 1
ATOM 2591 N N . ALA B 1 22 ? -7.949 19.719 -8.836 1 85 22 ALA B N 1
ATOM 2592 C CA . ALA B 1 22 ? -7.402 20.859 -8.109 1 85 22 ALA B CA 1
ATOM 2593 C C . ALA B 1 22 ? -8.312 21.281 -6.961 1 85 22 ALA B C 1
ATOM 2595 O O . ALA B 1 22 ? -7.84 21.578 -5.863 1 85 22 ALA B O 1
ATOM 2596 N N . ALA B 1 23 ? -9.562 21.266 -7.199 1 86.62 23 ALA B N 1
ATOM 2597 C CA . ALA B 1 23 ? -10.539 21.625 -6.164 1 86.62 23 ALA B CA 1
ATOM 2598 C C . ALA B 1 23 ? -10.445 20.656 -4.984 1 86.62 23 ALA B C 1
ATOM 2600 O O . ALA B 1 23 ? -10.461 21.078 -3.826 1 86.62 23 ALA B O 1
ATOM 2601 N N . HIS B 1 24 ? -10.281 19.484 -5.336 1 79.38 24 HIS B N 1
ATOM 2602 C CA . HIS B 1 24 ? -10.156 18.453 -4.316 1 79.38 24 HIS B CA 1
ATOM 2603 C C . HIS B 1 24 ? -8.867 18.625 -3.512 1 79.38 24 HIS B C 1
ATOM 2605 O O . HIS B 1 24 ? -8.891 18.562 -2.281 1 79.38 24 HIS B O 1
ATOM 2611 N N . ALA B 1 25 ? -7.895 18.891 -4.277 1 73.81 25 ALA B N 1
ATOM 2612 C CA . ALA B 1 25 ? -6.586 19.047 -3.645 1 73.81 25 ALA B CA 1
ATOM 2613 C C . ALA B 1 25 ? -6.555 20.266 -2.734 1 73.81 25 ALA B C 1
ATOM 2615 O O . ALA B 1 25 ? -5.895 20.25 -1.693 1 73.81 25 ALA B O 1
ATOM 2616 N N . LEU B 1 26 ? -7.289 21.281 -3.072 1 76.56 26 LEU B N 1
ATOM 2617 C CA . LEU B 1 26 ? -7.277 22.547 -2.352 1 76.56 26 LEU B CA 1
ATOM 2618 C C . LEU B 1 26 ? -8.422 22.609 -1.346 1 76.56 26 LEU B C 1
ATOM 2620 O O . LEU B 1 26 ? -8.531 23.578 -0.586 1 76.56 26 LEU B O 1
ATOM 2624 N N . ASP B 1 27 ? -9.219 21.5 -1.33 1 77.12 27 ASP B N 1
ATOM 2625 C CA . ASP B 1 27 ? -10.375 21.391 -0.454 1 77.12 27 ASP B CA 1
ATOM 2626 C C . ASP B 1 27 ? -11.305 22.594 -0.607 1 77.12 27 ASP B C 1
ATOM 2628 O O . ASP B 1 27 ? -11.664 23.234 0.382 1 77.12 27 ASP B O 1
ATOM 2632 N N . VAL B 1 28 ? -11.57 23.031 -1.818 1 80.06 28 VAL B N 1
ATOM 2633 C CA . VAL B 1 28 ? -12.508 24.109 -2.15 1 80.06 28 VAL B CA 1
ATOM 2634 C C . VAL B 1 28 ? -13.43 23.656 -3.277 1 80.06 28 VAL B C 1
ATOM 2636 O O . VAL B 1 28 ? -13.094 22.75 -4.039 1 80.06 28 VAL B O 1
ATOM 2639 N N . PRO B 1 29 ? -14.641 24.172 -3.23 1 83.56 29 PRO B N 1
ATOM 2640 C CA . PRO B 1 29 ? -15.547 23.844 -4.332 1 83.56 29 PRO B CA 1
ATOM 2641 C C . PRO B 1 29 ? -14.961 24.172 -5.699 1 83.56 29 PRO B C 1
ATOM 2643 O O . PRO B 1 29 ? -14.211 25.141 -5.836 1 83.56 29 PRO B O 1
ATOM 2646 N N . ARG B 1 30 ? -15.352 23.328 -6.656 1 89.75 30 ARG B N 1
ATOM 2647 C CA . ARG B 1 30 ? -14.875 23.531 -8.023 1 89.75 30 ARG B CA 1
ATOM 2648 C C . ARG B 1 30 ? -15.234 24.938 -8.516 1 89.75 30 ARG B C 1
ATOM 2650 O O . ARG B 1 30 ? -14.461 25.547 -9.266 1 89.75 30 ARG B O 1
ATOM 2657 N N . ALA B 1 31 ? -16.391 25.375 -8.062 1 90.75 31 ALA B N 1
ATOM 2658 C CA . ALA B 1 31 ? -16.828 26.703 -8.469 1 90.75 31 ALA B CA 1
ATOM 2659 C C . ALA B 1 31 ? -15.836 27.766 -8.008 1 90.75 31 ALA B C 1
ATOM 2661 O O . ALA B 1 31 ? -15.602 28.766 -8.711 1 90.75 31 ALA B O 1
ATOM 2662 N N . THR B 1 32 ? -15.32 27.516 -6.875 1 89.31 32 THR B N 1
ATOM 2663 C CA . THR B 1 32 ? -14.328 28.438 -6.324 1 89.31 32 THR B CA 1
ATOM 2664 C C . THR B 1 32 ? -13.062 28.422 -7.172 1 89.31 32 THR B C 1
ATOM 2666 O O . THR B 1 32 ? -12.492 29.484 -7.461 1 89.31 32 THR B O 1
ATOM 2669 N N . VAL B 1 33 ? -12.695 27.25 -7.57 1 91.44 33 VAL B N 1
ATOM 2670 C CA . VAL B 1 33 ? -11.5 27.109 -8.398 1 91.44 33 VAL B CA 1
ATOM 2671 C C . VAL B 1 33 ? -11.727 27.781 -9.75 1 91.44 33 VAL B C 1
ATOM 2673 O O . VAL B 1 33 ? -10.867 28.531 -10.219 1 91.44 33 VAL B O 1
ATOM 2676 N N . SER B 1 34 ? -12.805 27.547 -10.336 1 91.75 34 SER B N 1
ATOM 2677 C CA . SER B 1 34 ? -13.133 28.125 -11.641 1 91.75 34 SER B CA 1
ATOM 2678 C C . SER B 1 34 ? -13.188 29.641 -11.57 1 91.75 34 SER B C 1
ATOM 2680 O O . SER B 1 34 ? -12.641 30.328 -12.438 1 91.75 34 SER B O 1
ATOM 2682 N N . ALA B 1 35 ? -13.82 30.156 -10.523 1 92.62 35 ALA B N 1
ATOM 2683 C CA . ALA B 1 35 ? -13.945 31.594 -10.344 1 92.62 35 ALA B CA 1
ATOM 2684 C C . ALA B 1 35 ? -12.578 32.25 -10.164 1 92.62 35 ALA B C 1
ATOM 2686 O O . ALA B 1 35 ? -12.305 33.312 -10.719 1 92.62 35 ALA B O 1
ATOM 2687 N N . ALA B 1 36 ? -11.828 31.594 -9.391 1 92.06 36 ALA B N 1
ATOM 2688 C CA . ALA B 1 36 ? -10.492 32.125 -9.117 1 92.06 36 ALA B CA 1
ATOM 2689 C C . ALA B 1 36 ? -9.68 32.25 -10.398 1 92.06 36 ALA B C 1
ATOM 2691 O O . ALA B 1 36 ? -9.023 33.281 -10.633 1 92.06 36 ALA B O 1
ATOM 2692 N N . VAL B 1 37 ? -9.758 31.234 -11.234 1 92.81 37 VAL B N 1
ATOM 2693 C CA . VAL B 1 37 ? -9.008 31.234 -12.484 1 92.81 37 VAL B CA 1
ATOM 2694 C C . VAL B 1 37 ? -9.562 32.312 -13.422 1 92.81 37 VAL B C 1
ATOM 2696 O O . VAL B 1 37 ? -8.797 33.031 -14.055 1 92.81 37 VAL B O 1
ATOM 2699 N N . GLN B 1 38 ? -10.836 32.406 -13.461 1 91.44 38 GLN B N 1
ATOM 2700 C CA . GLN B 1 38 ? -11.477 33.406 -14.305 1 91.44 38 GLN B CA 1
ATOM 2701 C C . GLN B 1 38 ? -11.109 34.812 -13.867 1 91.44 38 GLN B C 1
ATOM 2703 O O . GLN B 1 38 ? -10.82 35.688 -14.695 1 91.44 38 GLN B O 1
ATOM 2708 N N . GLN B 1 39 ? -11.172 35 -12.578 1 88.94 39 GLN B N 1
ATOM 2709 C CA . GLN B 1 39 ? -10.82 36.312 -12.031 1 88.94 39 GLN B CA 1
ATOM 2710 C C . GLN B 1 39 ? -9.367 36.656 -12.344 1 88.94 39 GLN B C 1
ATOM 2712 O O . GLN B 1 39 ? -9.055 37.781 -12.688 1 88.94 39 GLN B O 1
ATOM 2717 N N . LEU B 1 40 ? -8.555 35.688 -12.203 1 90.56 40 LEU B N 1
ATOM 2718 C CA . LEU B 1 40 ? -7.141 35.875 -12.5 1 90.56 40 LEU B CA 1
ATOM 2719 C C . LEU B 1 40 ? -6.938 36.219 -13.969 1 90.56 40 LEU B C 1
ATOM 2721 O O . LEU B 1 40 ? -6.207 37.156 -14.297 1 90.56 40 LEU B O 1
ATOM 2725 N N . GLU B 1 41 ? -7.578 35.469 -14.844 1 92.31 41 GLU B N 1
ATOM 2726 C CA . GLU B 1 41 ? -7.5 35.719 -16.281 1 92.31 41 GLU B CA 1
ATOM 2727 C C . GLU B 1 41 ? -8.023 37.125 -16.625 1 92.31 41 GLU B C 1
ATOM 2729 O O . GLU B 1 41 ? -7.434 37.812 -17.438 1 92.31 41 GLU B O 1
ATOM 2734 N N . ALA B 1 42 ? -9.094 37.5 -15.969 1 88.88 42 ALA B N 1
ATOM 2735 C CA . ALA B 1 42 ? -9.68 38.812 -16.188 1 88.88 42 ALA B CA 1
ATOM 2736 C C . ALA B 1 42 ? -8.727 39.906 -15.734 1 88.88 42 ALA B C 1
ATOM 2738 O O . ALA B 1 42 ? -8.555 40.906 -16.438 1 88.88 42 ALA B O 1
ATOM 2739 N N . ALA B 1 43 ? -8.18 39.719 -14.586 1 83.06 43 ALA B N 1
ATOM 2740 C CA . ALA B 1 43 ? -7.258 40.719 -14.039 1 83.06 43 ALA B CA 1
ATOM 2741 C C . ALA B 1 43 ? -6.023 40.875 -14.922 1 83.06 43 ALA B C 1
ATOM 2743 O O . ALA B 1 43 ? -5.48 41.969 -15.055 1 83.06 43 ALA B O 1
ATOM 2744 N N . LEU B 1 44 ? -5.629 39.75 -15.523 1 85.06 44 LEU B N 1
ATOM 2745 C CA . LEU B 1 44 ? -4.43 39.75 -16.359 1 85.06 44 LEU B CA 1
ATOM 2746 C C . LEU B 1 44 ? -4.766 40.094 -17.797 1 85.06 44 LEU B C 1
ATOM 2748 O O . LEU B 1 44 ? -3.877 40.406 -18.578 1 85.06 44 LEU B O 1
ATOM 2752 N N . GLY B 1 45 ? -5.992 40.062 -18.109 1 87.38 45 GLY B N 1
ATOM 2753 C CA . GLY B 1 45 ? -6.449 40.406 -19.453 1 87.38 45 GLY B CA 1
ATOM 2754 C C . GLY B 1 45 ? -6.098 39.375 -20.5 1 87.38 45 GLY B C 1
ATOM 2755 O O . GLY B 1 45 ? -5.945 39.688 -21.672 1 87.38 45 GLY B O 1
ATOM 2756 N N . THR B 1 46 ? -5.773 38.188 -20.016 1 89.31 46 THR B N 1
ATOM 2757 C CA . THR B 1 46 ? -5.438 37.125 -20.938 1 89.31 46 THR B CA 1
ATOM 2758 C C . THR B 1 46 ? -5.996 35.781 -20.422 1 89.31 46 THR B C 1
ATOM 2760 O O . THR B 1 46 ? -6.355 35.656 -19.25 1 89.31 46 THR B O 1
ATOM 2763 N N . ARG B 1 47 ? -6.105 34.844 -21.359 1 90.5 47 ARG B N 1
ATOM 2764 C CA . ARG B 1 47 ? -6.48 33.469 -21 1 90.5 47 ARG B CA 1
ATOM 2765 C C . ARG B 1 47 ? -5.254 32.656 -20.625 1 90.5 47 ARG B C 1
ATOM 2767 O O . ARG B 1 47 ? -4.211 32.75 -21.281 1 90.5 47 ARG B O 1
ATOM 2774 N N . LEU B 1 48 ? -5.41 31.984 -19.547 1 92.38 48 LEU B N 1
ATOM 2775 C CA . LEU B 1 48 ? -4.285 31.188 -19.062 1 92.38 48 LEU B CA 1
ATOM 2776 C C . LEU B 1 48 ? -4.477 29.719 -19.391 1 92.38 48 LEU B C 1
ATOM 2778 O O . LEU B 1 48 ? -3.506 28.953 -19.484 1 92.38 48 LEU B O 1
ATOM 2782 N N . LEU B 1 49 ? -5.719 29.312 -19.562 1 91.06 49 LEU B N 1
ATOM 2783 C CA . LEU B 1 49 ? -6.055 27.922 -19.781 1 91.06 49 LEU B CA 1
ATOM 2784 C C . LEU B 1 49 ? -6.984 27.781 -20.984 1 91.06 49 LEU B C 1
ATOM 2786 O O . LEU B 1 49 ? -7.852 28.625 -21.219 1 91.06 49 LEU B O 1
ATOM 2790 N N . HIS B 1 50 ? -6.602 26.766 -21.844 1 83.62 50 HIS B N 1
ATOM 2791 C CA . HIS B 1 50 ? -7.574 26.328 -22.844 1 83.62 50 HIS B CA 1
ATOM 2792 C C . HIS B 1 50 ? -8.578 25.344 -22.234 1 83.62 50 HIS B C 1
ATOM 2794 O O . HIS B 1 50 ? -8.188 24.359 -21.609 1 83.62 50 HIS B O 1
ATOM 2800 N N . ARG B 1 51 ? -9.742 25.797 -22.016 1 68.94 51 ARG B N 1
ATOM 2801 C CA . ARG B 1 51 ? -10.75 24.953 -21.375 1 68.94 51 ARG B CA 1
ATOM 2802 C C . ARG B 1 51 ? -11.414 24.031 -22.375 1 68.94 51 ARG B C 1
ATOM 2804 O O . ARG B 1 51 ? -12.156 24.484 -23.25 1 68.94 51 ARG B O 1
ATOM 2811 N N . THR B 1 52 ? -10.633 23.172 -22.891 1 59.38 52 THR B N 1
ATOM 2812 C CA . THR B 1 52 ? -11.359 22.234 -23.734 1 59.38 52 THR B CA 1
ATOM 2813 C C . THR B 1 52 ? -11.992 21.125 -22.875 1 59.38 52 THR B C 1
ATOM 2815 O O . THR B 1 52 ? -11.648 20.969 -21.703 1 59.38 52 THR B O 1
ATOM 2818 N N . THR B 1 53 ? -12.984 20.469 -23.281 1 57.66 53 THR B N 1
ATOM 2819 C CA . THR B 1 53 ? -13.836 19.5 -22.594 1 57.66 53 THR B CA 1
ATOM 2820 C C . THR B 1 53 ? -13.008 18.375 -22 1 57.66 53 THR B C 1
ATOM 2822 O O . THR B 1 53 ? -13.445 17.703 -21.062 1 57.66 53 THR B O 1
ATOM 2825 N N . ARG B 1 54 ? -11.844 18 -22.438 1 59.41 54 ARG B N 1
ATOM 2826 C CA . ARG B 1 54 ? -11.234 16.75 -21.969 1 59.41 54 ARG B CA 1
ATOM 2827 C C . ARG B 1 54 ? -10.07 17.031 -21.031 1 59.41 54 ARG B C 1
ATOM 2829 O O . ARG B 1 54 ? -9.898 16.344 -20.031 1 59.41 54 ARG B O 1
ATOM 2836 N N . GLN B 1 55 ? -9.117 17.891 -21.438 1 69.31 55 GLN B N 1
ATOM 2837 C CA . GLN B 1 55 ? -7.941 18.172 -20.625 1 69.31 55 GLN B CA 1
ATOM 2838 C C . GLN B 1 55 ? -7.633 19.656 -20.578 1 69.31 55 GLN B C 1
ATOM 2840 O O . GLN B 1 55 ? -7.809 20.359 -21.578 1 69.31 55 GLN B O 1
ATOM 2845 N N . VAL B 1 56 ? -7.375 20.219 -19.344 1 79.06 56 VAL B N 1
ATOM 2846 C CA . VAL B 1 56 ? -6.957 21.609 -19.172 1 79.06 56 VAL B CA 1
ATOM 2847 C C . VAL B 1 56 ? -5.539 21.781 -19.703 1 79.06 56 VAL B C 1
ATOM 2849 O O . VAL B 1 56 ? -4.629 21.031 -19.344 1 79.06 56 VAL B O 1
ATOM 2852 N N . GLN B 1 57 ? -5.461 22.578 -20.781 1 85.5 57 GLN B N 1
ATOM 2853 C CA . GLN B 1 57 ? -4.148 22.875 -21.344 1 85.5 57 GLN B CA 1
ATOM 2854 C C . GLN B 1 57 ? -3.77 24.328 -21.109 1 85.5 57 GLN B C 1
ATOM 2856 O O . GLN B 1 57 ? -4.633 25.219 -21.109 1 85.5 57 GLN B O 1
ATOM 2861 N N . LEU B 1 58 ? -2.479 24.547 -20.906 1 88.62 58 LEU B N 1
ATOM 2862 C CA . LEU B 1 58 ? -1.961 25.891 -20.688 1 88.62 58 LEU B CA 1
ATOM 2863 C C . LEU B 1 58 ? -1.885 26.656 -22.016 1 88.62 58 LEU B C 1
ATOM 2865 O O . LEU B 1 58 ? -1.535 26.094 -23.047 1 88.62 58 LEU B O 1
ATOM 2869 N N . THR B 1 59 ? -2.289 27.922 -22.062 1 88.31 59 THR B N 1
ATOM 2870 C CA . THR B 1 59 ? -1.946 28.844 -23.141 1 88.31 59 THR B CA 1
ATOM 2871 C C . THR B 1 59 ? -0.481 29.266 -23.047 1 88.31 59 THR B C 1
ATOM 2873 O O . THR B 1 59 ? 0.227 28.859 -22.109 1 88.31 59 THR B O 1
ATOM 2876 N N . ALA B 1 60 ? -0.007 30 -24.047 1 85.31 60 ALA B N 1
ATOM 2877 C CA . ALA B 1 60 ? 1.344 30.547 -23.984 1 85.31 60 ALA B CA 1
ATOM 2878 C C . ALA B 1 60 ? 1.523 31.422 -22.75 1 85.31 60 ALA B C 1
ATOM 2880 O O . ALA B 1 60 ? 2.529 31.312 -22.047 1 85.31 60 ALA B O 1
ATOM 2881 N N . ASP B 1 61 ? 0.544 32.219 -22.5 1 85.44 61 ASP B N 1
ATOM 2882 C CA . ASP B 1 61 ? 0.57 33.062 -21.328 1 85.44 61 ASP B CA 1
ATOM 2883 C C . ASP B 1 61 ? 0.462 32.25 -20.047 1 85.44 61 ASP B C 1
ATOM 2885 O O . ASP B 1 61 ? 1.085 32.594 -19.031 1 85.44 61 ASP B O 1
ATOM 2889 N N . GLY B 1 62 ? -0.339 31.188 -20.109 1 90.44 62 GLY B N 1
ATOM 2890 C CA . GLY B 1 62 ? -0.439 30.297 -18.984 1 90.44 62 GLY B CA 1
ATOM 2891 C C . GLY B 1 62 ? 0.883 29.641 -18.609 1 90.44 62 GLY B C 1
ATOM 2892 O O . GLY B 1 62 ? 1.207 29.5 -17.438 1 90.44 62 GLY B O 1
ATOM 2893 N N . THR B 1 63 ? 1.634 29.375 -19.625 1 86.81 63 THR B N 1
ATOM 2894 C CA . THR B 1 63 ? 2.945 28.781 -19.422 1 86.81 63 THR B CA 1
ATOM 2895 C C . THR B 1 63 ? 3.893 29.75 -18.734 1 86.81 63 THR B C 1
ATOM 2897 O O . THR B 1 63 ? 4.637 29.375 -17.828 1 86.81 63 THR B O 1
ATOM 2900 N N . VAL B 1 64 ? 3.855 30.969 -19.203 1 81.25 64 VAL B N 1
ATOM 2901 C CA . VAL B 1 64 ? 4.68 32.031 -18.625 1 81.25 64 VAL B CA 1
ATOM 2902 C C . VAL B 1 64 ? 4.277 32.25 -17.156 1 81.25 64 VAL B C 1
ATOM 2904 O O . VAL B 1 64 ? 5.133 32.312 -16.281 1 81.25 64 VAL B O 1
ATOM 2907 N N . LEU B 1 65 ? 3.012 32.25 -16.906 1 85.38 65 LEU B N 1
ATOM 2908 C CA . LEU B 1 65 ? 2.543 32.531 -15.547 1 85.38 65 LEU B CA 1
ATOM 2909 C C . LEU B 1 65 ? 2.844 31.344 -14.633 1 85.38 65 LEU B C 1
ATOM 2911 O O . LEU B 1 65 ? 3.117 31.516 -13.445 1 85.38 65 LEU B O 1
ATOM 2915 N N . LEU B 1 66 ? 2.725 30.203 -15.227 1 86.25 66 LEU B N 1
ATOM 2916 C CA . LEU B 1 66 ? 3.057 29.016 -14.438 1 86.25 66 LEU B CA 1
ATOM 2917 C C . LEU B 1 66 ? 4.457 29.141 -13.844 1 86.25 66 LEU B C 1
ATOM 2919 O O . LEU B 1 66 ? 4.652 28.922 -12.648 1 86.25 66 LEU B O 1
ATOM 2923 N N . GLU B 1 67 ? 5.355 29.562 -14.656 1 78.5 67 GLU B N 1
ATOM 2924 C CA . GLU B 1 67 ? 6.742 29.703 -14.219 1 78.5 67 GLU B CA 1
ATOM 2925 C C . GLU B 1 67 ? 6.906 30.875 -13.266 1 78.5 67 GLU B C 1
ATOM 2927 O O . GLU B 1 67 ? 7.496 30.734 -12.188 1 78.5 67 GLU B O 1
ATOM 2932 N N . ARG B 1 68 ? 6.375 31.984 -13.672 1 76.5 68 ARG B N 1
ATOM 2933 C CA . ARG B 1 68 ? 6.52 33.219 -12.891 1 76.5 68 ARG B CA 1
ATOM 2934 C C . ARG B 1 68 ? 5.707 33.125 -11.602 1 76.5 68 ARG B C 1
ATOM 2936 O O . ARG B 1 68 ? 6.125 33.656 -10.562 1 76.5 68 ARG B O 1
ATOM 2943 N N . GLY B 1 69 ? 4.562 32.5 -11.75 1 80.12 69 GLY B N 1
ATOM 2944 C CA . GLY B 1 69 ? 3.725 32.312 -10.578 1 80.12 69 GLY B CA 1
ATOM 2945 C C . GLY B 1 69 ? 4.371 31.469 -9.5 1 80.12 69 GLY B C 1
ATOM 2946 O O . GLY B 1 69 ? 4.262 31.781 -8.312 1 80.12 69 GLY B O 1
ATOM 2947 N N . ARG B 1 70 ? 5.047 30.578 -9.977 1 78.25 70 ARG B N 1
ATOM 2948 C CA . ARG B 1 70 ? 5.785 29.734 -9.039 1 78.25 70 ARG B CA 1
ATOM 2949 C C . ARG B 1 70 ? 6.816 30.531 -8.258 1 78.25 70 ARG B C 1
ATOM 2951 O O . ARG B 1 70 ? 6.938 30.391 -7.043 1 78.25 70 ARG B O 1
ATOM 2958 N N . ARG B 1 71 ? 7.516 31.359 -8.977 1 69.19 71 ARG B N 1
ATOM 2959 C CA . ARG B 1 71 ? 8.523 32.188 -8.344 1 69.19 71 ARG B CA 1
ATOM 2960 C C . ARG B 1 71 ? 7.875 33.188 -7.371 1 69.19 71 ARG B C 1
ATOM 2962 O O . ARG B 1 71 ? 8.391 33.406 -6.273 1 69.19 71 ARG B O 1
ATOM 2969 N N . LEU B 1 72 ? 6.809 33.719 -7.82 1 70.88 72 LEU B N 1
ATOM 2970 C CA . LEU B 1 72 ? 6.078 34.688 -6.996 1 70.88 72 LEU B CA 1
ATOM 2971 C C . LEU B 1 72 ? 5.625 34.031 -5.688 1 70.88 72 LEU B C 1
ATOM 2973 O O . LEU B 1 72 ? 5.805 34.625 -4.613 1 70.88 72 LEU B O 1
ATOM 2977 N N . LEU B 1 73 ? 5.098 32.875 -5.812 1 73.31 73 LEU B N 1
ATOM 2978 C CA . LEU B 1 73 ? 4.598 32.219 -4.613 1 73.31 73 LEU B CA 1
ATOM 2979 C C . LEU B 1 73 ? 5.746 31.812 -3.701 1 73.31 73 LEU B C 1
ATOM 2981 O O . LEU B 1 73 ? 5.629 31.891 -2.475 1 73.31 73 LEU B O 1
ATOM 2985 N N . ALA B 1 74 ? 6.797 31.484 -4.32 1 67.62 74 ALA B N 1
ATOM 2986 C CA . ALA B 1 74 ? 7.992 31.156 -3.547 1 67.62 74 ALA B CA 1
ATOM 2987 C C . ALA B 1 74 ? 8.492 32.375 -2.766 1 67.62 74 ALA B C 1
ATOM 2989 O O . ALA B 1 74 ? 8.859 32.25 -1.593 1 67.62 74 ALA B O 1
ATOM 2990 N N . GLU B 1 75 ? 8.5 33.438 -3.42 1 61.94 75 GLU B N 1
ATOM 2991 C CA . GLU B 1 75 ? 8.93 34.688 -2.777 1 61.94 75 GLU B CA 1
ATOM 2992 C C . GLU B 1 75 ? 7.965 35.094 -1.674 1 61.94 75 GLU B C 1
ATOM 2994 O O . GLU B 1 75 ? 8.391 35.562 -0.613 1 61.94 75 GLU B O 1
ATOM 2999 N N . ALA B 1 76 ? 6.762 34.969 -1.968 1 63.34 76 ALA B N 1
ATOM 3000 C CA . ALA B 1 76 ? 5.754 35.281 -0.959 1 63.34 76 ALA B CA 1
ATOM 3001 C C . ALA B 1 76 ? 5.914 34.406 0.277 1 63.34 76 ALA B C 1
ATOM 3003 O O . ALA B 1 76 ? 5.824 34.875 1.407 1 63.34 76 ALA B O 1
ATOM 3004 N N . ASP B 1 77 ? 6.145 33.25 0.038 1 62.03 77 ASP B N 1
ATOM 3005 C CA . ASP B 1 77 ? 6.359 32.312 1.134 1 62.03 77 ASP B CA 1
ATOM 3006 C C . ASP B 1 77 ? 7.617 32.656 1.927 1 62.03 77 ASP B C 1
ATOM 3008 O O . ASP B 1 77 ? 7.625 32.594 3.156 1 62.03 77 ASP B O 1
ATOM 3012 N N . GLU B 1 78 ? 8.633 33.031 1.178 1 58.66 78 GLU B N 1
ATOM 3013 C CA . GLU B 1 78 ? 9.875 33.469 1.818 1 58.66 78 GLU B CA 1
ATOM 3014 C C . GLU B 1 78 ? 9.656 34.719 2.678 1 58.66 78 GLU B C 1
ATOM 3016 O O . GLU B 1 78 ? 10.195 34.812 3.783 1 58.66 78 GLU B O 1
ATOM 3021 N N . LEU B 1 79 ? 9.016 35.656 2.145 1 52.53 79 LEU B N 1
ATOM 3022 C CA . LEU B 1 79 ? 8.711 36.875 2.885 1 52.53 79 LEU B CA 1
ATOM 3023 C C . LEU B 1 79 ? 7.938 36.562 4.16 1 52.53 79 LEU B C 1
ATOM 3025 O O . LEU B 1 79 ? 8.203 37.156 5.211 1 52.53 79 LEU B O 1
ATOM 3029 N N . ASP B 1 80 ? 7.055 35.75 3.953 1 53.62 80 ASP B N 1
ATOM 3030 C CA . ASP B 1 80 ? 6.285 35.344 5.125 1 53.62 80 ASP B CA 1
ATOM 3031 C C . ASP B 1 80 ? 7.184 34.688 6.176 1 53.62 80 ASP B C 1
ATOM 3033 O O . ASP B 1 80 ? 7.004 34.906 7.375 1 53.62 80 ASP B O 1
ATOM 3037 N N . ARG B 1 81 ? 8.078 34 5.656 1 52.75 81 ARG B N 1
ATOM 3038 C CA . ARG B 1 81 ? 9.047 33.312 6.523 1 52.75 81 ARG B CA 1
ATOM 3039 C C . ARG B 1 81 ? 9.898 34.344 7.277 1 52.75 81 ARG B C 1
ATOM 3041 O O . ARG B 1 81 ? 10.219 34.125 8.453 1 52.75 81 ARG B O 1
ATOM 3048 N N . LEU B 1 82 ? 10.305 35.344 6.559 1 45.94 82 LEU B N 1
ATOM 3049 C CA . LEU B 1 82 ? 11.195 36.344 7.129 1 45.94 82 LEU B CA 1
ATOM 3050 C C . LEU B 1 82 ? 10.516 37.125 8.258 1 45.94 82 LEU B C 1
ATOM 3052 O O . LEU B 1 82 ? 11.172 37.531 9.227 1 45.94 82 LEU B O 1
ATOM 3056 N N . PHE B 1 83 ? 9.422 37.625 7.98 1 44.78 83 PHE B N 1
ATOM 3057 C CA . PHE B 1 83 ? 8.773 38.469 8.969 1 44.78 83 PHE B CA 1
ATOM 3058 C C . PHE B 1 83 ? 7.914 37.656 9.914 1 44.78 83 PHE B C 1
ATOM 3060 O O . PHE B 1 83 ? 7.34 38.188 10.867 1 44.78 83 PHE B O 1
ATOM 3067 N N . ARG B 1 84 ? 7.395 36.75 9.5 1 46.66 84 ARG B N 1
ATOM 3068 C CA . ARG B 1 84 ? 6.609 35.969 10.445 1 46.66 84 ARG B CA 1
ATOM 3069 C C . ARG B 1 84 ? 7.449 35.562 11.656 1 46.66 84 ARG B C 1
ATOM 3071 O O . ARG B 1 84 ? 8.469 34.875 11.508 1 46.66 84 ARG B O 1
ATOM 3078 N N . ARG B 1 85 ? 7.438 36.562 12.492 1 41.75 85 ARG B N 1
ATOM 3079 C CA . ARG B 1 85 ? 7.762 36.188 13.867 1 41.75 85 ARG B CA 1
ATOM 3080 C C . ARG B 1 85 ? 7.598 34.688 14.086 1 41.75 85 ARG B C 1
ATOM 3082 O O . ARG B 1 85 ? 6.855 34.031 13.367 1 41.75 85 ARG B O 1
ATOM 3089 N N . ARG B 1 86 ? 8.125 34.312 15.18 1 40.03 86 ARG B N 1
ATOM 3090 C CA . ARG B 1 86 ? 8.273 33.031 15.875 1 40.03 86 ARG B CA 1
ATOM 3091 C C . ARG B 1 86 ? 6.957 32.281 15.891 1 40.03 86 ARG B C 1
ATOM 3093 O O . ARG B 1 86 ? 6.902 31.141 16.375 1 40.03 86 ARG B O 1
ATOM 3100 N N . ASP B 1 87 ? 5.953 33 16.188 1 41.81 87 ASP B N 1
ATOM 3101 C CA . ASP B 1 87 ? 4.754 32.344 16.688 1 41.81 87 ASP B CA 1
ATOM 3102 C C . ASP B 1 87 ? 4.172 31.406 15.609 1 41.81 87 ASP B C 1
ATOM 3104 O O . ASP B 1 87 ? 3.824 31.859 14.516 1 41.81 87 ASP B O 1
ATOM 3108 N N . ARG B 1 88 ? 4.512 30.234 15.516 1 50.31 88 ARG B N 1
ATOM 3109 C CA . ARG B 1 88 ? 4.957 28.844 15.383 1 50.31 88 ARG B CA 1
ATOM 3110 C C . ARG B 1 88 ? 3.836 27.953 14.859 1 50.31 88 ARG B C 1
ATOM 3112 O O . ARG B 1 88 ? 3.963 26.734 14.852 1 50.31 88 ARG B O 1
ATOM 3119 N N . ASP B 1 89 ? 2.701 28.391 14.719 1 69.62 89 ASP B N 1
ATOM 3120 C CA . ASP B 1 89 ? 1.705 27.328 14.562 1 69.62 89 ASP B CA 1
ATOM 3121 C C . ASP B 1 89 ? 1.717 26.766 13.141 1 69.62 89 ASP B C 1
ATOM 3123 O O . ASP B 1 89 ? 1.738 27.531 12.172 1 69.62 89 ASP B O 1
ATOM 3127 N N . VAL B 1 90 ? 2.146 25.672 12.844 1 81.62 90 VAL B N 1
ATOM 3128 C CA . VAL B 1 90 ? 1.988 24.922 11.609 1 81.62 90 VAL B CA 1
ATOM 3129 C C . VAL B 1 90 ? 0.508 24.625 11.367 1 81.62 90 VAL B C 1
ATOM 3131 O O . VAL B 1 90 ? -0.133 23.922 12.148 1 81.62 90 VAL B O 1
ATOM 3134 N N . ILE B 1 91 ? 0.025 25.375 10.352 1 81.06 91 ILE B N 1
ATOM 3135 C CA . ILE B 1 91 ? -1.41 25.281 10.109 1 81.06 91 ILE B CA 1
ATOM 3136 C C . ILE B 1 91 ? -1.664 24.766 8.695 1 81.06 91 ILE B C 1
ATOM 3138 O O . ILE B 1 91 ? -0.948 25.109 7.758 1 81.06 91 ILE B O 1
ATOM 3142 N N . GLY B 1 92 ? -2.805 23.953 8.617 1 87 92 GLY B N 1
ATOM 3143 C CA . GLY B 1 92 ? -3.277 23.547 7.305 1 87 92 GLY B CA 1
ATOM 3144 C C . GLY B 1 92 ? -2.98 22.078 6.992 1 87 92 GLY B C 1
ATOM 3145 O O . GLY B 1 92 ? -2.479 21.359 7.848 1 87 92 GLY B O 1
ATOM 3146 N N . ARG B 1 93 ? -3.328 21.734 5.758 1 89.38 93 ARG B N 1
ATOM 3147 C CA . ARG B 1 93 ? -3.217 20.344 5.344 1 89.38 93 ARG B CA 1
ATOM 3148 C C . ARG B 1 93 ? -1.911 20.094 4.598 1 89.38 93 ARG B C 1
ATOM 3150 O O . ARG B 1 93 ? -1.521 20.891 3.738 1 89.38 93 ARG B O 1
ATOM 3157 N N . LEU B 1 94 ? -1.243 19.172 4.996 1 92.19 94 LEU B N 1
ATOM 3158 C CA . LEU B 1 94 ? -0.047 18.703 4.312 1 92.19 94 LEU B CA 1
ATOM 3159 C C . LEU B 1 94 ? -0.288 17.328 3.684 1 92.19 94 LEU B C 1
ATOM 3161 O O . LEU B 1 94 ? -0.702 16.391 4.367 1 92.19 94 LEU B O 1
ATOM 3165 N N . ASN B 1 95 ? -0.09 17.203 2.354 1 93.25 95 ASN B N 1
ATOM 3166 C CA . ASN B 1 95 ? -0.216 15.93 1.639 1 93.25 95 ASN B CA 1
ATOM 3167 C C . ASN B 1 95 ? 1.137 15.242 1.476 1 93.25 95 ASN B C 1
ATOM 3169 O O . ASN B 1 95 ? 1.992 15.719 0.726 1 93.25 95 ASN B O 1
ATOM 3173 N N . VAL B 1 96 ? 1.253 14.117 2.15 1 95 96 VAL B N 1
ATOM 3174 C CA . VAL B 1 96 ? 2.531 13.414 2.086 1 95 96 VAL B CA 1
ATOM 3175 C C . VAL B 1 96 ? 2.314 11.992 1.578 1 95 96 VAL B C 1
ATOM 3177 O O . VAL B 1 96 ? 1.251 11.406 1.792 1 95 96 VAL B O 1
ATOM 3180 N N . ASP B 1 97 ? 3.293 11.477 0.889 1 94.56 97 ASP B N 1
ATOM 3181 C CA . ASP B 1 97 ? 3.301 10.086 0.448 1 94.56 97 ASP B CA 1
ATOM 3182 C C . ASP B 1 97 ? 4.574 9.375 0.895 1 94.56 97 ASP B C 1
ATOM 3184 O O . ASP B 1 97 ? 5.68 9.883 0.694 1 94.56 97 ASP B O 1
ATOM 3188 N N . VAL B 1 98 ? 4.383 8.258 1.566 1 95.44 98 VAL B N 1
ATOM 3189 C CA . VAL B 1 98 ? 5.523 7.543 2.129 1 95.44 98 VAL B CA 1
ATOM 3190 C C . VAL B 1 98 ? 5.383 6.047 1.851 1 95.44 98 VAL B C 1
ATOM 3192 O O . VAL B 1 98 ? 4.285 5.562 1.563 1 95.44 98 VAL B O 1
ATOM 3195 N N . PRO B 1 99 ? 6.516 5.312 1.911 1 93.81 99 PRO B N 1
ATOM 3196 C CA . PRO B 1 99 ? 6.395 3.857 1.802 1 93.81 99 PRO B CA 1
ATOM 3197 C C . PRO B 1 99 ? 5.449 3.264 2.842 1 93.81 99 PRO B C 1
ATOM 3199 O O . PRO B 1 99 ? 5.375 3.76 3.969 1 93.81 99 PRO B O 1
ATOM 3202 N N . SER B 1 100 ? 4.797 2.191 2.439 1 91.94 100 SER B N 1
ATOM 3203 C CA . SER B 1 100 ? 3.697 1.614 3.205 1 91.94 100 SER B CA 1
ATOM 3204 C C . SER B 1 100 ? 4.145 1.24 4.617 1 91.94 100 SER B C 1
ATOM 3206 O O . SER B 1 100 ? 3.453 1.546 5.59 1 91.94 100 SER B O 1
ATOM 3208 N N . ARG B 1 101 ? 5.195 0.643 4.77 1 92.44 101 ARG B N 1
ATOM 3209 C CA . ARG B 1 101 ? 5.641 0.164 6.074 1 92.44 101 ARG B CA 1
ATOM 3210 C C . ARG B 1 101 ? 6.02 1.327 6.984 1 92.44 101 ARG B C 1
ATOM 3212 O O . ARG B 1 101 ? 5.773 1.282 8.188 1 92.44 101 ARG B O 1
ATOM 3219 N N . ILE B 1 102 ? 6.637 2.35 6.41 1 94.69 102 ILE B N 1
ATOM 3220 C CA . ILE B 1 102 ? 6.996 3.541 7.176 1 94.69 102 ILE B CA 1
ATOM 3221 C C . ILE B 1 102 ? 5.73 4.219 7.695 1 94.69 102 ILE B C 1
ATOM 3223 O O . ILE B 1 102 ? 5.676 4.629 8.859 1 94.69 102 ILE B O 1
ATOM 3227 N N . ALA B 1 103 ? 4.77 4.32 6.84 1 96.5 103 ALA B N 1
ATOM 3228 C CA . ALA B 1 103 ? 3.504 4.918 7.258 1 96.5 103 ALA B CA 1
ATOM 3229 C C . ALA B 1 103 ? 2.898 4.16 8.438 1 96.5 103 ALA B C 1
ATOM 3231 O O . ALA B 1 103 ? 2.512 4.762 9.438 1 96.5 103 ALA B O 1
ATOM 3232 N N . ARG B 1 104 ? 2.877 2.895 8.352 1 94.81 104 ARG B N 1
ATOM 3233 C CA . ARG B 1 104 ? 2.18 2.051 9.32 1 94.81 104 ARG B CA 1
ATOM 3234 C C . ARG B 1 104 ? 2.971 1.935 10.617 1 94.81 104 ARG B C 1
ATOM 3236 O O . ARG B 1 104 ? 2.412 2.086 11.703 1 94.81 104 ARG B O 1
ATOM 3243 N N . ARG B 1 105 ? 4.23 1.728 10.547 1 94.31 105 ARG B N 1
ATOM 3244 C CA . ARG B 1 105 ? 5.004 1.312 11.719 1 94.31 105 ARG B CA 1
ATOM 3245 C C . ARG B 1 105 ? 5.656 2.512 12.398 1 94.31 105 ARG B C 1
ATOM 3247 O O . ARG B 1 105 ? 5.988 2.455 13.578 1 94.31 105 ARG B O 1
ATOM 3254 N N . VAL B 1 106 ? 5.852 3.539 11.602 1 95 106 VAL B N 1
ATOM 3255 C CA . VAL B 1 106 ? 6.645 4.637 12.148 1 95 106 VAL B CA 1
ATOM 3256 C C . VAL B 1 106 ? 5.762 5.875 12.312 1 95 106 VAL B C 1
ATOM 3258 O O . VAL B 1 106 ? 5.582 6.367 13.43 1 95 106 VAL B O 1
ATOM 3261 N N . ILE B 1 107 ? 5.102 6.312 11.281 1 97.38 107 ILE B N 1
ATOM 3262 C CA . ILE B 1 107 ? 4.406 7.594 11.281 1 97.38 107 ILE B CA 1
ATOM 3263 C C . ILE B 1 107 ? 3.109 7.477 12.078 1 97.38 107 ILE B C 1
ATOM 3265 O O . ILE B 1 107 ? 2.857 8.273 12.984 1 97.38 107 ILE B O 1
ATOM 3269 N N . ALA B 1 108 ? 2.322 6.496 11.828 1 97.94 108 ALA B N 1
ATOM 3270 C CA . ALA B 1 108 ? 0.996 6.375 12.422 1 97.94 108 ALA B CA 1
ATOM 3271 C C . ALA B 1 108 ? 1.081 6.348 13.945 1 97.94 108 ALA B C 1
ATOM 3273 O O . ALA B 1 108 ? 0.415 7.129 14.625 1 97.94 108 ALA B O 1
ATOM 3274 N N . PRO B 1 109 ? 1.959 5.52 14.508 1 97.06 109 PRO B N 1
ATOM 3275 C CA . PRO B 1 109 ? 2.039 5.477 15.969 1 97.06 109 PRO B CA 1
ATOM 3276 C C . PRO B 1 109 ? 2.527 6.793 16.578 1 97.06 109 PRO B C 1
ATOM 3278 O O . PRO B 1 109 ? 2.303 7.055 17.75 1 97.06 109 PRO B O 1
ATOM 3281 N N . ALA B 1 110 ? 3.123 7.605 15.781 1 97.62 110 ALA B N 1
ATOM 3282 C CA . ALA B 1 110 ? 3.738 8.828 16.297 1 97.62 110 ALA B CA 1
ATOM 3283 C C . ALA B 1 110 ? 2.852 10.039 16.031 1 97.62 110 ALA B C 1
ATOM 3285 O O . ALA B 1 110 ? 3.178 11.156 16.438 1 97.62 110 ALA B O 1
ATOM 3286 N N . LEU B 1 111 ? 1.76 9.867 15.414 1 97.56 111 LEU B N 1
ATOM 3287 C CA . LEU B 1 111 ? 0.892 10.969 15 1 97.56 111 LEU B CA 1
ATOM 3288 C C . LEU B 1 111 ? 0.417 11.766 16.203 1 97.56 111 LEU B C 1
ATOM 3290 O O . LEU B 1 111 ? 0.356 13 16.156 1 97.56 111 LEU B O 1
ATOM 3294 N N . PRO B 1 112 ? 0.022 11.086 17.375 1 96.5 112 PRO B N 1
ATOM 3295 C CA . PRO B 1 112 ? -0.421 11.883 18.531 1 96.5 112 PRO B CA 1
ATOM 3296 C C . PRO B 1 112 ? 0.608 12.93 18.953 1 96.5 112 PRO B C 1
ATOM 3298 O O . PRO B 1 112 ? 0.249 14.07 19.25 1 96.5 112 PRO B O 1
ATOM 3301 N N . ALA B 1 113 ? 1.841 12.539 18.922 1 94.44 113 ALA B N 1
ATOM 3302 C CA . ALA B 1 113 ? 2.902 13.469 19.312 1 94.44 113 ALA B CA 1
ATOM 3303 C C . ALA B 1 113 ? 3.025 14.609 18.297 1 94.44 113 ALA B C 1
ATOM 3305 O O . ALA B 1 113 ? 3.229 15.766 18.688 1 94.44 113 ALA B O 1
ATOM 3306 N N . LEU B 1 114 ? 2.922 14.312 17.047 1 95.31 114 LEU B N 1
ATOM 3307 C CA . LEU B 1 114 ? 2.986 15.336 16 1 95.31 114 LEU B CA 1
ATOM 3308 C C . LEU B 1 114 ? 1.872 16.359 16.188 1 95.31 114 LEU B C 1
ATOM 3310 O O . LEU B 1 114 ? 2.119 17.562 16.125 1 95.31 114 LEU B O 1
ATOM 3314 N N . PHE B 1 115 ? 0.692 15.859 16.438 1 94.12 115 PHE B N 1
ATOM 3315 C CA . PHE B 1 115 ? -0.466 16.75 16.5 1 94.12 115 PHE B CA 1
ATOM 3316 C C . PHE B 1 115 ? -0.518 17.484 17.828 1 94.12 115 PHE B C 1
ATOM 3318 O O . PHE B 1 115 ? -1.191 18.516 17.938 1 94.12 115 PHE B O 1
ATOM 3325 N N . ARG B 1 116 ? 0.103 16.922 18.859 1 92.81 116 ARG B N 1
ATOM 3326 C CA . ARG B 1 116 ? 0.292 17.703 20.078 1 92.81 116 ARG B CA 1
ATOM 3327 C C . ARG B 1 116 ? 1.219 18.891 19.844 1 92.81 116 ARG B C 1
ATOM 3329 O O . ARG B 1 116 ? 0.973 19.984 20.344 1 92.81 116 ARG B O 1
ATOM 3336 N N . ARG B 1 117 ? 2.238 18.641 19.062 1 90.44 117 ARG B N 1
ATOM 3337 C CA . ARG B 1 117 ? 3.215 19.672 18.734 1 90.44 117 ARG B CA 1
ATOM 3338 C C . ARG B 1 117 ? 2.617 20.703 17.781 1 90.44 117 ARG B C 1
ATOM 3340 O O . ARG B 1 117 ? 2.914 21.891 17.891 1 90.44 117 ARG B O 1
ATOM 3347 N N . HIS B 1 118 ? 1.825 20.25 16.875 1 93.12 118 HIS B N 1
ATOM 3348 C CA . HIS B 1 118 ? 1.186 21.109 15.883 1 93.12 118 HIS B CA 1
ATOM 3349 C C . HIS B 1 118 ? -0.317 20.859 15.828 1 93.12 118 HIS B C 1
ATOM 3351 O O . HIS B 1 118 ? -0.807 20.219 14.891 1 93.12 118 HIS B O 1
ATOM 3357 N N . PRO B 1 119 ? -1.07 21.453 16.672 1 90.56 119 PRO B N 1
ATOM 3358 C CA . PRO B 1 119 ? -2.486 21.125 16.844 1 90.56 119 PRO B CA 1
ATOM 3359 C C . PRO B 1 119 ? -3.34 21.531 15.641 1 90.56 119 PRO B C 1
ATOM 3361 O O . PRO B 1 119 ? -4.441 21 15.461 1 90.56 119 PRO B O 1
ATOM 3364 N N . LYS B 1 120 ? -2.9 22.406 14.82 1 90.19 120 LYS B N 1
ATOM 3365 C CA . LYS B 1 120 ? -3.723 22.891 13.719 1 90.19 120 LYS B CA 1
ATOM 3366 C C . LYS B 1 120 ? -3.285 22.266 12.391 1 90.19 120 LYS B C 1
ATOM 3368 O O . LYS B 1 120 ? -3.811 22.625 11.336 1 90.19 120 LYS B O 1
ATOM 3373 N N . LEU B 1 121 ? -2.357 21.391 12.469 1 92.38 121 LEU B N 1
ATOM 3374 C CA . LEU B 1 121 ? -1.887 20.672 11.297 1 92.38 121 LEU B CA 1
ATOM 3375 C C . LEU B 1 121 ? -2.857 19.547 10.922 1 92.38 121 LEU B C 1
ATOM 3377 O O . LEU B 1 121 ? -3.396 18.875 11.805 1 92.38 121 LEU B O 1
ATOM 3381 N N . GLN B 1 122 ? -3.131 19.453 9.672 1 93.31 122 GLN B N 1
ATOM 3382 C CA . GLN B 1 122 ? -3.822 18.281 9.117 1 93.31 122 GLN B CA 1
ATOM 3383 C C . GLN B 1 122 ? -2.916 17.516 8.172 1 93.31 122 GLN B C 1
ATOM 3385 O O . GLN B 1 122 ? -2.131 18.109 7.426 1 93.31 122 GLN B O 1
ATOM 3390 N N . LEU B 1 123 ? -3.074 16.234 8.203 1 96.19 123 LEU B N 1
ATOM 3391 C CA . LEU B 1 123 ? -2.174 15.398 7.414 1 96.19 123 LEU B CA 1
ATOM 3392 C C . LEU B 1 123 ? -2.957 14.453 6.508 1 96.19 123 LEU B C 1
ATOM 3394 O O . LEU B 1 123 ? -3.83 13.719 6.98 1 96.19 123 LEU B O 1
ATOM 3398 N N . SER B 1 124 ? -2.75 14.547 5.219 1 95.5 124 SER B N 1
ATOM 3399 C CA . SER B 1 124 ? -3.102 13.492 4.273 1 95.5 124 SER B CA 1
ATOM 3400 C C . SER B 1 124 ? -1.922 12.562 4.02 1 95.5 124 SER B C 1
ATOM 3402 O O . SER B 1 124 ? -0.933 12.953 3.4 1 95.5 124 SER B O 1
ATOM 3404 N N . LEU B 1 125 ? -2.1 11.344 4.484 1 96.62 125 LEU B N 1
ATOM 3405 C CA . LEU B 1 125 ? -0.984 10.406 4.504 1 96.62 125 LEU B CA 1
ATOM 3406 C C . LEU B 1 125 ? -1.208 9.281 3.5 1 96.62 125 LEU B C 1
ATOM 3408 O O . LEU B 1 125 ? -1.874 8.289 3.811 1 96.62 125 LEU B O 1
ATOM 3412 N N . GLY B 1 126 ? -0.639 9.477 2.354 1 94.56 126 GLY B N 1
ATOM 3413 C CA . GLY B 1 126 ? -0.615 8.406 1.374 1 94.56 126 GLY B CA 1
ATOM 3414 C C . GLY B 1 126 ? 0.467 7.375 1.644 1 94.56 126 GLY B C 1
ATOM 3415 O O . GLY B 1 126 ? 1.547 7.715 2.131 1 94.56 126 GLY B O 1
ATOM 3416 N N . SER B 1 127 ? 0.117 6.141 1.315 1 93.12 127 SER B N 1
ATOM 3417 C CA . SER B 1 127 ? 1.039 5.031 1.529 1 93.12 127 SER B CA 1
ATOM 3418 C C . SER B 1 127 ? 1.175 4.176 0.274 1 93.12 127 SER B C 1
ATOM 3420 O O . SER B 1 127 ? 0.244 3.457 -0.098 1 93.12 127 SER B O 1
ATOM 3422 N N . THR B 1 128 ? 2.332 4.242 -0.373 1 88.88 128 THR B N 1
ATOM 3423 C CA . THR B 1 128 ? 2.568 3.406 -1.545 1 88.88 128 THR B CA 1
ATOM 3424 C C . THR B 1 128 ? 4.055 3.113 -1.71 1 88.88 128 THR B C 1
ATOM 3426 O O . THR B 1 128 ? 4.898 3.941 -1.358 1 88.88 128 THR B O 1
ATOM 3429 N N . ASP B 1 129 ? 4.332 1.936 -2.25 1 89.19 129 ASP B N 1
ATOM 3430 C CA . ASP B 1 129 ? 5.715 1.566 -2.537 1 89.19 129 ASP B CA 1
ATOM 3431 C C . ASP B 1 129 ? 6.051 1.798 -4.008 1 89.19 129 ASP B C 1
ATOM 3433 O O . ASP B 1 129 ? 7.191 1.583 -4.43 1 89.19 129 ASP B O 1
ATOM 3437 N N . ARG B 1 130 ? 5.113 2.307 -4.699 1 82.62 130 ARG B N 1
ATOM 3438 C CA . ARG B 1 130 ? 5.312 2.594 -6.117 1 82.62 130 ARG B CA 1
ATOM 3439 C C . ARG B 1 130 ? 5.688 4.055 -6.332 1 82.62 130 ARG B C 1
ATOM 3441 O O . ARG B 1 130 ? 5.359 4.914 -5.512 1 82.62 130 ARG B O 1
ATOM 3448 N N . SER B 1 131 ? 6.344 4.219 -7.426 1 79.12 131 SER B N 1
ATOM 3449 C CA . SER B 1 131 ? 6.617 5.598 -7.816 1 79.12 131 SER B CA 1
ATOM 3450 C C . SER B 1 131 ? 5.348 6.293 -8.297 1 79.12 131 SER B C 1
ATOM 3452 O O . SER B 1 131 ? 4.531 5.691 -8.992 1 79.12 131 SER B O 1
ATOM 3454 N N . ILE B 1 132 ? 5.262 7.504 -7.785 1 76.62 132 ILE B N 1
ATOM 3455 C CA . ILE B 1 132 ? 4.102 8.289 -8.203 1 76.62 132 ILE B CA 1
ATOM 3456 C C . ILE B 1 132 ? 4.559 9.633 -8.758 1 76.62 132 ILE B C 1
ATOM 3458 O O . ILE B 1 132 ? 5.684 10.07 -8.5 1 76.62 132 ILE B O 1
ATOM 3462 N N . ASP B 1 133 ? 3.682 10.133 -9.633 1 75.06 133 ASP B N 1
ATOM 3463 C CA . ASP B 1 133 ? 3.877 11.523 -10.031 1 75.06 133 ASP B CA 1
ATOM 3464 C C . ASP B 1 133 ? 3.371 12.484 -8.953 1 75.06 133 ASP B C 1
ATOM 3466 O O . ASP B 1 133 ? 2.17 12.75 -8.867 1 75.06 133 ASP B O 1
ATOM 3470 N N . LEU B 1 134 ? 4.273 13.023 -8.305 1 78.44 134 LEU B N 1
ATOM 3471 C CA . LEU B 1 134 ? 3.936 13.836 -7.145 1 78.44 134 LEU B CA 1
ATOM 3472 C C . LEU B 1 134 ? 3.062 15.016 -7.547 1 78.44 134 LEU B C 1
ATOM 3474 O O . LEU B 1 134 ? 2.098 15.352 -6.852 1 78.44 134 LEU B O 1
ATOM 3478 N N . VAL B 1 135 ? 3.436 15.602 -8.625 1 73.75 135 VAL B N 1
ATOM 3479 C CA . VAL B 1 135 ? 2.736 16.812 -9.062 1 73.75 135 VAL B CA 1
ATOM 3480 C C . VAL B 1 135 ? 1.312 16.453 -9.477 1 73.75 135 VAL B C 1
ATOM 3482 O O . VAL B 1 135 ? 0.351 17.078 -9.031 1 73.75 135 VAL B O 1
ATOM 3485 N N . GLN B 1 136 ? 1.236 15.391 -10.164 1 71 136 GLN B N 1
ATOM 3486 C CA . GLN B 1 136 ? -0.074 14.977 -10.648 1 71 136 GLN B CA 1
ATOM 3487 C C . GLN B 1 136 ? -0.952 14.477 -9.508 1 71 136 GLN B C 1
ATOM 3489 O O . GLN B 1 136 ? -2.174 14.641 -9.531 1 71 136 GLN B O 1
ATOM 3494 N N . GLU B 1 137 ? -0.269 14.016 -8.539 1 78 137 GLU B N 1
ATOM 3495 C CA . GLU B 1 137 ? -1.026 13.398 -7.453 1 78 137 GLU B CA 1
ATOM 3496 C C . GLU B 1 137 ? -1.281 14.398 -6.328 1 78 137 GLU B C 1
ATOM 3498 O O . GLU B 1 137 ? -1.94 14.07 -5.34 1 78 137 GLU B O 1
ATOM 3503 N N . GLY B 1 138 ? -0.81 15.609 -6.484 1 80.44 138 GLY B N 1
ATOM 3504 C CA . GLY B 1 138 ? -1.022 16.641 -5.48 1 80.44 138 GLY B CA 1
ATOM 3505 C C . GLY 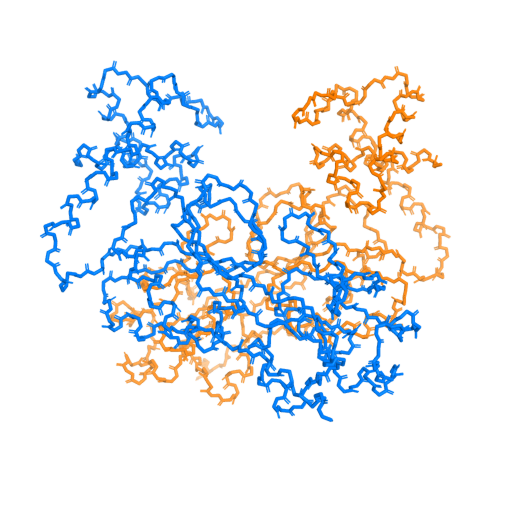B 1 138 ? -0.285 16.375 -4.184 1 80.44 138 GLY B C 1
ATOM 3506 O O . GLY B 1 138 ? -0.792 16.672 -3.102 1 80.44 138 GLY B O 1
ATOM 3507 N N . VAL B 1 139 ? 0.824 15.766 -4.262 1 88.12 139 VAL B N 1
ATOM 3508 C CA . VAL B 1 139 ? 1.634 15.438 -3.094 1 88.12 139 VAL B CA 1
ATOM 3509 C C . VAL B 1 139 ? 2.629 16.562 -2.816 1 88.12 139 VAL B C 1
ATOM 3511 O O . VAL B 1 139 ? 3.346 17 -3.719 1 88.12 139 VAL B O 1
ATOM 3514 N N . ASP B 1 140 ? 2.578 17.047 -1.56 1 88.12 140 ASP B N 1
ATOM 3515 C CA . ASP B 1 140 ? 3.484 18.125 -1.163 1 88.12 140 ASP B CA 1
ATOM 3516 C C . ASP B 1 140 ? 4.895 17.594 -0.926 1 88.12 140 ASP B C 1
ATOM 3518 O O . ASP B 1 140 ? 5.879 18.312 -1.151 1 88.12 140 ASP B O 1
ATOM 3522 N N . CYS B 1 141 ? 4.941 16.375 -0.411 1 91.44 141 CYS B N 1
ATOM 3523 C CA . CYS B 1 141 ? 6.219 15.773 -0.064 1 91.44 141 CYS B CA 1
ATOM 3524 C C . CYS B 1 141 ? 6.125 14.25 -0.105 1 91.44 141 CYS B C 1
ATOM 3526 O O . CYS B 1 141 ? 5.133 13.672 0.343 1 91.44 141 CYS B O 1
ATOM 3528 N N . ALA B 1 142 ? 7.172 13.672 -0.63 1 93.44 142 ALA B N 1
ATOM 3529 C CA . ALA B 1 142 ? 7.246 12.211 -0.604 1 93.44 142 ALA B CA 1
ATOM 3530 C C . ALA B 1 142 ? 8.547 11.742 0.045 1 93.44 142 ALA B C 1
ATOM 3532 O O . ALA B 1 142 ? 9.594 12.359 -0.134 1 93.44 142 ALA B O 1
ATOM 3533 N N . ILE B 1 143 ? 8.422 10.75 0.844 1 94.25 143 ILE B N 1
ATOM 3534 C CA . ILE B 1 143 ? 9.609 10.031 1.296 1 94.25 143 ILE B CA 1
ATOM 3535 C C . ILE B 1 143 ? 9.898 8.867 0.352 1 94.25 143 ILE B C 1
ATOM 3537 O O . ILE B 1 143 ? 9.008 8.07 0.055 1 94.25 143 ILE B O 1
ATOM 3541 N N . ARG B 1 144 ? 11.141 8.812 -0.106 1 91.44 144 ARG B N 1
ATOM 3542 C CA . ARG B 1 144 ? 11.523 7.77 -1.048 1 91.44 144 ARG B CA 1
ATOM 3543 C C . ARG B 1 144 ? 12.758 7.016 -0.561 1 91.44 144 ARG B C 1
ATOM 3545 O O . ARG B 1 144 ? 13.672 7.617 0.006 1 91.44 144 ARG B O 1
ATOM 3552 N N . VAL B 1 145 ? 12.672 5.762 -0.851 1 90.38 145 VAL B N 1
ATOM 3553 C CA . VAL B 1 145 ? 13.789 4.891 -0.52 1 90.38 145 VAL B CA 1
ATOM 3554 C C . VAL B 1 145 ? 14.414 4.344 -1.802 1 90.38 145 VAL B C 1
ATOM 3556 O O . VAL B 1 145 ? 13.719 3.768 -2.643 1 90.38 145 VAL B O 1
ATOM 3559 N N . GLY B 1 146 ? 15.688 4.527 -1.932 1 85.38 146 GLY B N 1
ATOM 3560 C CA . GLY B 1 146 ? 16.406 4.039 -3.104 1 85.38 146 GLY B CA 1
ATOM 3561 C C . GLY B 1 146 ? 16.641 5.117 -4.145 1 85.38 146 GLY B C 1
ATOM 3562 O O . GLY B 1 146 ? 16.578 6.309 -3.838 1 85.38 146 GLY B O 1
ATOM 3563 N N . ARG B 1 147 ? 16.984 4.656 -5.359 1 74.44 147 ARG B N 1
ATOM 3564 C CA . ARG B 1 147 ? 17.391 5.551 -6.441 1 74.44 147 ARG B CA 1
ATOM 3565 C C . ARG B 1 147 ? 16.203 6.363 -6.949 1 74.44 147 ARG B C 1
ATOM 3567 O O . ARG B 1 147 ? 15.094 5.836 -7.086 1 74.44 147 ARG B O 1
ATOM 3574 N N . LEU B 1 148 ? 16.469 7.656 -7.039 1 74.75 148 LEU B N 1
ATOM 3575 C CA . LEU B 1 148 ? 15.438 8.57 -7.516 1 74.75 148 LEU B CA 1
ATOM 3576 C C . LEU B 1 148 ? 15.57 8.805 -9.016 1 74.75 148 LEU B C 1
ATOM 3578 O O . LEU B 1 148 ? 16.672 8.828 -9.555 1 74.75 148 LEU B O 1
ATOM 3582 N N . ALA B 1 149 ? 14.422 8.625 -9.68 1 64.12 149 ALA B N 1
ATOM 3583 C CA . ALA B 1 149 ? 14.477 8.992 -11.094 1 64.12 149 ALA B CA 1
ATOM 3584 C C . ALA B 1 149 ? 14.742 10.484 -11.266 1 64.12 149 ALA B C 1
ATOM 3586 O O . ALA B 1 149 ? 14.469 11.281 -10.359 1 64.12 149 ALA B O 1
ATOM 3587 N N . ASP B 1 150 ? 15.484 10.938 -12.305 1 58.34 150 ASP B N 1
ATOM 3588 C CA . ASP B 1 150 ? 15.859 12.305 -12.656 1 58.34 150 ASP B CA 1
ATOM 3589 C C . ASP B 1 150 ? 14.641 13.219 -12.695 1 58.34 150 ASP B C 1
ATOM 3591 O O . ASP B 1 150 ? 13.742 13.016 -13.516 1 58.34 150 ASP B O 1
ATOM 3595 N N . SER B 1 151 ? 14.258 13.68 -11.469 1 62.19 151 SER B N 1
ATOM 3596 C CA . SER B 1 151 ? 13.039 14.469 -11.531 1 62.19 151 SER B CA 1
ATOM 3597 C C . SER B 1 151 ? 13.312 15.938 -11.219 1 62.19 151 SER B C 1
ATOM 3599 O O . SER B 1 151 ? 14.406 16.281 -10.766 1 62.19 151 SER B O 1
ATOM 3601 N N . SER B 1 152 ? 12.555 16.875 -11.836 1 69.44 152 SER B N 1
ATOM 3602 C CA . SER B 1 152 ? 12.414 18.297 -11.523 1 69.44 152 SER B CA 1
ATOM 3603 C C . SER B 1 152 ? 12.039 18.5 -10.062 1 69.44 152 SER B C 1
ATOM 3605 O O . SER B 1 152 ? 11.609 19.594 -9.68 1 69.44 152 SER B O 1
ATOM 3607 N N . LEU B 1 153 ? 12.414 17.469 -9.281 1 79.12 153 LEU B N 1
ATOM 3608 C CA . LEU B 1 153 ? 12.047 17.516 -7.871 1 79.12 153 LEU B CA 1
ATOM 3609 C C . LEU B 1 153 ? 13.25 17.891 -7.008 1 79.12 153 LEU B C 1
ATOM 3611 O O . LEU B 1 153 ? 14.398 17.641 -7.395 1 79.12 153 LEU B O 1
ATOM 3615 N N . VAL B 1 154 ? 12.984 18.641 -5.98 1 82.19 154 VAL B N 1
ATOM 3616 C CA . VAL B 1 154 ? 13.992 18.875 -4.957 1 82.19 154 VAL B CA 1
ATOM 3617 C C . VAL B 1 154 ? 14.188 17.609 -4.125 1 82.19 154 VAL B C 1
ATOM 3619 O O . VAL B 1 154 ? 13.211 16.969 -3.701 1 82.19 154 VAL B O 1
ATOM 3622 N N . VAL B 1 155 ? 15.438 17.281 -3.969 1 87.75 155 VAL B N 1
ATOM 3623 C CA . VAL B 1 155 ? 15.781 16.094 -3.186 1 87.75 155 VAL B CA 1
ATOM 3624 C C . VAL B 1 155 ? 16.5 16.516 -1.905 1 87.75 155 VAL B C 1
ATOM 3626 O O . VAL B 1 155 ? 17.516 17.219 -1.957 1 87.75 155 VAL B O 1
ATOM 3629 N N . ARG B 1 156 ? 15.977 16.141 -0.786 1 87.31 156 ARG B N 1
ATOM 3630 C CA . ARG B 1 156 ? 16.625 16.312 0.505 1 87.31 156 ARG B CA 1
ATOM 3631 C C . ARG B 1 156 ? 17.031 14.977 1.112 1 87.31 156 ARG B C 1
ATOM 3633 O O . ARG B 1 156 ? 16.188 14.234 1.604 1 87.31 156 ARG B O 1
ATOM 3640 N N . PRO B 1 157 ? 18.328 14.742 1.13 1 89.62 157 PRO B N 1
ATOM 3641 C CA . PRO B 1 157 ? 18.781 13.484 1.727 1 89.62 157 PRO B CA 1
ATOM 3642 C C . PRO B 1 157 ? 18.531 13.422 3.23 1 89.62 157 PRO B C 1
ATOM 3644 O O . PRO B 1 157 ? 18.766 14.398 3.945 1 89.62 157 PRO B O 1
ATOM 3647 N N . LEU B 1 158 ? 18 12.328 3.662 1 90.88 158 LEU B N 1
ATOM 3648 C CA . LEU B 1 158 ? 17.719 12.148 5.082 1 90.88 158 LEU B CA 1
ATOM 3649 C C . LEU B 1 158 ? 18.672 11.141 5.707 1 90.88 158 LEU B C 1
ATOM 3651 O O . LEU B 1 158 ? 18.922 11.18 6.918 1 90.88 158 LEU B O 1
ATOM 3655 N N . GLY B 1 159 ? 19.188 10.203 4.953 1 91.06 159 GLY B N 1
ATOM 3656 C CA . GLY B 1 159 ? 20.078 9.148 5.43 1 91.06 159 GLY B CA 1
ATOM 3657 C C . GLY B 1 159 ? 19.984 7.879 4.598 1 91.06 159 GLY B C 1
ATOM 3658 O O . GLY B 1 159 ? 19.703 7.938 3.396 1 91.06 159 GLY B O 1
ATOM 3659 N N . GLN B 1 160 ? 20.422 6.766 5.246 1 92.44 160 GLN B N 1
ATOM 3660 C CA . GLN B 1 160 ? 20.406 5.484 4.551 1 92.44 160 GLN B CA 1
ATOM 3661 C C . GLN B 1 160 ? 19.844 4.379 5.434 1 92.44 160 GLN B C 1
ATOM 3663 O O . GLN B 1 160 ? 19.969 4.426 6.66 1 92.44 160 GLN B O 1
ATOM 3668 N N . PHE B 1 161 ? 19.172 3.506 4.734 1 94.12 161 PHE B N 1
ATOM 3669 C CA . PHE B 1 161 ? 18.781 2.271 5.402 1 94.12 161 PHE B CA 1
ATOM 3670 C C . PHE B 1 161 ? 19.797 1.16 5.129 1 94.12 161 PHE B C 1
ATOM 3672 O O . PHE B 1 161 ? 20.172 0.93 3.977 1 94.12 161 PHE B O 1
ATOM 3679 N N . ALA B 1 162 ? 20.203 0.47 6.184 1 94.62 162 ALA B N 1
ATOM 3680 C CA . ALA B 1 162 ? 20.953 -0.764 6.004 1 94.62 162 ALA B CA 1
ATOM 3681 C C . ALA B 1 162 ? 20.047 -1.908 5.566 1 94.62 162 ALA B C 1
ATOM 3683 O O . ALA B 1 162 ? 18.984 -2.113 6.137 1 94.62 162 ALA B O 1
ATOM 3684 N N . LEU B 1 163 ? 20.516 -2.598 4.539 1 96.06 163 LEU B N 1
ATOM 3685 C CA . LEU B 1 163 ? 19.75 -3.746 4.066 1 96.06 163 LEU B CA 1
ATOM 3686 C C . LEU B 1 163 ? 20.375 -5.051 4.551 1 96.06 163 LEU B C 1
ATOM 3688 O O . LEU B 1 163 ? 21.609 -5.148 4.684 1 96.06 163 LEU B O 1
ATOM 3692 N N . ILE B 1 164 ? 19.516 -6.023 4.746 1 96.88 164 ILE B N 1
ATOM 3693 C CA . ILE B 1 164 ? 19.984 -7.34 5.152 1 96.88 164 ILE B CA 1
ATOM 3694 C C . ILE B 1 164 ? 19.281 -8.422 4.34 1 96.88 164 ILE B C 1
ATOM 3696 O O . ILE B 1 164 ? 18.266 -8.141 3.682 1 96.88 164 ILE B O 1
ATOM 3700 N N . ASN B 1 165 ? 19.844 -9.625 4.383 1 97.81 165 ASN B N 1
ATOM 3701 C CA . ASN B 1 165 ? 19.219 -10.828 3.846 1 97.81 165 ASN B CA 1
ATOM 3702 C C . ASN B 1 165 ? 18.5 -11.617 4.93 1 97.81 165 ASN B C 1
ATOM 3704 O O . ASN B 1 165 ? 19.062 -11.867 6 1 97.81 165 ASN B O 1
ATOM 3708 N N . CYS B 1 166 ? 17.219 -11.984 4.609 1 97.94 166 CYS B N 1
ATOM 3709 C CA . CYS B 1 166 ? 16.484 -12.734 5.621 1 97.94 166 CYS B CA 1
ATOM 3710 C C . CYS B 1 166 ? 15.695 -13.883 4.988 1 97.94 166 CYS B C 1
ATOM 3712 O O . CYS B 1 166 ? 15.438 -13.867 3.785 1 97.94 166 CYS B O 1
ATOM 3714 N N . ALA B 1 167 ? 15.438 -14.812 5.797 1 98.56 167 ALA B N 1
ATOM 3715 C CA . ALA B 1 167 ? 14.555 -15.938 5.48 1 98.56 167 ALA B CA 1
ATOM 3716 C C . ALA B 1 167 ? 13.836 -16.438 6.73 1 98.56 167 ALA B C 1
ATOM 3718 O O . ALA B 1 167 ? 14.227 -16.109 7.855 1 98.56 167 ALA B O 1
ATOM 3719 N N . SER B 1 168 ? 12.781 -17.188 6.52 1 98.69 168 SER B N 1
ATOM 3720 C CA . SER B 1 168 ? 12.109 -17.812 7.656 1 98.69 168 SER B CA 1
ATOM 3721 C C . SER B 1 168 ? 12.844 -19.078 8.102 1 98.69 168 SER B C 1
ATOM 3723 O O . SER B 1 168 ? 13.5 -19.734 7.289 1 98.69 168 SER B O 1
ATOM 3725 N N . PRO B 1 169 ? 12.742 -19.438 9.398 1 98.38 169 PRO B N 1
ATOM 3726 C CA . PRO B 1 169 ? 13.328 -20.703 9.859 1 98.38 169 PRO B CA 1
ATOM 3727 C C . PRO B 1 169 ? 12.797 -21.906 9.094 1 98.38 169 PRO B C 1
ATOM 3729 O O . PRO B 1 169 ? 13.562 -22.828 8.766 1 98.38 169 PRO B O 1
ATOM 3732 N N . ASP B 1 170 ? 11.562 -21.922 8.797 1 97.12 170 ASP B N 1
ATOM 3733 C CA . ASP B 1 170 ? 10.961 -23.031 8.07 1 97.12 170 ASP B CA 1
ATOM 3734 C C . ASP B 1 170 ? 11.578 -23.172 6.68 1 97.12 170 ASP B C 1
ATOM 3736 O O . ASP B 1 170 ? 11.859 -24.281 6.23 1 97.12 170 ASP B O 1
ATOM 3740 N N . TYR B 1 171 ? 11.766 -22.094 6.039 1 97.75 171 TYR B N 1
ATOM 3741 C CA . TYR B 1 171 ? 12.414 -22.125 4.73 1 97.75 171 TYR B CA 1
ATOM 3742 C C . TYR B 1 171 ? 13.812 -22.719 4.836 1 97.75 171 TYR B C 1
ATOM 3744 O O . TYR B 1 171 ? 14.195 -23.562 4.027 1 97.75 171 TYR B O 1
ATOM 3752 N N . LEU B 1 172 ? 14.539 -22.25 5.797 1 97.38 172 LEU B N 1
ATOM 3753 C CA . LEU B 1 172 ? 15.93 -22.672 5.961 1 97.38 172 LEU B CA 1
ATOM 3754 C C . LEU B 1 172 ? 16 -24.141 6.324 1 97.38 172 LEU B C 1
ATOM 3756 O O . LEU B 1 172 ? 16.938 -24.844 5.934 1 97.38 172 LEU B O 1
ATOM 3760 N N . ARG B 1 173 ? 15.078 -24.609 7.098 1 96.62 173 ARG B N 1
ATOM 3761 C CA . ARG B 1 173 ? 15.023 -26.016 7.426 1 96.62 173 ARG B CA 1
ATOM 3762 C C . ARG B 1 173 ? 14.805 -26.859 6.176 1 96.62 173 ARG B C 1
ATOM 3764 O O . ARG B 1 173 ? 15.398 -27.938 6.027 1 96.62 173 ARG B O 1
ATOM 3771 N N . GLU B 1 174 ? 14.055 -26.375 5.285 1 94.69 174 GLU B N 1
ATOM 3772 C CA . GLU B 1 174 ? 13.672 -27.125 4.094 1 94.69 174 GLU B CA 1
ATOM 3773 C C . GLU B 1 174 ? 14.734 -27 3.002 1 94.69 174 GLU B C 1
ATOM 3775 O O . GLU B 1 174 ? 15.023 -27.969 2.297 1 94.69 174 GLU B O 1
ATOM 3780 N N . HIS B 1 175 ? 15.352 -25.844 2.865 1 95.31 175 HIS B N 1
ATOM 3781 C CA . HIS B 1 175 ? 16.203 -25.578 1.704 1 95.31 175 HIS B CA 1
ATOM 3782 C C . HIS B 1 175 ? 17.656 -25.438 2.105 1 95.31 175 HIS B C 1
ATOM 3784 O O . HIS B 1 175 ? 18.547 -25.344 1.244 1 95.31 175 HIS B O 1
ATOM 3790 N N . GLY B 1 176 ? 17.938 -25.406 3.428 1 95.19 176 GLY B N 1
ATOM 3791 C CA . GLY B 1 176 ? 19.297 -25.172 3.908 1 95.19 176 GLY B CA 1
ATOM 3792 C C . GLY B 1 176 ? 19.625 -23.719 4.129 1 95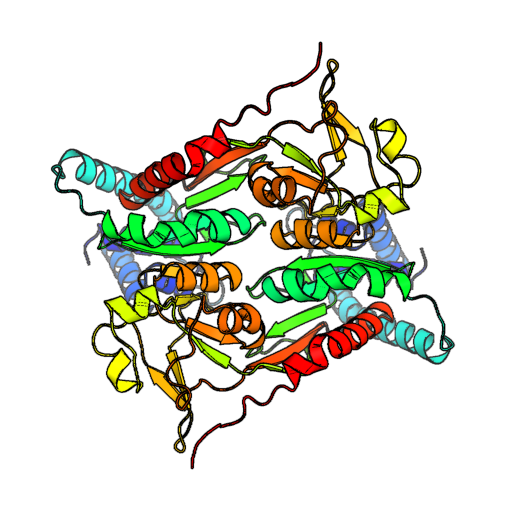.19 176 GLY B C 1
ATOM 3793 O O . GLY B 1 176 ? 18.906 -22.828 3.631 1 95.19 176 GLY B O 1
ATOM 3794 N N . VAL B 1 177 ? 20.688 -23.453 4.867 1 96 177 VAL B N 1
ATOM 3795 C CA . VAL B 1 177 ? 21.125 -22.094 5.152 1 96 177 VAL B CA 1
ATOM 3796 C C . VAL B 1 177 ? 22.203 -21.672 4.145 1 96 177 VAL B C 1
ATOM 3798 O O . VAL B 1 177 ? 23.297 -22.25 4.121 1 96 177 VAL B O 1
ATOM 3801 N N . PRO B 1 178 ? 21.844 -20.703 3.336 1 95.19 178 PRO B N 1
ATOM 3802 C CA . PRO B 1 178 ? 22.891 -20.25 2.416 1 95.19 178 PRO B CA 1
ATOM 3803 C C . PRO B 1 178 ? 23.984 -19.453 3.117 1 95.19 178 PRO B C 1
ATOM 3805 O O . PRO B 1 178 ? 23.688 -18.531 3.877 1 95.19 178 PRO B O 1
ATOM 3808 N N . GLU B 1 179 ? 25.219 -19.766 2.797 1 89.62 179 GLU B N 1
ATOM 3809 C CA . GLU B 1 179 ? 26.328 -19.094 3.453 1 89.62 179 GLU B CA 1
ATOM 3810 C C . GLU B 1 179 ? 27.031 -18.125 2.5 1 89.62 179 GLU B C 1
ATOM 3812 O O . GLU B 1 179 ? 27.75 -17.219 2.936 1 89.62 179 GLU B O 1
ATOM 3817 N N . HIS B 1 180 ? 26.875 -18.422 1.277 1 91.06 180 HIS B N 1
ATOM 3818 C CA . HIS B 1 180 ? 27.5 -17.609 0.229 1 91.06 180 HIS B CA 1
ATOM 3819 C C . HIS B 1 180 ? 26.562 -17.438 -0.962 1 91.06 180 HIS B C 1
ATOM 3821 O O . HIS B 1 180 ? 25.734 -18.297 -1.226 1 91.06 180 HIS B O 1
ATOM 3827 N N . PRO B 1 181 ? 26.766 -16.328 -1.675 1 91.44 181 PRO B N 1
ATOM 3828 C CA . PRO B 1 181 ? 25.906 -16.109 -2.842 1 91.44 181 PRO B CA 1
ATOM 3829 C C . PRO B 1 181 ? 25.953 -17.266 -3.836 1 91.44 181 PRO B C 1
ATOM 3831 O O . PRO B 1 181 ? 24.984 -17.531 -4.535 1 91.44 181 PRO B O 1
ATOM 3834 N N . ASP B 1 182 ? 27.031 -17.953 -3.926 1 89.12 182 ASP B N 1
ATOM 3835 C CA . ASP B 1 182 ? 27.156 -19.109 -4.824 1 89.12 182 ASP B CA 1
ATOM 3836 C C . ASP B 1 182 ? 26.156 -20.203 -4.465 1 89.12 182 ASP B C 1
ATOM 3838 O O . ASP B 1 182 ? 25.719 -20.953 -5.336 1 89.12 182 ASP B O 1
ATOM 3842 N N . ALA B 1 183 ? 25.875 -20.266 -3.195 1 89.5 183 ALA B N 1
ATOM 3843 C CA . ALA B 1 183 ? 24.922 -21.281 -2.715 1 89.5 183 ALA B CA 1
ATOM 3844 C C . ALA B 1 183 ? 23.516 -20.969 -3.207 1 89.5 183 ALA B C 1
ATOM 3846 O O . ALA B 1 183 ? 22.688 -21.875 -3.309 1 89.5 183 ALA B O 1
ATOM 3847 N N . LEU B 1 184 ? 23.219 -19.688 -3.52 1 91.69 184 LEU B N 1
ATOM 3848 C CA . LEU B 1 184 ? 21.875 -19.281 -3.938 1 91.69 184 LEU B CA 1
ATOM 3849 C C . LEU B 1 184 ? 21.516 -19.875 -5.289 1 91.69 184 LEU B C 1
ATOM 3851 O O . LEU B 1 184 ? 20.344 -20.141 -5.566 1 91.69 184 LEU B O 1
ATOM 3855 N N . ALA B 1 185 ? 22.531 -20.078 -6.086 1 79.5 185 ALA B N 1
ATOM 3856 C CA . ALA B 1 185 ? 22.312 -20.609 -7.43 1 79.5 185 ALA B CA 1
ATOM 3857 C C . ALA B 1 185 ? 21.859 -22.062 -7.379 1 79.5 185 ALA B C 1
ATOM 3859 O O . ALA B 1 185 ? 21.375 -22.609 -8.375 1 79.5 185 ALA B O 1
ATOM 3860 N N . HIS B 1 186 ? 22.016 -22.656 -6.25 1 82.12 186 HIS B N 1
ATOM 3861 C CA . HIS B 1 186 ? 21.719 -24.094 -6.16 1 82.12 186 HIS B CA 1
ATOM 3862 C C . HIS B 1 186 ? 20.438 -24.328 -5.363 1 82.12 186 HIS B C 1
ATOM 3864 O O . HIS B 1 186 ? 20.484 -24.906 -4.273 1 82.12 186 HIS B O 1
ATOM 3870 N N . GLY B 1 187 ? 19.281 -23.953 -5.91 1 85.25 187 GLY B N 1
ATOM 3871 C CA . GLY B 1 187 ? 18.031 -24.453 -5.367 1 85.25 187 GLY B CA 1
ATOM 3872 C C . GLY B 1 187 ? 17.328 -23.469 -4.469 1 85.25 187 GLY B C 1
ATOM 3873 O O . GLY B 1 187 ? 16.359 -23.812 -3.795 1 85.25 187 GLY B O 1
ATOM 3874 N N . HIS B 1 188 ? 17.875 -22.297 -4.27 1 94.88 188 HIS B N 1
ATOM 3875 C CA . HIS B 1 188 ? 17.203 -21.312 -3.416 1 94.88 188 HIS B CA 1
ATOM 3876 C C . HIS B 1 188 ? 16.266 -20.438 -4.227 1 94.88 188 HIS B C 1
ATOM 3878 O O . HIS B 1 188 ? 16.438 -20.266 -5.434 1 94.88 188 HIS B O 1
ATOM 3884 N N . TRP B 1 189 ? 15.273 -19.984 -3.51 1 95.06 189 TRP B N 1
ATOM 3885 C CA . TRP B 1 189 ? 14.266 -19.109 -4.09 1 95.06 189 TRP B CA 1
ATOM 3886 C C . TRP B 1 189 ? 14.305 -17.734 -3.443 1 95.06 189 TRP B C 1
ATOM 3888 O O . TRP B 1 189 ? 14.523 -17.609 -2.234 1 95.06 189 TRP B O 1
ATOM 3898 N N . ALA B 1 190 ? 14.125 -16.734 -4.246 1 96.94 190 ALA B N 1
ATOM 3899 C CA . ALA B 1 190 ? 13.867 -15.398 -3.727 1 96.94 190 ALA B CA 1
ATOM 3900 C C . ALA B 1 190 ? 12.391 -15.039 -3.854 1 96.94 190 ALA B C 1
ATOM 3902 O O . ALA B 1 190 ? 11.656 -15.664 -4.625 1 96.94 190 ALA B O 1
ATOM 3903 N N . ILE B 1 191 ? 11.945 -14.234 -3.029 1 97.75 191 ILE B N 1
ATOM 3904 C CA . ILE B 1 191 ? 10.711 -13.508 -3.299 1 97.75 191 ILE B CA 1
ATOM 3905 C C . ILE B 1 191 ? 11.023 -12.242 -4.098 1 97.75 191 ILE B C 1
ATOM 3907 O O . ILE B 1 191 ? 11.812 -11.406 -3.66 1 97.75 191 ILE B O 1
ATOM 3911 N N . GLY B 1 192 ? 10.406 -12.234 -5.227 1 96.56 192 GLY B N 1
ATOM 3912 C CA . GLY B 1 192 ? 10.688 -11.086 -6.07 1 96.56 192 GLY B CA 1
ATOM 3913 C C . GLY B 1 192 ? 10.062 -9.797 -5.555 1 96.56 192 GLY B C 1
ATOM 3914 O O . GLY B 1 192 ? 8.961 -9.812 -5 1 96.56 192 GLY B O 1
ATOM 3915 N N . TYR B 1 193 ? 10.797 -8.75 -5.738 1 94.94 193 TYR B N 1
ATOM 3916 C CA . TYR B 1 193 ? 10.258 -7.414 -5.5 1 94.94 193 TYR B CA 1
ATOM 3917 C C . TYR B 1 193 ? 10.25 -6.594 -6.785 1 94.94 193 TYR B C 1
ATOM 3919 O O . TYR B 1 193 ? 11.281 -6.441 -7.441 1 94.94 193 TYR B O 1
ATOM 3927 N N . ALA B 1 194 ? 9.07 -6.137 -7.082 1 90.75 194 ALA B N 1
ATOM 3928 C CA . ALA B 1 194 ? 8.93 -5.371 -8.32 1 90.75 194 ALA B CA 1
ATOM 3929 C C . ALA B 1 194 ? 9.453 -3.945 -8.141 1 90.75 194 ALA B C 1
ATOM 3931 O O . ALA B 1 194 ? 9.094 -3.262 -7.18 1 90.75 194 ALA B O 1
ATOM 3932 N N . SER B 1 195 ? 10.242 -3.535 -9.086 1 82.31 195 SER B N 1
ATOM 3933 C CA . SER B 1 195 ? 10.758 -2.17 -9.086 1 82.31 195 SER B CA 1
ATOM 3934 C C . SER B 1 195 ? 9.625 -1.15 -9.078 1 82.31 195 SER B C 1
ATOM 3936 O O . SER B 1 195 ? 8.68 -1.261 -9.867 1 82.31 195 SER B O 1
ATOM 3938 N N . PRO B 1 196 ? 9.758 -0.142 -8.234 1 78.19 196 PRO B N 1
ATOM 3939 C CA . PRO B 1 196 ? 8.727 0.897 -8.195 1 78.19 196 PRO B CA 1
ATOM 3940 C C . PRO B 1 196 ? 8.617 1.668 -9.508 1 78.19 196 PRO B C 1
ATOM 3942 O O . PRO B 1 196 ? 7.562 2.234 -9.812 1 78.19 196 PRO B O 1
ATOM 3945 N N . THR B 1 197 ? 9.641 1.713 -10.273 1 72.5 197 THR B N 1
ATOM 3946 C CA . THR B 1 197 ? 9.695 2.551 -11.461 1 72.5 197 THR B CA 1
ATOM 3947 C C . THR B 1 197 ? 9.359 1.738 -12.711 1 72.5 197 THR B C 1
ATOM 3949 O O . THR B 1 197 ? 8.578 2.182 -13.555 1 72.5 197 THR B O 1
ATOM 3952 N N . THR B 1 198 ? 9.898 0.48 -12.773 1 69.5 198 THR B N 1
ATOM 3953 C CA . THR B 1 198 ? 9.773 -0.264 -14.023 1 69.5 198 THR B CA 1
ATOM 3954 C C . THR B 1 198 ? 8.797 -1.423 -13.859 1 69.5 198 THR B C 1
ATOM 3956 O O . THR B 1 198 ? 8.305 -1.973 -14.852 1 69.5 198 THR B O 1
ATOM 3959 N N . GLY B 1 199 ? 8.602 -1.754 -12.672 1 77.75 199 GLY B N 1
ATOM 3960 C CA . GLY B 1 199 ? 7.758 -2.914 -12.422 1 77.75 199 GLY B CA 1
ATOM 3961 C C . GLY B 1 199 ? 8.492 -4.23 -12.578 1 77.75 199 GLY B C 1
ATOM 3962 O O . GLY B 1 199 ? 7.941 -5.293 -12.289 1 77.75 199 GLY B O 1
ATOM 3963 N N . ARG B 1 200 ? 9.758 -4.148 -12.883 1 81.56 200 ARG B N 1
ATOM 3964 C CA . ARG B 1 200 ? 10.547 -5.367 -13.062 1 81.56 200 ARG B CA 1
ATOM 3965 C C . ARG B 1 200 ? 11.086 -5.871 -11.727 1 81.56 200 ARG B C 1
ATOM 3967 O O . ARG B 1 200 ? 11.375 -5.078 -10.828 1 81.56 200 ARG B O 1
ATOM 3974 N N . GLU B 1 201 ? 11.195 -7.168 -11.742 1 89.81 201 GLU B N 1
ATOM 3975 C CA . GLU B 1 201 ? 11.766 -7.781 -10.555 1 89.81 201 GLU B CA 1
ATOM 3976 C C . GLU B 1 201 ? 13.211 -7.332 -10.336 1 89.81 201 GLU B C 1
ATOM 3978 O O . GLU B 1 201 ? 14 -7.289 -11.273 1 89.81 201 GLU B O 1
ATOM 3983 N N . LEU B 1 202 ? 13.516 -6.977 -9.148 1 89.44 202 LEU B N 1
ATOM 3984 C CA . LEU B 1 202 ? 14.867 -6.551 -8.797 1 89.44 202 LEU B CA 1
ATOM 3985 C C . LEU B 1 202 ? 15.797 -7.754 -8.664 1 89.44 202 LEU B C 1
ATOM 3987 O O . LEU B 1 202 ? 15.391 -8.797 -8.148 1 89.44 202 LEU B O 1
ATOM 3991 N N . ASP B 1 203 ? 17 -7.508 -9.016 1 91.94 203 ASP B N 1
ATOM 3992 C CA . ASP B 1 203 ? 18.016 -8.555 -8.852 1 91.94 203 ASP B CA 1
ATOM 3993 C C . ASP B 1 203 ? 18.469 -8.648 -7.402 1 91.94 203 ASP B C 1
ATOM 3995 O O . ASP B 1 203 ? 18.328 -7.699 -6.633 1 91.94 203 ASP B O 1
ATOM 3999 N N . TRP B 1 204 ? 18.984 -9.859 -7.137 1 95.06 204 TRP B N 1
ATOM 4000 C CA . TRP B 1 204 ? 19.641 -10.047 -5.848 1 95.06 204 TRP B CA 1
ATOM 4001 C C . TRP B 1 204 ? 21.016 -9.375 -5.84 1 95.06 204 TRP B C 1
ATOM 4003 O O . TRP B 1 204 ? 21.844 -9.625 -6.723 1 95.06 204 TRP B O 1
ATOM 4013 N N . GLU B 1 205 ? 21.203 -8.516 -4.875 1 95.5 205 GLU B N 1
ATOM 4014 C CA . GLU B 1 205 ? 22.453 -7.754 -4.84 1 95.5 205 GLU B CA 1
ATOM 4015 C C . GLU B 1 205 ? 23.297 -8.125 -3.621 1 95.5 205 GLU B C 1
ATOM 4017 O O . GLU B 1 205 ? 22.75 -8.438 -2.559 1 95.5 205 GLU B O 1
ATOM 4022 N N . TYR B 1 206 ? 24.625 -8.133 -3.836 1 94.69 206 TYR B N 1
ATOM 4023 C CA . TYR B 1 206 ? 25.547 -8.219 -2.707 1 94.69 206 TYR B CA 1
ATOM 4024 C C . TYR B 1 206 ? 26.828 -7.441 -2.988 1 94.69 206 TYR B C 1
ATOM 4026 O O . TYR B 1 206 ? 27.172 -7.199 -4.148 1 94.69 206 TYR B O 1
ATOM 4034 N N . VAL B 1 207 ? 27.453 -7.062 -1.888 1 94.19 207 VAL B N 1
ATOM 4035 C CA . VAL B 1 207 ? 28.656 -6.246 -2.004 1 94.19 207 VAL B CA 1
ATOM 4036 C C . VAL B 1 207 ? 29.875 -7.031 -1.507 1 94.19 207 VAL B C 1
ATOM 4038 O O . VAL B 1 207 ? 29.797 -7.711 -0.482 1 94.19 207 VAL B O 1
ATOM 4041 N N . THR B 1 208 ? 30.922 -6.969 -2.262 1 90.62 208 THR B N 1
ATOM 4042 C CA . THR B 1 208 ? 32.219 -7.488 -1.871 1 90.62 208 THR B CA 1
ATOM 4043 C C . THR B 1 208 ? 33.281 -6.391 -1.927 1 90.62 208 THR B C 1
ATOM 4045 O O . THR B 1 208 ? 32.969 -5.242 -2.244 1 90.62 208 THR B O 1
ATOM 4048 N N . ASP B 1 209 ? 34.469 -6.809 -1.597 1 87.62 209 ASP B N 1
ATOM 4049 C CA . ASP B 1 209 ? 35.562 -5.867 -1.704 1 87.62 209 ASP B CA 1
ATOM 4050 C C . ASP B 1 209 ? 35.75 -5.383 -3.143 1 87.62 209 ASP B C 1
ATOM 4052 O O . ASP B 1 209 ? 36.25 -4.289 -3.379 1 87.62 209 ASP B O 1
ATOM 4056 N N . ALA B 1 210 ? 35.344 -6.133 -4.02 1 89.69 210 ALA B N 1
ATOM 4057 C CA . ALA B 1 210 ? 35.5 -5.824 -5.438 1 89.69 210 ALA B CA 1
ATOM 4058 C C . ALA B 1 210 ? 34.375 -4.934 -5.938 1 89.69 210 ALA B C 1
ATOM 4060 O O . ALA B 1 210 ? 34.375 -4.461 -7.078 1 89.69 210 ALA B O 1
ATOM 4061 N N . GLY B 1 211 ? 33.406 -4.75 -5.094 1 91.75 211 GLY B N 1
ATOM 4062 C CA . GLY B 1 211 ? 32.312 -3.879 -5.492 1 91.75 211 GLY B CA 1
ATOM 4063 C C . GLY B 1 211 ? 30.969 -4.547 -5.406 1 91.75 211 GLY B C 1
ATOM 4064 O O . GLY B 1 211 ? 30.781 -5.5 -4.648 1 91.75 211 GLY B O 1
ATOM 4065 N N . ARG B 1 212 ? 30 -3.977 -6.188 1 93.62 212 ARG B N 1
ATOM 4066 C CA . ARG B 1 212 ? 28.625 -4.461 -6.188 1 93.62 212 ARG B CA 1
ATOM 4067 C C . ARG B 1 212 ? 28.438 -5.586 -7.199 1 93.62 212 ARG B C 1
ATOM 4069 O O . ARG B 1 212 ? 28.938 -5.504 -8.32 1 93.62 212 ARG B O 1
ATOM 4076 N N . HIS B 1 213 ? 27.766 -6.629 -6.762 1 94.19 213 HIS B N 1
ATOM 4077 C CA . HIS B 1 213 ? 27.438 -7.781 -7.598 1 94.19 213 HIS B CA 1
ATOM 4078 C C . HIS B 1 213 ? 25.938 -8.07 -7.578 1 94.19 213 HIS B C 1
ATOM 4080 O O . HIS B 1 213 ? 25.25 -7.754 -6.605 1 94.19 213 HIS B O 1
ATOM 4086 N N . THR B 1 214 ? 25.484 -8.594 -8.688 1 93.56 214 THR B N 1
ATOM 4087 C CA . THR B 1 214 ? 24.078 -9.008 -8.758 1 93.56 214 THR B CA 1
ATOM 4088 C C . THR B 1 214 ? 23.953 -10.43 -9.281 1 93.56 214 THR B C 1
ATOM 4090 O O . THR B 1 214 ? 24.844 -10.906 -10.008 1 93.56 214 THR B O 1
ATOM 4093 N N . LEU B 1 215 ? 22.969 -11.125 -8.844 1 90.56 215 LEU B N 1
ATOM 4094 C CA . LEU B 1 215 ? 22.625 -12.43 -9.398 1 90.56 215 LEU B CA 1
ATOM 4095 C C . LEU B 1 215 ? 21.125 -12.594 -9.547 1 90.56 215 LEU B C 1
ATOM 4097 O O . LEU B 1 215 ? 20.344 -11.906 -8.875 1 90.56 215 LEU B O 1
ATOM 4101 N N . THR B 1 216 ? 20.797 -13.383 -10.477 1 90.19 216 THR B N 1
ATOM 4102 C CA . THR B 1 216 ? 19.375 -13.664 -10.703 1 90.19 216 THR B CA 1
ATOM 4103 C C . THR B 1 216 ? 18.953 -14.914 -9.938 1 90.19 216 THR B C 1
ATOM 4105 O O . THR B 1 216 ? 19.562 -15.977 -10.062 1 90.19 216 THR B O 1
ATOM 4108 N N . LEU B 1 217 ? 17.969 -14.734 -9.094 1 92.31 217 LEU B N 1
ATOM 4109 C CA . LEU B 1 217 ? 17.359 -15.852 -8.383 1 92.31 217 LEU B CA 1
ATOM 4110 C C . LEU B 1 217 ? 15.938 -16.094 -8.875 1 92.31 217 LEU B C 1
ATOM 4112 O O . LEU B 1 217 ? 15.211 -15.148 -9.18 1 92.31 217 LEU B O 1
ATOM 4116 N N . PRO B 1 218 ? 15.586 -17.359 -8.977 1 92.12 218 PRO B N 1
ATOM 4117 C CA . PRO B 1 218 ? 14.195 -17.625 -9.359 1 92.12 218 PRO B CA 1
ATOM 4118 C C . PRO B 1 218 ? 13.195 -17.219 -8.273 1 92.12 218 PRO B C 1
ATOM 4120 O O . PRO B 1 218 ? 13.516 -17.266 -7.082 1 92.12 218 PRO B O 1
ATOM 4123 N N . SER B 1 219 ? 12.062 -16.797 -8.695 1 94.44 219 SER B N 1
ATOM 4124 C CA . SER B 1 219 ? 10.969 -16.422 -7.801 1 94.44 219 SER B CA 1
ATOM 4125 C C . SER B 1 219 ? 9.648 -17.016 -8.273 1 94.44 219 SER B C 1
ATOM 4127 O O . SER B 1 219 ? 9.391 -17.078 -9.484 1 94.44 219 SER B O 1
ATOM 4129 N N . ARG B 1 220 ? 8.867 -17.484 -7.336 1 94.44 220 ARG B N 1
ATOM 4130 C CA . ARG B 1 220 ? 7.527 -17.969 -7.66 1 94.44 220 ARG B CA 1
ATOM 4131 C C . ARG B 1 220 ? 6.488 -16.875 -7.438 1 94.44 220 ARG B C 1
ATOM 4133 O O . ARG B 1 220 ? 5.371 -16.969 -7.949 1 94.44 220 ARG B O 1
ATOM 4140 N N . VAL B 1 221 ? 6.906 -15.953 -6.641 1 96.81 221 VAL B N 1
ATOM 4141 C CA . VAL B 1 221 ? 6.02 -14.836 -6.34 1 96.81 221 VAL B CA 1
ATOM 4142 C C . VAL B 1 221 ? 6.797 -13.523 -6.406 1 96.81 221 VAL B C 1
ATOM 4144 O O . VAL B 1 221 ? 7.941 -13.445 -5.953 1 96.81 221 VAL B O 1
ATOM 4147 N N . VAL B 1 222 ? 6.211 -12.562 -7.078 1 96.88 222 VAL B N 1
ATOM 4148 C CA . VAL B 1 222 ? 6.734 -11.203 -7.137 1 96.88 222 VAL B CA 1
ATOM 4149 C C . VAL B 1 222 ? 5.73 -10.234 -6.516 1 96.88 222 VAL B C 1
ATOM 4151 O O . VAL B 1 222 ? 4.547 -10.25 -6.867 1 96.88 222 VAL B O 1
ATOM 4154 N N . VAL B 1 223 ? 6.23 -9.469 -5.551 1 97.06 223 VAL B N 1
ATOM 4155 C CA . VAL B 1 223 ? 5.348 -8.531 -4.863 1 97.06 223 VAL B CA 1
ATOM 4156 C C . VAL B 1 223 ? 5.848 -7.102 -5.07 1 97.06 223 VAL B C 1
ATOM 4158 O O . VAL B 1 223 ? 6.969 -6.891 -5.535 1 97.06 223 VAL B O 1
ATOM 4161 N N . ASN B 1 224 ? 4.984 -6.102 -4.73 1 94.31 224 ASN B N 1
ATOM 4162 C CA . ASN B 1 224 ? 5.391 -4.707 -4.895 1 94.31 224 ASN B CA 1
ATOM 4163 C C . ASN B 1 224 ? 5.137 -3.898 -3.625 1 94.31 224 ASN B C 1
ATOM 4165 O O . ASN B 1 224 ? 4.996 -2.676 -3.682 1 94.31 224 ASN B O 1
ATOM 4169 N N . ASN B 1 225 ? 5.027 -4.57 -2.578 1 94.94 225 ASN B N 1
ATOM 4170 C CA . ASN B 1 225 ? 4.758 -3.986 -1.269 1 94.94 225 ASN B CA 1
ATOM 4171 C C . ASN B 1 225 ? 5.578 -4.664 -0.173 1 94.94 225 ASN B C 1
ATOM 4173 O O . ASN B 1 225 ? 5.621 -5.895 -0.095 1 94.94 225 ASN B O 1
ATOM 4177 N N . ALA B 1 226 ? 6.184 -3.861 0.676 1 95.06 226 ALA B N 1
ATOM 4178 C CA . ALA B 1 226 ? 7.113 -4.391 1.669 1 95.06 226 ALA B CA 1
ATOM 4179 C C . ALA B 1 226 ? 6.395 -5.27 2.684 1 95.06 226 ALA B C 1
ATOM 4181 O O . ALA B 1 226 ? 6.941 -6.277 3.141 1 95.06 226 ALA B O 1
ATOM 4182 N N . GLU B 1 227 ? 5.203 -4.898 3.037 1 94.62 227 GLU B N 1
ATOM 4183 C CA . GLU B 1 227 ? 4.445 -5.711 3.986 1 94.62 227 GLU B CA 1
ATOM 4184 C C . GLU B 1 227 ? 4.188 -7.109 3.434 1 94.62 227 GLU B C 1
ATOM 4186 O O . GLU B 1 227 ? 4.352 -8.102 4.145 1 94.62 227 GLU B O 1
ATOM 4191 N N . THR B 1 228 ? 3.807 -7.125 2.195 1 96.5 228 THR B N 1
ATOM 4192 C CA . THR B 1 2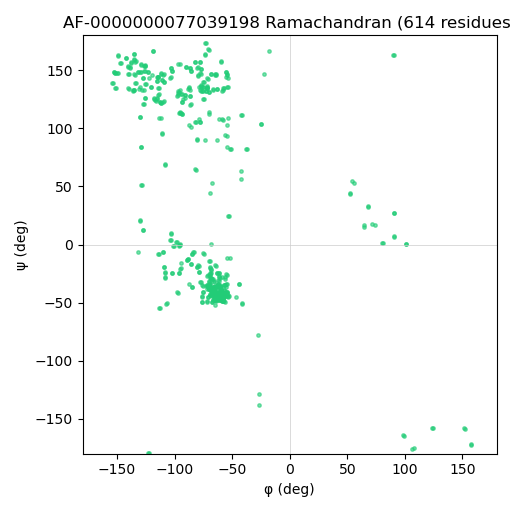28 ? 3.533 -8.406 1.557 1 96.5 228 THR B CA 1
ATOM 4193 C C . THR B 1 228 ? 4.824 -9.188 1.328 1 96.5 228 THR B C 1
ATOM 4195 O O . THR B 1 228 ? 4.844 -10.414 1.425 1 96.5 228 THR B O 1
ATOM 4198 N N . TYR B 1 229 ? 5.836 -8.445 1.046 1 97.81 229 TYR B N 1
ATOM 4199 C CA . TYR B 1 229 ? 7.168 -9.016 0.885 1 97.81 229 TYR B CA 1
ATOM 4200 C C . TYR B 1 229 ? 7.586 -9.797 2.129 1 97.81 229 TYR B C 1
ATOM 4202 O O . TYR B 1 229 ? 7.938 -10.977 2.045 1 97.81 229 TYR B O 1
ATOM 4210 N N . ILE B 1 230 ? 7.441 -9.227 3.217 1 98 230 ILE B N 1
ATOM 4211 C CA . ILE B 1 230 ? 7.832 -9.797 4.5 1 98 230 ILE B CA 1
ATOM 4212 C C . ILE B 1 230 ? 6.895 -10.945 4.859 1 98 230 ILE B C 1
ATOM 4214 O O . ILE B 1 230 ? 7.344 -12.008 5.309 1 98 230 ILE B O 1
ATOM 4218 N N . ALA B 1 231 ? 5.598 -10.727 4.688 1 97.69 231 ALA B N 1
ATOM 4219 C CA . ALA B 1 231 ? 4.629 -11.773 5 1 97.69 231 ALA B CA 1
ATOM 4220 C C . ALA B 1 231 ? 4.898 -13.031 4.18 1 97.69 231 ALA B C 1
ATOM 4222 O O . ALA B 1 231 ? 4.773 -14.148 4.688 1 97.69 231 ALA B O 1
ATOM 4223 N N . SER B 1 232 ? 5.234 -12.859 2.918 1 98.44 232 SER B N 1
ATOM 4224 C CA . SER B 1 232 ? 5.562 -14 2.062 1 98.44 232 SER B CA 1
ATOM 4225 C C . SER B 1 232 ? 6.82 -14.703 2.545 1 98.44 232 SER B C 1
ATOM 4227 O O . SER B 1 232 ? 6.918 -15.93 2.469 1 98.44 232 SER B O 1
ATOM 4229 N N . CYS B 1 233 ? 7.75 -13.922 3.025 1 98.69 233 CYS B N 1
ATOM 4230 C CA . CYS B 1 233 ? 8.984 -14.484 3.564 1 98.69 233 CYS B CA 1
ATOM 4231 C C . CYS B 1 233 ? 8.703 -15.32 4.809 1 98.69 233 CYS B C 1
ATOM 4233 O O . CYS B 1 233 ? 9.188 -16.453 4.926 1 98.69 233 CYS B O 1
ATOM 4235 N N . ILE B 1 234 ? 7.949 -14.773 5.691 1 98.56 234 ILE B N 1
ATOM 4236 C CA . ILE B 1 234 ? 7.57 -15.484 6.91 1 98.56 234 ILE B CA 1
ATOM 4237 C C . ILE B 1 234 ? 6.879 -16.797 6.547 1 98.56 234 ILE B C 1
ATOM 4239 O O . ILE B 1 234 ? 7.09 -17.812 7.207 1 98.56 234 ILE B O 1
ATOM 4243 N N . ALA B 1 235 ? 6.148 -16.781 5.484 1 98.19 235 ALA B N 1
ATOM 4244 C CA . ALA B 1 235 ? 5.383 -17.938 5.043 1 98.19 235 ALA B CA 1
ATOM 4245 C C . ALA B 1 235 ? 6.297 -19 4.426 1 98.19 235 ALA B C 1
ATOM 4247 O O . ALA B 1 235 ? 5.844 -20.078 4.059 1 98.19 235 ALA B O 1
ATOM 4248 N N . GLY B 1 236 ? 7.527 -18.656 4.242 1 97.69 236 GLY B N 1
ATOM 4249 C CA . GLY B 1 236 ? 8.5 -19.641 3.775 1 97.69 236 GLY B CA 1
ATOM 4250 C C . GLY B 1 236 ? 8.617 -19.688 2.264 1 97.69 236 GLY B C 1
ATOM 4251 O O . GLY B 1 236 ? 9.008 -20.719 1.701 1 97.69 236 GLY B O 1
ATOM 4252 N N . MET B 1 237 ? 8.32 -18.578 1.581 1 97.5 237 MET B N 1
ATOM 4253 C CA . MET B 1 237 ? 8.281 -18.594 0.121 1 97.5 237 MET B CA 1
ATOM 4254 C C . MET B 1 237 ? 9.672 -18.359 -0.459 1 97.5 237 MET B C 1
ATOM 4256 O O . MET B 1 237 ? 9.898 -18.562 -1.653 1 97.5 237 MET B O 1
ATOM 4260 N N . GLY B 1 238 ? 10.578 -17.859 0.37 1 97.94 238 GLY B N 1
ATOM 4261 C CA . GLY B 1 238 ? 11.906 -17.578 -0.141 1 97.94 238 GLY B CA 1
ATOM 4262 C C . GLY B 1 238 ? 12.664 -16.547 0.677 1 97.94 238 GLY B C 1
ATOM 4263 O O . GLY B 1 238 ? 12.227 -16.188 1.771 1 97.94 238 GLY B O 1
ATOM 4264 N N . LEU B 1 239 ? 13.828 -16.156 0.13 1 98.12 239 LEU B N 1
ATOM 4265 C CA . LEU B 1 239 ? 14.68 -15.141 0.75 1 98.12 239 LEU B CA 1
ATOM 4266 C C . LEU B 1 239 ? 14.266 -13.742 0.321 1 98.12 239 LEU B C 1
ATOM 4268 O O . LEU B 1 239 ? 13.727 -13.555 -0.773 1 98.12 239 LEU B O 1
ATOM 4272 N N . ILE B 1 240 ? 14.523 -12.797 1.167 1 98.31 240 ILE B N 1
ATOM 4273 C CA . ILE B 1 240 ? 14.273 -11.406 0.806 1 98.31 240 ILE B CA 1
ATOM 4274 C C . ILE B 1 240 ? 15.469 -10.547 1.2 1 98.31 240 ILE B C 1
ATOM 4276 O O . ILE B 1 240 ? 16.297 -10.961 2.025 1 98.31 240 ILE B O 1
ATOM 4280 N N . GLN B 1 241 ? 15.633 -9.422 0.588 1 97.44 241 GLN B N 1
ATOM 4281 C CA . GLN B 1 241 ? 16.516 -8.32 0.977 1 97.44 241 GLN B CA 1
ATOM 4282 C C . GLN B 1 241 ? 15.703 -7.102 1.41 1 97.44 241 GLN B C 1
ATOM 4284 O O . GLN B 1 241 ? 14.93 -6.547 0.623 1 97.44 241 GLN B O 1
ATOM 4289 N N . ILE B 1 242 ? 15.906 -6.68 2.576 1 96.88 242 ILE B N 1
ATOM 4290 C CA . ILE B 1 242 ? 14.977 -5.727 3.168 1 96.88 242 ILE B CA 1
ATOM 4291 C C . ILE B 1 242 ? 15.719 -4.816 4.148 1 96.88 242 ILE B C 1
ATOM 4293 O O . ILE B 1 242 ? 16.703 -5.234 4.762 1 96.88 242 ILE B O 1
ATOM 4297 N N . PRO B 1 243 ? 15.273 -3.531 4.27 1 95.25 243 PRO B N 1
ATOM 4298 C CA . PRO B 1 243 ? 15.852 -2.721 5.344 1 95.25 243 PRO B CA 1
ATOM 4299 C C . PRO B 1 243 ? 15.742 -3.385 6.715 1 95.25 243 PRO B C 1
ATOM 4301 O O . PRO B 1 243 ? 14.664 -3.877 7.078 1 95.25 243 PRO B O 1
ATOM 4304 N N . ARG B 1 244 ? 16.797 -3.354 7.484 1 95.31 244 ARG B N 1
ATOM 4305 C CA . ARG B 1 244 ? 16.844 -4.035 8.773 1 95.31 244 ARG B CA 1
ATOM 4306 C C . ARG B 1 244 ? 15.766 -3.516 9.719 1 95.31 244 ARG B C 1
ATOM 4308 O O . ARG B 1 244 ? 15.148 -4.289 10.453 1 95.31 244 ARG B O 1
ATOM 4315 N N . PHE B 1 245 ? 15.523 -2.256 9.695 1 92.06 245 PHE B N 1
ATOM 4316 C CA . PHE B 1 245 ? 14.57 -1.657 10.625 1 92.06 245 PHE B CA 1
ATOM 4317 C C . PHE B 1 245 ? 13.18 -2.246 10.43 1 92.06 245 PHE B C 1
ATOM 4319 O O . PHE B 1 245 ? 12.398 -2.332 11.375 1 92.06 245 PHE B O 1
ATOM 4326 N N . ASP B 1 246 ? 12.906 -2.688 9.203 1 94.19 246 ASP B N 1
ATOM 4327 C CA . ASP B 1 246 ? 11.586 -3.217 8.867 1 94.19 246 ASP B CA 1
ATOM 4328 C C . ASP B 1 246 ? 11.336 -4.555 9.562 1 94.19 246 ASP B C 1
ATOM 4330 O O . ASP B 1 246 ? 10.188 -4.934 9.797 1 94.19 246 ASP B O 1
ATOM 4334 N N . VAL B 1 247 ? 12.406 -5.262 9.875 1 96.75 247 VAL B N 1
ATOM 4335 C CA . VAL B 1 247 ? 12.211 -6.633 10.328 1 96.75 247 VAL B CA 1
ATOM 4336 C C . VAL B 1 247 ? 12.93 -6.848 11.664 1 96.75 247 VAL B C 1
ATOM 4338 O O . VAL B 1 247 ? 13.078 -7.984 12.117 1 96.75 247 VAL B O 1
ATOM 4341 N N . ALA B 1 248 ? 13.367 -5.805 12.305 1 94.94 248 ALA B N 1
ATOM 4342 C CA . ALA B 1 248 ? 14.109 -5.914 13.555 1 94.94 248 ALA B CA 1
ATOM 4343 C C . ALA B 1 248 ? 13.336 -6.73 14.586 1 94.94 248 ALA B C 1
ATOM 4345 O O . ALA B 1 248 ? 13.891 -7.633 15.219 1 94.94 248 ALA B O 1
ATOM 4346 N N . HIS B 1 249 ? 12.086 -6.465 14.703 1 94.38 249 HIS B N 1
ATOM 4347 C CA . HIS B 1 249 ? 11.25 -7.164 15.672 1 94.38 249 HIS B CA 1
ATOM 4348 C C . HIS B 1 249 ? 11.07 -8.633 15.289 1 94.38 249 HIS B C 1
ATOM 4350 O O . HIS B 1 249 ? 10.914 -9.484 16.156 1 94.38 249 HIS B O 1
ATOM 4356 N N . LEU B 1 250 ? 11.109 -8.953 14.078 1 97.62 250 LEU B N 1
ATOM 4357 C CA . LEU B 1 250 ? 10.961 -10.32 13.602 1 97.62 250 LEU B CA 1
ATOM 4358 C C . LEU B 1 250 ? 12.258 -11.109 13.797 1 97.62 250 LEU B C 1
ATOM 4360 O O . LEU B 1 250 ? 12.227 -12.32 14.023 1 97.62 250 LEU B O 1
ATOM 4364 N N . LEU B 1 251 ? 13.352 -10.359 13.688 1 97.44 251 LEU B N 1
ATOM 4365 C CA . LEU B 1 251 ? 14.641 -10.977 13.992 1 97.44 251 LEU B CA 1
ATOM 4366 C C . LEU B 1 251 ? 14.742 -11.297 15.484 1 97.44 251 LEU B C 1
ATOM 4368 O O . LEU B 1 251 ? 15.188 -12.383 15.859 1 97.44 251 LEU B O 1
ATOM 4372 N N . GLU B 1 252 ? 14.266 -10.43 16.266 1 97.06 252 GLU B N 1
ATOM 4373 C CA . GLU B 1 252 ? 14.305 -10.602 17.719 1 97.06 252 GLU B CA 1
ATOM 4374 C C . GLU B 1 252 ? 13.414 -11.75 18.156 1 97.06 252 GLU B C 1
ATOM 4376 O O . GLU B 1 252 ? 13.789 -12.531 19.047 1 97.06 252 GLU B O 1
ATOM 4381 N N . SER B 1 253 ? 12.281 -11.891 17.594 1 97 253 SER B N 1
ATOM 4382 C CA . SER B 1 253 ? 11.336 -12.93 17.969 1 97 253 SER B CA 1
ATOM 4383 C C . SER B 1 253 ? 11.719 -14.273 17.359 1 97 253 SER B C 1
ATOM 4385 O O . SER B 1 253 ? 11.188 -15.312 17.75 1 97 253 SER B O 1
ATOM 4387 N N . GLY B 1 254 ? 12.555 -14.234 16.344 1 97.44 254 GLY B N 1
ATOM 4388 C CA . GLY B 1 254 ? 12.977 -15.453 15.688 1 97.44 254 GLY B CA 1
ATOM 4389 C C . GLY B 1 254 ? 12.078 -15.844 14.523 1 97.44 254 GLY B C 1
ATOM 4390 O O . GLY B 1 254 ? 12.266 -16.906 13.914 1 97.44 254 GLY B O 1
ATOM 4391 N N . ALA B 1 255 ? 11.156 -14.984 14.188 1 97.94 255 ALA B N 1
ATOM 4392 C CA . ALA B 1 255 ? 10.281 -15.25 13.055 1 97.94 255 ALA B CA 1
ATOM 4393 C C . ALA B 1 255 ? 11.047 -15.195 11.742 1 97.94 255 ALA B C 1
ATOM 4395 O O . ALA B 1 255 ? 10.664 -15.82 10.758 1 97.94 255 ALA B O 1
ATOM 4396 N N . LEU B 1 256 ? 12.094 -14.406 11.734 1 98.56 256 LEU B N 1
ATOM 4397 C CA . LEU B 1 256 ? 13.031 -14.344 10.617 1 98.56 256 LEU B CA 1
ATOM 4398 C C . LEU B 1 256 ? 14.469 -14.492 11.109 1 98.56 256 LEU B C 1
ATOM 4400 O O . LEU B 1 256 ? 14.758 -14.258 12.281 1 98.56 256 LEU B O 1
ATOM 4404 N N . VAL B 1 257 ? 15.297 -14.945 10.227 1 98.44 257 VAL B N 1
ATOM 4405 C CA . VAL B 1 257 ? 16.719 -15.117 10.508 1 98.44 257 VAL B CA 1
ATOM 4406 C C . VAL B 1 257 ? 17.547 -14.422 9.43 1 98.44 257 VAL B C 1
ATOM 4408 O O . VAL B 1 257 ? 17.25 -14.555 8.234 1 98.44 257 VAL B O 1
ATOM 4411 N N . GLU B 1 258 ? 18.516 -13.688 9.867 1 97.88 258 GLU B N 1
ATOM 4412 C CA . GLU B 1 258 ? 19.438 -13.102 8.898 1 97.88 258 GLU B CA 1
ATOM 4413 C C . GLU B 1 258 ? 20.406 -14.148 8.344 1 97.88 258 GLU B C 1
ATOM 4415 O O . GLU B 1 258 ? 20.922 -14.977 9.094 1 97.88 258 GLU B O 1
ATOM 4420 N N . VAL B 1 259 ? 20.594 -14.117 7.078 1 97.5 259 VAL B N 1
ATOM 4421 C CA . VAL B 1 259 ? 21.516 -15.039 6.43 1 97.5 259 VAL B CA 1
ATOM 4422 C C . VAL B 1 259 ? 22.531 -14.25 5.605 1 97.5 259 VAL B C 1
ATOM 4424 O O . VAL B 1 259 ? 22.312 -13.078 5.277 1 97.5 259 VAL B O 1
ATOM 4427 N N . MET B 1 260 ? 23.703 -14.836 5.41 1 95.94 260 MET B N 1
ATOM 4428 C CA . MET B 1 260 ? 24.75 -14.266 4.578 1 95.94 260 MET B CA 1
ATOM 4429 C C . MET B 1 260 ? 25.109 -12.852 5.039 1 95.94 260 MET B C 1
ATOM 4431 O O . MET B 1 260 ? 25.141 -11.922 4.23 1 95.94 260 MET B O 1
ATOM 4435 N N . ARG B 1 261 ? 25.391 -12.719 6.227 1 93.88 261 ARG B N 1
ATOM 4436 C CA . ARG B 1 261 ? 25.703 -11.438 6.859 1 93.88 261 ARG B CA 1
ATOM 4437 C C . ARG B 1 261 ? 26.891 -10.766 6.191 1 93.88 261 ARG B C 1
ATOM 4439 O O . ARG B 1 261 ? 26.984 -9.531 6.16 1 93.88 261 ARG B O 1
ATOM 4446 N N . ALA B 1 262 ? 27.734 -11.562 5.652 1 92.62 262 ALA B N 1
ATOM 4447 C CA . ALA B 1 262 ? 28.938 -11.023 5.031 1 92.62 262 ALA B CA 1
ATOM 4448 C C . ALA B 1 262 ? 28.672 -10.578 3.598 1 92.62 262 ALA B C 1
ATOM 4450 O O . ALA B 1 262 ? 29.531 -9.969 2.955 1 92.62 262 ALA B O 1
ATOM 4451 N N . HIS B 1 263 ? 27.516 -10.852 3.137 1 94.81 263 HIS B N 1
ATOM 4452 C CA . HIS B 1 263 ? 27.188 -10.57 1.746 1 94.81 263 HIS B CA 1
ATOM 4453 C C . HIS B 1 263 ? 25.891 -9.781 1.644 1 94.81 263 HIS B C 1
ATOM 4455 O O . HIS B 1 263 ? 25 -10.141 0.862 1 94.81 263 HIS B O 1
ATOM 4461 N N . ARG B 1 264 ? 25.844 -8.727 2.383 1 95.38 264 ARG B N 1
ATOM 4462 C CA . ARG B 1 264 ? 24.672 -7.844 2.375 1 95.38 264 ARG B CA 1
ATOM 4463 C C . ARG B 1 264 ? 24.672 -6.957 1.135 1 95.38 264 ARG B C 1
ATOM 4465 O O . ARG B 1 264 ? 25.719 -6.699 0.544 1 95.38 264 ARG B O 1
ATOM 4472 N N . PRO B 1 265 ? 23.438 -6.582 0.713 1 95.62 265 PRO B N 1
ATOM 4473 C CA . PRO B 1 265 ? 23.391 -5.57 -0.345 1 95.62 265 PRO B CA 1
ATOM 4474 C C . PRO B 1 265 ? 23.828 -4.188 0.142 1 95.62 265 PRO B C 1
ATOM 4476 O O . PRO B 1 265 ? 23.984 -3.975 1.348 1 95.62 265 PRO B O 1
ATOM 4479 N N . ALA B 1 266 ? 24.062 -3.287 -0.836 1 93.69 266 ALA B N 1
ATOM 4480 C CA . ALA B 1 266 ? 24.406 -1.907 -0.495 1 93.69 266 ALA B CA 1
ATOM 4481 C C . ALA B 1 266 ? 23.234 -1.222 0.221 1 93.69 266 ALA B C 1
ATOM 4483 O O . ALA B 1 266 ? 22.078 -1.524 -0.043 1 93.69 266 ALA B O 1
ATOM 4484 N N . PRO B 1 267 ? 23.594 -0.323 1.152 1 93.5 267 PRO B N 1
ATOM 4485 C CA . PRO B 1 267 ? 22.531 0.464 1.777 1 93.5 267 PRO B CA 1
ATOM 4486 C C . PRO B 1 267 ? 21.734 1.284 0.766 1 93.5 267 PRO B C 1
ATOM 4488 O O . PRO B 1 267 ? 22.203 1.519 -0.351 1 93.5 267 PRO B O 1
ATOM 4491 N N . MET B 1 268 ? 20.547 1.622 1.15 1 92.5 268 MET B N 1
ATOM 4492 C CA . MET B 1 268 ? 19.688 2.424 0.281 1 92.5 268 MET B CA 1
ATOM 4493 C C . MET B 1 268 ? 19.531 3.84 0.828 1 92.5 268 MET B C 1
ATOM 4495 O O . MET B 1 268 ? 19.266 4.023 2.02 1 92.5 268 MET B O 1
ATOM 4499 N N . ASP B 1 269 ? 19.547 4.809 -0.055 1 92.06 269 ASP B N 1
ATOM 4500 C CA . ASP B 1 269 ? 19.344 6.199 0.334 1 92.06 269 ASP B CA 1
ATOM 4501 C C . ASP B 1 269 ? 17.875 6.469 0.646 1 92.06 269 ASP B C 1
ATOM 4503 O O . ASP B 1 269 ? 16.984 5.945 -0.029 1 92.06 269 ASP B O 1
ATOM 4507 N N . VAL B 1 270 ? 17.703 7.238 1.676 1 93.44 270 VAL B N 1
ATOM 4508 C CA . VAL B 1 270 ? 16.375 7.75 2.014 1 93.44 270 VAL B CA 1
ATOM 4509 C C . VAL B 1 270 ? 16.344 9.266 1.834 1 93.44 270 VAL B C 1
ATOM 4511 O O . VAL B 1 270 ? 17.219 9.977 2.322 1 93.44 270 VAL B O 1
ATOM 4514 N N . SER B 1 271 ? 15.289 9.727 1.071 1 92.62 271 SER B N 1
ATOM 4515 C CA . SER B 1 271 ? 15.219 11.156 0.8 1 92.62 271 SER B CA 1
ATOM 4516 C C . SER B 1 271 ? 13.789 11.664 0.872 1 92.62 271 SER B C 1
ATOM 4518 O O . SER B 1 271 ? 12.844 10.914 0.605 1 92.62 271 SER B O 1
ATOM 4520 N N . ALA B 1 272 ? 13.68 12.867 1.31 1 92.56 272 ALA B N 1
ATOM 4521 C CA . ALA B 1 272 ? 12.445 13.617 1.079 1 92.56 272 ALA B CA 1
ATOM 4522 C C . ALA B 1 272 ? 12.477 14.32 -0.277 1 92.56 272 ALA B C 1
ATOM 4524 O O . ALA B 1 272 ? 13.469 14.961 -0.627 1 92.56 272 ALA B O 1
ATOM 4525 N N . VAL B 1 273 ? 11.453 14.102 -1.042 1 91 273 VAL B N 1
ATOM 4526 C CA . VAL B 1 273 ? 11.383 14.711 -2.363 1 91 273 VAL B CA 1
ATOM 4527 C C . VAL B 1 273 ? 10.133 15.594 -2.455 1 91 273 VAL B C 1
ATOM 4529 O O . VAL B 1 273 ? 9.07 15.219 -1.956 1 91 273 VAL B O 1
ATOM 4532 N N . TYR B 1 274 ? 10.289 16.688 -2.969 1 87.38 274 TYR B N 1
ATOM 4533 C CA . TYR B 1 274 ? 9.148 17.594 -3.135 1 87.38 274 TYR B CA 1
ATOM 4534 C C . TYR B 1 274 ? 9.352 18.516 -4.328 1 87.38 274 TYR B C 1
ATOM 4536 O O . TYR B 1 274 ? 10.492 18.75 -4.754 1 87.38 274 TYR B O 1
ATOM 4544 N N . PRO B 1 275 ? 8.242 18.844 -4.949 1 79.56 275 PRO B N 1
ATOM 4545 C CA . PRO B 1 275 ? 8.367 19.703 -6.125 1 79.56 275 PRO B CA 1
ATOM 4546 C C . PRO B 1 275 ? 9.047 21.047 -5.809 1 79.56 275 PRO B C 1
ATOM 4548 O O . PRO B 1 275 ? 8.898 21.562 -4.703 1 79.56 275 PRO B O 1
ATOM 4551 N N . HIS B 1 276 ? 10.008 21.375 -6.664 1 65.88 276 HIS B N 1
ATOM 4552 C CA . HIS B 1 276 ? 10.766 22.609 -6.543 1 65.88 276 HIS B CA 1
ATOM 4553 C C . HIS B 1 276 ? 9.852 23.781 -6.172 1 65.88 276 HIS B C 1
ATOM 4555 O O . HIS B 1 276 ? 10.234 24.641 -5.371 1 65.88 276 HIS B O 1
ATOM 4561 N N . ARG B 1 277 ? 8.883 23.781 -6.965 1 52.62 277 ARG B N 1
ATOM 4562 C CA . ARG B 1 277 ? 8.102 25.016 -6.949 1 52.62 277 ARG B CA 1
ATOM 4563 C C . ARG B 1 277 ? 7.359 25.172 -5.625 1 52.62 277 ARG B C 1
ATOM 4565 O O . ARG B 1 277 ? 6.824 26.25 -5.332 1 52.62 277 ARG B O 1
ATOM 4572 N N . ARG B 1 278 ? 7.195 24.031 -4.996 1 51.5 278 ARG B N 1
ATOM 4573 C CA . ARG B 1 278 ? 6.348 24.188 -3.816 1 51.5 278 ARG B CA 1
ATOM 4574 C C . ARG B 1 278 ? 7.145 24.75 -2.645 1 51.5 278 ARG B C 1
ATOM 4576 O O . ARG B 1 278 ? 8.227 24.25 -2.33 1 51.5 278 ARG B O 1
ATOM 4583 N N . HIS B 1 279 ? 7.105 26.203 -2.654 1 47.53 279 HIS B N 1
ATOM 4584 C CA . HIS B 1 279 ? 7.598 26.875 -1.464 1 47.53 279 HIS B CA 1
ATOM 4585 C C . HIS B 1 279 ? 7.496 25.984 -0.233 1 47.53 279 HIS B C 1
ATOM 4587 O O . HIS B 1 279 ? 6.473 25.328 -0.017 1 47.53 279 HIS B O 1
ATOM 4593 N N . ARG B 1 280 ? 8.578 25.5 0.124 1 60.81 280 ARG B N 1
ATOM 4594 C CA . ARG B 1 280 ? 8.656 24.734 1.367 1 60.81 280 ARG B CA 1
ATOM 4595 C C . ARG B 1 280 ? 7.777 25.359 2.447 1 60.81 280 ARG B C 1
ATOM 4597 O O . ARG B 1 280 ? 8.18 26.328 3.104 1 60.81 280 ARG B O 1
ATOM 4604 N N . SER B 1 281 ? 6.547 25.062 2.418 1 73.75 281 SER B N 1
ATOM 4605 C CA . SER B 1 281 ? 5.633 25.547 3.453 1 73.75 281 SER B CA 1
ATOM 4606 C C . SER B 1 281 ? 6.125 25.156 4.844 1 73.75 281 SER B C 1
ATOM 4608 O O . SER B 1 281 ? 6.965 24.266 4.984 1 73.75 281 SER B O 1
ATOM 4610 N N . ARG B 1 282 ? 5.938 25.969 5.746 1 78.06 282 ARG B N 1
ATOM 4611 C CA . ARG B 1 282 ? 6.258 25.688 7.141 1 78.06 282 ARG B CA 1
ATOM 4612 C C . ARG B 1 282 ? 5.797 24.281 7.539 1 78.06 282 ARG B C 1
ATOM 4614 O O . ARG B 1 282 ? 6.48 23.594 8.305 1 78.06 282 ARG B O 1
ATOM 4621 N N . ARG B 1 283 ? 4.707 23.922 6.93 1 86.88 283 ARG B N 1
ATOM 4622 C CA . ARG B 1 283 ? 4.176 22.609 7.266 1 86.88 283 ARG B CA 1
ATOM 4623 C C . ARG B 1 283 ? 5.062 21.5 6.707 1 86.88 283 ARG B C 1
ATOM 4625 O O . ARG B 1 283 ? 5.297 20.484 7.371 1 86.88 283 ARG B O 1
ATOM 4632 N N . LEU B 1 284 ? 5.57 21.766 5.543 1 88.94 284 LEU B N 1
ATOM 4633 C CA . LEU B 1 284 ? 6.457 20.797 4.926 1 88.94 284 LEU B CA 1
ATOM 4634 C C . LEU B 1 284 ? 7.754 20.656 5.715 1 88.94 284 LEU B C 1
ATOM 4636 O O . LEU B 1 284 ? 8.188 19.547 6.023 1 88.94 284 LEU B O 1
ATOM 4640 N N . ASN B 1 285 ? 8.336 21.766 6.059 1 85.56 285 ASN B N 1
ATOM 4641 C CA . ASN B 1 285 ? 9.578 21.766 6.828 1 85.56 285 ASN B CA 1
ATOM 4642 C C . ASN B 1 285 ? 9.391 21.109 8.195 1 85.56 285 ASN B C 1
ATOM 4644 O O . ASN B 1 285 ? 10.234 20.328 8.641 1 85.56 285 ASN B O 1
ATOM 4648 N N . ALA B 1 286 ? 8.289 21.484 8.805 1 88.5 286 ALA B N 1
ATOM 4649 C CA . ALA B 1 286 ? 7.992 20.906 10.109 1 88.5 286 ALA B CA 1
ATOM 4650 C C . ALA B 1 286 ? 7.863 19.391 10.031 1 88.5 286 ALA B C 1
ATOM 4652 O O . ALA B 1 286 ? 8.367 18.672 10.891 1 88.5 286 ALA B O 1
ATOM 4653 N N . PHE B 1 287 ? 7.258 18.938 9.008 1 93.94 287 PHE B N 1
ATOM 4654 C CA . PHE B 1 287 ? 7.074 17.5 8.828 1 93.94 287 PHE B CA 1
ATOM 4655 C C . PHE B 1 287 ? 8.406 16.812 8.586 1 93.94 287 PHE B C 1
ATOM 4657 O O . PHE B 1 287 ? 8.703 15.773 9.195 1 93.94 287 PHE B O 1
ATOM 4664 N N . VAL B 1 288 ? 9.195 17.328 7.672 1 91.62 288 VAL B N 1
ATOM 4665 C CA . VAL B 1 288 ? 10.461 16.719 7.297 1 91.62 288 VAL B CA 1
ATOM 4666 C C . VAL B 1 288 ? 11.383 16.656 8.516 1 91.62 288 VAL B C 1
ATOM 4668 O O . VAL B 1 288 ? 12.055 15.641 8.742 1 91.62 288 VAL B O 1
ATOM 4671 N N . GLU B 1 289 ? 11.398 17.719 9.266 1 87.94 289 GLU B N 1
ATOM 4672 C CA . GLU B 1 289 ? 12.211 17.75 10.484 1 87.94 289 GLU B CA 1
ATOM 4673 C C . GLU B 1 289 ? 11.727 16.719 11.492 1 87.94 289 GLU B C 1
ATOM 4675 O O . GLU B 1 289 ? 12.523 15.969 12.055 1 87.94 289 GLU B O 1
ATOM 4680 N N . TRP B 1 290 ? 10.445 16.719 11.727 1 93.62 290 TRP B N 1
ATOM 4681 C CA . TRP B 1 290 ? 9.844 15.758 12.648 1 93.62 290 TRP B CA 1
ATOM 4682 C C . TRP B 1 290 ? 10.117 14.32 12.203 1 93.62 290 TRP B C 1
ATOM 4684 O O . TRP B 1 290 ? 10.516 13.484 13.008 1 93.62 290 TRP B O 1
ATOM 4694 N N . PHE B 1 291 ? 9.977 14.07 10.938 1 94.75 291 PHE B N 1
ATOM 4695 C CA . PHE B 1 291 ? 10.211 12.742 10.383 1 94.75 291 PHE B CA 1
ATOM 4696 C C . PHE B 1 291 ? 11.672 12.336 10.555 1 94.75 291 PHE B C 1
ATOM 4698 O O . PHE B 1 291 ? 11.961 11.188 10.914 1 94.75 291 PHE B O 1
ATOM 4705 N N . GLY B 1 292 ? 12.523 13.219 10.242 1 91.69 292 GLY B N 1
ATOM 4706 C CA . GLY B 1 292 ? 13.945 12.953 10.43 1 91.69 292 GLY B CA 1
ATOM 4707 C C . GLY B 1 292 ? 14.289 12.539 11.852 1 91.69 292 GLY B C 1
ATOM 4708 O O . GLY B 1 292 ? 15.078 11.617 12.062 1 91.69 292 GLY B O 1
ATOM 4709 N N . GLU B 1 293 ? 13.688 13.219 12.789 1 90.44 293 GLU B N 1
ATOM 4710 C CA . GLU B 1 293 ? 13.898 12.891 14.195 1 90.44 293 GLU B CA 1
ATOM 4711 C C . GLU B 1 293 ? 13.359 11.5 14.523 1 90.44 293 GLU B C 1
ATOM 4713 O O . GLU B 1 293 ? 14 10.727 15.234 1 90.44 293 GLU B O 1
ATOM 4718 N N . LEU B 1 294 ? 12.234 11.219 14 1 92.94 294 LEU B N 1
ATOM 4719 C CA . LEU B 1 294 ? 11.57 9.945 14.258 1 92.94 294 LEU B CA 1
ATOM 4720 C C . LEU B 1 294 ? 12.422 8.781 13.75 1 92.94 294 LEU B C 1
ATOM 4722 O O . LEU B 1 294 ? 12.492 7.734 14.398 1 92.94 294 LEU B O 1
ATOM 4726 N N . MET B 1 295 ? 13.078 9 12.625 1 92.56 295 MET B N 1
ATOM 4727 C CA . MET B 1 295 ? 13.75 7.887 11.961 1 92.56 295 MET B CA 1
ATOM 4728 C C . MET B 1 295 ? 15.258 7.938 12.203 1 92.56 295 MET B C 1
ATOM 4730 O O . MET B 1 295 ? 16.016 7.188 11.586 1 92.56 295 MET B O 1
ATOM 4734 N N . ALA B 1 296 ? 15.703 8.742 13.039 1 88.88 296 ALA B N 1
ATOM 4735 C CA . ALA B 1 296 ? 17.125 9.016 13.234 1 88.88 296 ALA B CA 1
ATOM 4736 C C . ALA B 1 296 ? 17.891 7.723 13.484 1 88.88 296 ALA B C 1
ATOM 4738 O O . ALA B 1 296 ? 18.938 7.48 12.867 1 88.88 296 ALA B O 1
ATOM 4739 N N . ASP B 1 297 ? 17.375 6.848 14.281 1 86.44 297 ASP B N 1
ATOM 4740 C CA . ASP B 1 297 ? 18.078 5.613 14.625 1 86.44 297 ASP B CA 1
ATOM 4741 C C . ASP B 1 297 ? 18.156 4.672 13.43 1 86.44 297 ASP B C 1
ATOM 4743 O O . ASP B 1 297 ? 19.203 4.062 13.18 1 86.44 297 ASP B O 1
ATOM 4747 N N . ALA B 1 298 ? 17.094 4.586 12.75 1 87.31 298 ALA B N 1
ATOM 4748 C CA . ALA B 1 298 ? 17.047 3.684 11.602 1 87.31 298 ALA B CA 1
ATOM 4749 C C . ALA B 1 298 ? 17.906 4.207 10.461 1 87.31 298 ALA B C 1
ATOM 4751 O O . ALA B 1 298 ? 18.469 3.422 9.688 1 87.31 298 ALA B O 1
ATOM 4752 N N . LEU B 1 299 ? 18 5.488 10.352 1 86.12 299 LEU B N 1
ATOM 4753 C CA . LEU B 1 299 ? 18.703 6.125 9.242 1 86.12 299 LEU B CA 1
ATOM 4754 C C . LEU B 1 299 ? 20.203 6.125 9.484 1 86.12 299 LEU B C 1
ATOM 4756 O O . LEU B 1 299 ? 21 6.25 8.539 1 86.12 299 LEU B O 1
ATOM 4760 N N . THR B 1 300 ? 20.609 5.957 10.734 1 72.44 300 THR B N 1
ATOM 4761 C CA . THR B 1 300 ? 22.031 6.039 11.062 1 72.44 300 THR B CA 1
ATOM 4762 C C . THR B 1 300 ? 22.578 4.664 11.43 1 72.44 300 THR B C 1
ATOM 4764 O O . THR B 1 300 ? 23.781 4.512 11.664 1 72.44 300 THR B O 1
ATOM 4767 N N . GLU B 1 301 ? 21.641 3.82 11.484 1 71.81 301 GLU B N 1
ATOM 4768 C CA . GLU B 1 301 ? 22.109 2.482 11.836 1 71.81 301 GLU B CA 1
ATOM 4769 C C . GLU B 1 301 ? 23.156 1.978 10.844 1 71.81 301 GLU B C 1
ATOM 4771 O O . GLU B 1 301 ? 22.938 2.014 9.633 1 71.81 301 GLU B O 1
ATOM 4776 N N . ARG B 1 302 ? 24.422 1.979 11.398 1 61.88 302 ARG B N 1
ATOM 4777 C CA . ARG B 1 302 ? 25.453 1.257 10.648 1 61.88 302 ARG B CA 1
ATOM 4778 C C . ARG B 1 302 ? 25.453 -0.223 11.016 1 61.88 302 ARG B C 1
ATOM 4780 O O . ARG B 1 302 ? 25.391 -0.574 12.195 1 61.88 302 ARG B O 1
ATOM 4787 N N . VAL B 1 303 ? 24.844 -1.105 10.156 1 56.88 303 VAL B N 1
ATOM 4788 C CA . VAL B 1 303 ? 24.953 -2.523 10.492 1 56.88 303 VAL B CA 1
ATOM 4789 C C . VAL B 1 303 ? 26.406 -2.912 10.672 1 56.88 303 VAL B C 1
ATOM 4791 O O . VAL B 1 303 ? 27.219 -2.738 9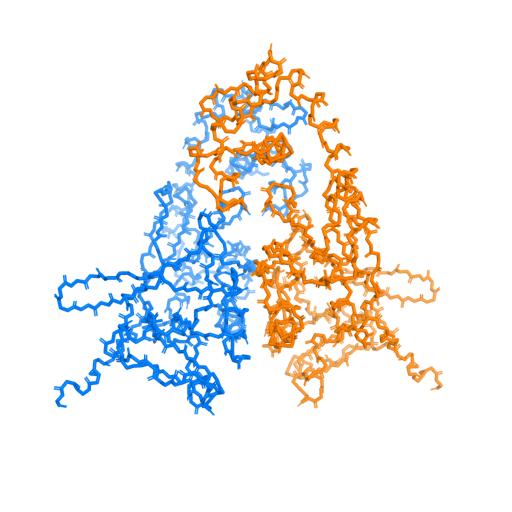.758 1 56.88 303 VAL B O 1
ATOM 4794 N N . ALA B 1 304 ? 26.828 -2.846 11.938 1 49 304 ALA B N 1
ATOM 4795 C CA . ALA B 1 304 ? 28.188 -3.211 12.305 1 49 304 ALA B CA 1
ATOM 4796 C C . ALA B 1 304 ? 28.641 -4.461 11.562 1 49 304 ALA B C 1
ATOM 4798 O O . ALA B 1 304 ? 27.875 -5.414 11.406 1 49 304 ALA B O 1
ATOM 4799 N N . ASP B 1 305 ? 29.562 -4.184 10.703 1 45.5 305 ASP B N 1
ATOM 4800 C CA . ASP B 1 305 ? 30.328 -5.32 10.188 1 45.5 305 ASP B CA 1
ATOM 4801 C C . ASP B 1 305 ? 30.672 -6.297 11.305 1 45.5 305 ASP B C 1
ATOM 4803 O O . ASP B 1 305 ? 31.406 -5.953 12.234 1 45.5 305 ASP B O 1
ATOM 4807 N N . ALA B 1 306 ? 29.938 -6.891 12.086 1 36.56 306 ALA B N 1
ATOM 4808 C CA . ALA B 1 306 ? 30.469 -7.781 13.117 1 36.56 306 ALA B CA 1
ATOM 4809 C C . ALA B 1 306 ? 31.812 -8.367 12.688 1 36.56 306 ALA B C 1
ATOM 4811 O O . ALA B 1 306 ? 32.844 -8.172 13.359 1 36.56 306 ALA B O 1
ATOM 4812 N N . ASP B 1 307 ? 31.906 -9.844 12.781 1 33.25 307 ASP B N 1
ATOM 4813 C CA . ASP B 1 307 ? 33.062 -10.68 13.031 1 33.25 307 ASP B CA 1
ATOM 4814 C C . ASP B 1 307 ? 34.031 -10.664 11.836 1 33.25 307 ASP B C 1
ATOM 4816 O O . ASP B 1 307 ? 33.875 -11.453 10.898 1 33.25 307 ASP B O 1
ATOM 4820 N N . ARG B 1 308 ? 34.375 -9.75 11.242 1 30.83 308 ARG B N 1
ATOM 4821 C CA . ARG B 1 308 ? 35.594 -9.977 10.469 1 30.83 308 ARG B CA 1
ATOM 4822 C C . ARG B 1 308 ? 36.719 -10.492 11.352 1 30.83 308 ARG B C 1
ATOM 4824 O O . ARG B 1 308 ? 37.844 -10.648 10.883 1 30.83 308 ARG B O 1
ATOM 4831 N N . ASP B 1 309 ? 36.562 -10.445 12.688 1 26.58 309 ASP B N 1
ATOM 4832 C CA . ASP B 1 309 ? 37.688 -11.148 13.336 1 26.58 309 ASP B CA 1
ATOM 4833 C C . ASP B 1 309 ? 37.5 -12.664 13.234 1 26.58 309 ASP B C 1
ATOM 4835 O O . ASP B 1 309 ? 36.406 -13.172 13.422 1 26.58 309 ASP B O 1
#